Protein AF-0000000069395184 (afdb_homodimer)

Sequence (674 aa):
MLPTFKQNSESAQNRFAAPLMRVRARNEGGSPPVGLIGLTLACCVLLAFQLWYSSTGSQQDSGYAAGSGSSSQRRALAVTRRGGAGFRAGRNFPAPQLKNLVLVACHSVYTGLGLQERAAEEKSSWFLLDYQKEVEGQTHSFVQHIQLGVREAAADPDALLLFSGGKTRKDAGPRAEGEGYWLVAEAAKWYGAEGVRERAFTEDRARDSFENLLFGLCRFYELSGRYPDFITVVGYDFKQRRFSNLHRAALRLPEEGFRYEGTPALNAAAVEGEEATAAAFEADPYGCGPALSAKREARDPYAEGGYTGDRCPAMAEILQHCGPELFDGPLPWDGTVMLPTFKQNSESAQNRFAAPLMRVRARNEGGSPPVGLIGLTLACCVLLAFQLWYSSTGSQQDSGYAAGSGSSSQRRALAVTRRGGAGFRAGRNFPAPQLKNLVLVACHSVYTGLGLQERAAEEKSSWFLLDYQKEVEGQTHSFVQHIQLGVREAAADPDALLLFSGGKTRKDAGPRAEGEGYWLVAEAAKWYGAEGVRERAFTEDRARDSFENLLFGLCRFYELSGRYPDFITVVGYDFKQRRFSNLHRAALRLPEEGFRYEGTPALNAAAVEGEEATAAAFEADPYGCGPALSAKREARDPYAEGGYTGDRCPAMAEILQHCGPELFDGPLPWDGTV

Secondary structure (DSSP, 8-state):
------------------------------------------------------------------------------------TTS-S----S-TT--EEEEEE--S-B--SB-STTGGGSGGGB---HHHHTSTTHHHHHHHHHHHHHHHHHH-TTEEEEEE-----GGG-S--HHHHHHHHHHHTGGGG-GGGGGGEEEE----SHHHHHHHHHHHHHHHHSS--SEEEEEEEGGGHHIIIIIIHHHTT--GGGEEEEEE--S-HHHHHHHHHHHHHHHH-TTS-SHHHHHHHHHT-TT------STTSGGGHHHHT--SSSPP-S--TTTT--/------------------------------------------------------------------------------------TT--S----S-TT--EEEEEE--S-B--SB-STTGGGSGGGB---HHHHTSTTHHHHHHHHHHHHHHHHHH-TTEEEEEE-----GGG-S--HHHHHHHHHHHTGGGG-GGGGGGEEEE----SHHHHHHHHHHHHHHHHSS--SEEEEEEEGGGHHIIIIIIHHHTT--GGGEEEEEEPPS-HHHHHHHHHHHHHHHH-TT--SHHHHHHHHHT-TT------STTSGGGHHHHH--SSSPP-S--TTTT--

InterPro domains:
  IPR055323 Uncharacterized protein C57A10.07/YOR238W [PTHR28110] (90-334)

Nearest PDB structures (foldseek):
  4c0h-assembly1_B  TM=3.176E-01  e=4.964E-01  Saccharomyces cerevisiae
  4tl9-assembly1_E  TM=4.371E-01  e=3.358E+00  Synechococcus elongatus PCC 7942 = FACHB-805
  4tld-assembly1_D  TM=4.622E-01  e=1.188E+00  Synechococcus elongatus PCC 7942 = FACHB-805
  4c0h-assembly1_B  TM=3.177E-01  e=5.019E-01  Saccharomyces cerevisiae
  4c0h-assembly2_A  TM=3.262E-01  e=6.420E-01  Saccharomyces cerevisiae

pLDDT: mean 73.84, std 33.5, range [14.88, 98.94]

Foldseek 3Di:
DDDDPPDDDDPVDDDDDDDDDDDDDDDDDDYDDDDDDDYDDDDDDDDDDDDDDDDDDDDDDDPDDDDDPDPPDPPPPPPPPPPPCPVPDDQDALAQQAAEEEFEEFDWFFQAPDLAPCSQQDPVRTDDDPVLVPFPCSSVQRLVLLLVLLVVCLVPVRYAREYEFAQQDDVSPRTFRRVRSLSNCVSCCVVPSVVNNSRYYYHHQDLDDLQSVVVSQLVVCSNRVAGHQAYEYEEAPLCQCLVQPQSCVLQPPDNVRYYYDHDYDRDPVVNVVNVVVSVCCLQWVPQQDDVSVVSSVSRCPPVPDGDQCPSPVQCNVVSVDGDRDRDDDDDRRVPRD/DDDPCPDDDDDDDDDPDDDDDDPDDDDDDDDDDDDDDDDDDDDDDDDDDDDDDDDDDDDDDDDDDDDDDPPPDPPPPPPPPPVPCPVPDDQDALAQQAAEEEFEEFDWFFQAPDLAPCSQQDPVRTDDDPVLVPFPCSSVQRLVLLLVLLVVCLVPVRYAREYEFAQQDDVSPRTFRRVRSLSNCVSCCVVPSVVNNSRYYYHHQDLDDLQSVVVSQLVVCSNRVAGHQAYEYEEAPLCQCLVQPQSCVLQPPDNVRYYYDHDYDRDPVVNVVNVVVSVCCLQWVPQQDDVSVVSSVSRCPPVPDGDQCPSPVQCNVVSVDGDRDRDDDDDRRVPRD

Radius of gyration: 37.91 Å; Cα contacts (8 Å, |Δi|>4): 1005; chains: 2; bounding box: 130×118×113 Å

Structure (mmCIF, N/CA/C/O backbone):
data_AF-0000000069395184-model_v1
#
loop_
_entity.id
_entity.type
_entity.pdbx_description
1 polymer 'DUF218 domain-containing protein'
#
loop_
_atom_site.group_PDB
_atom_site.id
_atom_site.type_symbol
_atom_site.label_atom_id
_atom_site.label_alt_id
_atom_site.label_comp_id
_atom_site.label_asym_id
_atom_site.label_entity_id
_atom_site.label_seq_id
_atom_site.pdbx_PDB_ins_code
_atom_site.Cartn_x
_atom_site.Cartn_y
_atom_site.Cartn_z
_atom_site.occupancy
_atom_site.B_iso_or_equiv
_atom_site.auth_seq_id
_atom_site.auth_comp_id
_atom_site.auth_asym_id
_atom_site.auth_atom_id
_atom_site.pdbx_PDB_model_num
ATOM 1 N N . MET A 1 1 ? 56.75 8.922 -68.938 1 18.81 1 MET A N 1
ATOM 2 C CA . MET A 1 1 ? 57.875 8.875 -67.938 1 18.81 1 MET A CA 1
ATOM 3 C C . MET A 1 1 ? 57.406 8.219 -66.625 1 18.81 1 MET A C 1
ATOM 5 O O . MET A 1 1 ? 56.219 8.141 -66.375 1 18.81 1 MET A O 1
ATOM 9 N N . LEU A 1 2 ? 58.312 8.156 -65.562 1 18.69 2 LEU A N 1
ATOM 10 C CA . LEU A 1 2 ? 58.938 7.078 -64.812 1 18.69 2 LEU A CA 1
ATOM 11 C C . LEU A 1 2 ? 58.25 6.867 -63.469 1 18.69 2 LEU A C 1
ATOM 13 O O . LEU A 1 2 ? 58.281 5.762 -62.938 1 18.69 2 LEU A O 1
ATOM 17 N N . PRO A 1 3 ? 57.438 7.859 -62.812 1 19.75 3 PRO A N 1
ATOM 18 C CA . PRO A 1 3 ? 58.094 8.117 -61.531 1 19.75 3 PRO A CA 1
ATOM 19 C C . PRO A 1 3 ? 57.719 7.078 -60.469 1 19.75 3 PRO A C 1
ATOM 21 O O . PRO A 1 3 ? 56.781 6.312 -60.625 1 19.75 3 PRO A O 1
ATOM 24 N N . THR A 1 4 ? 57.938 7.453 -59.188 1 19.98 4 THR A N 1
ATOM 25 C CA . THR A 1 4 ? 58.625 7.02 -57.969 1 19.98 4 THR A CA 1
ATOM 26 C C . THR A 1 4 ? 57.625 6.387 -57 1 19.98 4 THR A C 1
ATOM 28 O O . THR A 1 4 ? 56.688 7.035 -56.594 1 19.98 4 THR A O 1
ATOM 31 N N . PHE A 1 5 ? 57.344 5.078 -57.094 1 18.53 5 PHE A N 1
ATOM 32 C CA . PHE A 1 5 ? 56.5 4.047 -56.469 1 18.53 5 PHE A CA 1
ATOM 33 C C . PHE A 1 5 ? 56.75 4.023 -54.938 1 18.53 5 PHE A C 1
ATOM 35 O O . PHE A 1 5 ? 57.875 3.877 -54.5 1 18.53 5 PHE A O 1
ATOM 42 N N . LYS A 1 6 ? 55.875 5.055 -54.375 1 19.92 6 LYS A N 1
ATOM 43 C CA . LYS A 1 6 ? 55.812 5.344 -52.938 1 19.92 6 LYS A CA 1
ATOM 44 C C . LYS A 1 6 ? 55.906 4.059 -52.125 1 19.92 6 LYS A C 1
ATOM 46 O O . LYS A 1 6 ? 55.062 3.168 -52.281 1 19.92 6 LYS A O 1
ATOM 51 N N . GLN A 1 7 ? 56.938 3.701 -51.5 1 16.05 7 GLN A N 1
ATOM 52 C CA . GLN A 1 7 ? 57.812 2.645 -50.969 1 16.05 7 GLN A CA 1
ATOM 53 C C . GLN A 1 7 ? 57.188 1.994 -49.75 1 16.05 7 GLN A C 1
ATOM 55 O O . GLN A 1 7 ? 57.312 0.787 -49.531 1 16.05 7 GLN A O 1
ATOM 60 N N . ASN A 1 8 ? 56.438 2.889 -48.812 1 17.66 8 ASN A N 1
ATOM 61 C CA . ASN A 1 8 ? 57.125 2.588 -47.562 1 17.66 8 ASN A CA 1
ATOM 62 C C . ASN A 1 8 ? 56.875 1.15 -47.125 1 17.66 8 ASN A C 1
ATOM 64 O O . ASN A 1 8 ? 55.906 0.519 -47.562 1 17.66 8 ASN A O 1
ATOM 68 N N . SER A 1 9 ? 57.406 0.741 -45.906 1 17.7 9 SER A N 1
ATOM 69 C CA . SER A 1 9 ? 58.188 -0.181 -45.094 1 17.7 9 SER A CA 1
ATOM 70 C C . SER A 1 9 ? 57.281 -1.169 -44.344 1 17.7 9 SER A C 1
ATOM 72 O O . SER A 1 9 ? 56.281 -0.781 -43.75 1 17.7 9 SER A O 1
ATOM 74 N N . GLU A 1 10 ? 57.375 -2.613 -44.438 1 18.02 10 GLU A N 1
ATOM 75 C CA . GLU A 1 10 ? 57.031 -4.031 -44.375 1 18.02 10 GLU A CA 1
ATOM 76 C C . GLU A 1 10 ? 57.094 -4.574 -42.969 1 18.02 10 GLU A C 1
ATOM 78 O O . GLU A 1 10 ? 58.156 -5.066 -42.531 1 18.02 10 GLU A O 1
ATOM 83 N N . SER A 1 11 ? 56.656 -3.799 -41.906 1 16.98 11 SER A N 1
ATOM 84 C CA . SER A 1 11 ? 57.094 -4.25 -40.562 1 16.98 11 SER A CA 1
ATOM 85 C C . SER A 1 11 ? 56.594 -5.656 -40.281 1 16.98 11 SER A C 1
ATOM 87 O O . SER A 1 11 ? 55.438 -5.84 -39.938 1 16.98 11 SER A O 1
ATOM 89 N N . ALA A 1 12 ? 56.844 -6.77 -40.906 1 16.58 12 ALA A N 1
ATOM 90 C CA . ALA A 1 12 ? 56.438 -8.18 -40.844 1 16.58 12 ALA A CA 1
ATOM 91 C C . ALA A 1 12 ? 57 -8.844 -39.562 1 16.58 12 ALA A C 1
ATOM 93 O O . ALA A 1 12 ? 56.906 -10.062 -39.406 1 16.58 12 ALA A O 1
ATOM 94 N N . GLN A 1 13 ? 57.531 -8.008 -38.656 1 15.32 13 GLN A N 1
ATOM 95 C CA . GLN A 1 13 ? 58.594 -8.805 -38 1 15.32 13 GLN A CA 1
ATOM 96 C C . GLN A 1 13 ? 58.062 -10.195 -37.656 1 15.32 13 GLN A C 1
ATOM 98 O O . GLN A 1 13 ? 56.875 -10.43 -37.625 1 15.32 13 GLN A O 1
ATOM 103 N N . ASN A 1 14 ? 58.781 -10.891 -36.562 1 15.64 14 ASN A N 1
ATOM 104 C CA . ASN A 1 14 ? 59.656 -12.039 -36.281 1 15.64 14 ASN A CA 1
ATOM 105 C C . ASN A 1 14 ? 58.844 -13.227 -35.781 1 15.64 14 ASN A C 1
ATOM 107 O O . ASN A 1 14 ? 57.812 -13.055 -35.094 1 15.64 14 ASN A O 1
ATOM 111 N N . ARG A 1 15 ? 59.094 -14.547 -36.094 1 15.58 15 ARG A N 1
ATOM 112 C CA . ARG A 1 15 ? 59 -16 -36.188 1 15.58 15 ARG A CA 1
ATOM 113 C C . ARG A 1 15 ? 59.281 -16.672 -34.844 1 15.58 15 ARG A C 1
ATOM 115 O O . ARG A 1 15 ? 59.406 -17.891 -34.781 1 15.58 15 ARG A O 1
ATOM 122 N N . PHE A 1 16 ? 59.438 -15.914 -33.688 1 16.16 16 PHE A N 1
ATOM 123 C CA . PHE A 1 16 ? 60.344 -16.672 -32.844 1 16.16 16 PHE A CA 1
ATOM 124 C C . PHE A 1 16 ? 59.906 -18.141 -32.75 1 16.16 16 PHE A C 1
ATOM 126 O O . PHE A 1 16 ? 58.719 -18.422 -32.625 1 16.16 16 PHE A O 1
ATOM 133 N N . ALA A 1 17 ? 60.781 -19.25 -32.812 1 15.23 17 ALA A N 1
ATOM 134 C CA . ALA A 1 17 ? 61.344 -20.578 -33.031 1 15.23 17 ALA A CA 1
ATOM 135 C C . ALA A 1 17 ? 60.875 -21.547 -31.938 1 15.23 17 ALA A C 1
ATOM 137 O O . ALA A 1 17 ? 60.406 -21.109 -30.875 1 15.23 17 ALA A O 1
ATOM 138 N N . ALA A 1 18 ? 61.562 -22.812 -31.703 1 16.02 18 ALA A N 1
ATOM 139 C CA . ALA A 1 18 ? 61.688 -24.266 -31.812 1 16.02 18 ALA A CA 1
ATOM 140 C C . ALA A 1 18 ? 61.688 -24.906 -30.422 1 16.02 18 ALA A C 1
ATOM 142 O O . ALA A 1 18 ? 60.969 -25.891 -30.203 1 16.02 18 ALA A O 1
ATOM 143 N N . PRO A 1 19 ? 62.656 -24.797 -29.359 1 16.42 19 PRO A N 1
ATOM 144 C CA . PRO A 1 19 ? 63.5 -25.969 -29.109 1 16.42 19 PRO A CA 1
ATOM 145 C C . PRO A 1 19 ? 62.844 -27 -28.219 1 16.42 19 PRO A C 1
ATOM 147 O O . PRO A 1 19 ? 61.875 -26.688 -27.516 1 16.42 19 PRO A O 1
ATOM 150 N N . LEU A 1 20 ? 63.625 -28.297 -27.719 1 16.52 20 LEU A N 1
ATOM 151 C CA . LEU A 1 20 ? 63.969 -29.703 -27.516 1 16.52 20 LEU A CA 1
ATOM 152 C C . LEU A 1 20 ? 63.75 -30.094 -26.062 1 16.52 20 LEU A C 1
ATOM 154 O O . LEU A 1 20 ? 63.219 -31.188 -25.766 1 16.52 20 LEU A O 1
ATOM 158 N N . MET A 1 21 ? 64.375 -29.641 -24.906 1 15.95 21 MET A N 1
ATOM 159 C CA . MET A 1 21 ? 65.25 -30.578 -24.188 1 15.95 21 MET A CA 1
ATOM 160 C C . MET A 1 21 ? 64.438 -31.5 -23.297 1 15.95 21 MET A C 1
ATOM 162 O O . MET A 1 21 ? 63.344 -31.141 -22.875 1 15.95 21 MET A O 1
ATOM 166 N N . ARG A 1 22 ? 65.062 -32.719 -22.422 1 16.27 22 ARG A N 1
ATOM 167 C CA . ARG A 1 22 ? 65.375 -34.062 -21.984 1 16.27 22 ARG A CA 1
ATOM 168 C C . ARG A 1 22 ? 64.812 -34.344 -20.594 1 16.27 22 ARG A C 1
ATOM 170 O O . ARG A 1 22 ? 64.188 -35.375 -20.344 1 16.27 22 ARG A O 1
ATOM 177 N N . VAL A 1 23 ? 65.375 -33.844 -19.344 1 16.08 23 VAL A N 1
ATOM 178 C CA . VAL A 1 23 ? 66 -34.781 -18.406 1 16.08 23 VAL A CA 1
ATOM 179 C C . VAL A 1 23 ? 64.938 -35.469 -17.578 1 16.08 23 VAL A C 1
ATOM 181 O O . VAL A 1 23 ? 63.844 -34.906 -17.344 1 16.08 23 VAL A O 1
ATOM 184 N N . ARG A 1 24 ? 65.25 -36.75 -16.641 1 15.16 24 ARG A N 1
ATOM 185 C CA . ARG A 1 24 ? 65.188 -38.094 -16.062 1 15.16 24 ARG A CA 1
ATOM 186 C C . ARG A 1 24 ? 64.625 -38.062 -14.641 1 15.16 24 ARG A C 1
ATOM 188 O O . ARG A 1 24 ? 64.5 -39.094 -13.992 1 15.16 24 ARG A O 1
ATOM 195 N N . ALA A 1 25 ? 64.375 -37.062 -13.812 1 16.3 25 ALA A N 1
ATOM 196 C CA . ALA A 1 25 ? 64.812 -37.469 -12.469 1 16.3 25 ALA A CA 1
ATOM 197 C C . ALA A 1 25 ? 63.938 -38.562 -11.906 1 16.3 25 ALA A C 1
ATOM 199 O O . ALA A 1 25 ? 62.719 -38.469 -11.945 1 16.3 25 ALA A O 1
ATOM 200 N N . ARG A 1 26 ? 64.312 -39.781 -11.188 1 15.59 26 ARG A N 1
ATOM 201 C CA . ARG A 1 26 ? 64.312 -41.156 -10.703 1 15.59 26 ARG A CA 1
ATOM 202 C C . ARG A 1 26 ? 63.375 -41.312 -9.523 1 15.59 26 ARG A C 1
ATOM 204 O O . ARG A 1 26 ? 62.594 -42.281 -9.453 1 15.59 26 ARG A O 1
ATOM 211 N N . ASN A 1 27 ? 63.688 -40.906 -8.211 1 15.94 27 ASN A N 1
ATOM 212 C CA . ASN A 1 27 ? 63.906 -41.969 -7.234 1 15.94 27 ASN A CA 1
ATOM 213 C C . ASN A 1 27 ? 62.594 -42.625 -6.797 1 15.94 27 ASN A C 1
ATOM 215 O O . ASN A 1 27 ? 61.531 -42.031 -6.957 1 15.94 27 ASN A O 1
ATOM 219 N N . GLU A 1 28 ? 62.625 -43.5 -5.543 1 16.8 28 GLU A N 1
ATOM 220 C CA . GLU A 1 28 ? 62.531 -44.812 -4.934 1 16.8 28 GLU A CA 1
ATOM 221 C C . GLU A 1 28 ? 61.219 -44.969 -4.141 1 16.8 28 GLU A C 1
ATOM 223 O O . GLU A 1 28 ? 60.531 -43.969 -3.895 1 16.8 28 GLU A O 1
ATOM 228 N N . GLY A 1 29 ? 61.219 -45.688 -2.76 1 16.44 29 GLY A N 1
ATOM 229 C CA . GLY A 1 29 ? 60.781 -46.969 -2.203 1 16.44 29 GLY A CA 1
ATOM 230 C C . GLY A 1 29 ? 59.5 -46.875 -1.405 1 16.44 29 GLY A C 1
ATOM 231 O O . GLY A 1 29 ? 58.562 -47.625 -1.632 1 16.44 29 GLY A O 1
ATOM 232 N N . GLY A 1 30 ? 59.438 -46.438 0.063 1 17.09 30 GLY A N 1
ATOM 233 C CA . GLY A 1 30 ? 59.188 -47.438 1.11 1 17.09 30 GLY A CA 1
ATOM 234 C C . GLY A 1 30 ? 57.719 -47.625 1.433 1 17.09 30 GLY A C 1
ATOM 235 O O . GLY A 1 30 ? 56.875 -46.812 1.034 1 17.09 30 GLY A O 1
ATOM 236 N N . SER A 1 31 ? 57.281 -48.312 2.715 1 16.95 31 SER A N 1
ATOM 237 C CA . SER A 1 31 ? 56.594 -49.469 3.236 1 16.95 31 SER A CA 1
ATOM 238 C C . SER A 1 31 ? 55.156 -49.125 3.611 1 16.95 31 SER A C 1
ATOM 240 O O . SER A 1 31 ? 54.781 -47.938 3.625 1 16.95 31 SER A O 1
ATOM 242 N N . PRO A 1 32 ? 54.625 -49.562 5.027 1 18.22 32 PRO A N 1
ATOM 243 C CA . PRO A 1 32 ? 53.844 -50.75 5.43 1 18.22 32 PRO A CA 1
ATOM 244 C C . PRO A 1 32 ? 52.406 -50.406 5.789 1 18.22 32 PRO A C 1
ATOM 246 O O . PRO A 1 32 ? 51.5 -51.031 5.258 1 18.22 32 PRO A O 1
ATOM 249 N N . PRO A 1 33 ? 52.031 -50.188 7.309 1 17.64 33 PRO A N 1
ATOM 250 C CA . PRO A 1 33 ? 51.312 -51.094 8.219 1 17.64 33 PRO A CA 1
ATOM 251 C C . PRO A 1 33 ? 49.844 -50.719 8.375 1 17.64 33 PRO A C 1
ATOM 253 O O . PRO A 1 33 ? 49.438 -49.594 8.023 1 17.64 33 PRO A O 1
ATOM 256 N N . VAL A 1 34 ? 48.906 -51.5 9.375 1 17.69 34 VAL A N 1
ATOM 257 C CA . VAL A 1 34 ? 47.781 -52.312 9.805 1 17.69 34 VAL A CA 1
ATOM 258 C C . VAL A 1 34 ? 46.781 -51.469 10.602 1 17.69 34 VAL A C 1
ATOM 260 O O . VAL A 1 34 ? 45.562 -51.75 10.586 1 17.69 34 VAL A O 1
ATOM 263 N N . GLY A 1 35 ? 47.094 -50.469 11.617 1 15.8 35 GLY A N 1
ATOM 264 C CA . GLY A 1 35 ? 46.656 -50.781 12.969 1 15.8 35 GLY A CA 1
ATOM 265 C C . GLY A 1 35 ? 45.156 -50.625 13.148 1 15.8 35 GLY A C 1
ATOM 266 O O . GLY A 1 35 ? 44.5 -49.938 12.352 1 15.8 35 GLY A O 1
ATOM 267 N N . LEU A 1 36 ? 44.562 -50.75 14.555 1 15.5 36 LEU A N 1
ATOM 268 C CA . LEU A 1 36 ? 43.812 -51.375 15.633 1 15.5 36 LEU A CA 1
ATOM 269 C C . LEU A 1 36 ? 42.531 -50.625 15.93 1 15.5 36 LEU A C 1
ATOM 271 O O . LEU A 1 36 ? 41.469 -51.219 16.078 1 15.5 36 LEU A O 1
ATOM 275 N N . ILE A 1 37 ? 42.406 -49.438 16.734 1 16.52 37 ILE A N 1
ATOM 276 C CA . ILE A 1 37 ? 41.969 -49.594 18.109 1 16.52 37 ILE A CA 1
ATOM 277 C C . ILE A 1 37 ? 40.438 -49.594 18.141 1 16.52 37 ILE A C 1
ATOM 279 O O . ILE A 1 37 ? 39.781 -49 17.266 1 16.52 37 ILE A O 1
ATOM 283 N N . GLY A 1 38 ? 39.75 -49.594 19.469 1 15.59 38 GLY A N 1
ATOM 284 C CA . GLY A 1 38 ? 39.062 -50.156 20.609 1 15.59 38 GLY A CA 1
ATOM 285 C C . GLY A 1 38 ? 37.625 -49.719 20.75 1 15.59 38 GLY A C 1
ATOM 286 O O . GLY A 1 38 ? 36.719 -50.531 20.828 1 15.59 38 GLY A O 1
ATOM 287 N N . LEU A 1 39 ? 37.281 -48.969 21.891 1 15.47 39 LEU A N 1
ATOM 288 C CA . LEU A 1 39 ? 36.656 -49.406 23.125 1 15.47 39 LEU A CA 1
ATOM 289 C C . LEU A 1 39 ? 35.156 -49.094 23.078 1 15.47 39 LEU A C 1
ATOM 291 O O . LEU A 1 39 ? 34.656 -48.531 22.109 1 15.47 39 LEU A O 1
ATOM 295 N N . THR A 1 40 ? 34.562 -48.281 24.078 1 15.34 40 THR A N 1
ATOM 296 C CA . THR A 1 40 ? 33.906 -48.656 25.328 1 15.34 40 THR A CA 1
ATOM 297 C C . THR A 1 40 ? 32.406 -48.625 25.203 1 15.34 40 THR A C 1
ATOM 299 O O . THR A 1 40 ? 31.875 -48.031 24.25 1 15.34 40 THR A O 1
ATOM 302 N N . LEU A 1 41 ? 31.641 -47.844 26.188 1 15.97 41 LEU A N 1
ATOM 303 C CA . LEU A 1 41 ? 30.969 -48.188 27.438 1 15.97 41 LEU A CA 1
ATOM 304 C C . LEU A 1 41 ? 29.469 -48.281 27.219 1 15.97 41 LEU A C 1
ATOM 306 O O . LEU A 1 41 ? 28.922 -47.719 26.266 1 15.97 41 LEU A O 1
ATOM 310 N N . ALA A 1 42 ? 28.547 -48.219 28.406 1 15.36 42 ALA A N 1
ATOM 311 C CA . ALA A 1 42 ? 27.797 -48.938 29.438 1 15.36 42 ALA A CA 1
ATOM 312 C C . ALA A 1 42 ? 26.312 -48.625 29.375 1 15.36 42 ALA A C 1
ATOM 314 O O . ALA A 1 42 ? 25.484 -49.531 29.438 1 15.36 42 ALA A O 1
ATOM 315 N N . CYS A 1 43 ? 25.719 -47.438 29.969 1 15.79 43 CYS A N 1
ATOM 316 C CA . CYS A 1 43 ? 24.984 -47.5 31.219 1 15.79 43 CYS A CA 1
ATOM 317 C C . CYS A 1 43 ? 23.531 -47.906 30.969 1 15.79 43 CYS A C 1
ATOM 319 O O . CYS A 1 43 ? 22.969 -47.594 29.922 1 15.79 43 CYS A O 1
ATOM 321 N N . CYS A 1 44 ? 22.688 -48.281 32.094 1 15.52 44 CYS A N 1
ATOM 322 C CA . CYS A 1 44 ? 21.906 -49.188 32.906 1 15.52 44 CYS A CA 1
ATOM 323 C C . CYS A 1 44 ? 20.406 -48.969 32.719 1 15.52 44 CYS A C 1
ATOM 325 O O . CYS A 1 44 ? 19.672 -49.906 32.406 1 15.52 44 CYS A O 1
ATOM 327 N N . VAL A 1 45 ? 19.641 -48.312 33.875 1 16.14 45 VAL A N 1
ATOM 328 C CA . VAL A 1 45 ? 18.891 -48.969 34.938 1 16.14 45 VAL A CA 1
ATOM 329 C C . VAL A 1 45 ? 17.422 -49.062 34.562 1 16.14 45 VAL A C 1
ATOM 331 O O . VAL A 1 45 ? 16.953 -48.344 33.656 1 16.14 45 VAL A O 1
ATOM 334 N N . LEU A 1 46 ? 16.312 -48.781 35.688 1 15.02 46 LEU A N 1
ATOM 335 C CA . LEU A 1 46 ? 15.484 -49.5 36.625 1 15.02 46 LEU A CA 1
ATOM 336 C C . LEU A 1 46 ? 14.008 -49.344 36.312 1 15.02 46 LEU A C 1
ATOM 338 O O . LEU A 1 46 ? 13.25 -50.312 36.375 1 15.02 46 LEU A O 1
ATOM 342 N N . LEU A 1 47 ? 13.266 -48.094 36.531 1 16.31 47 LEU A N 1
ATOM 343 C CA . LEU A 1 47 ? 12.227 -48.031 37.531 1 16.31 47 LEU A CA 1
ATOM 344 C C . LEU A 1 47 ? 10.945 -48.688 37.062 1 16.31 47 LEU A C 1
ATOM 346 O O . LEU A 1 47 ? 10.414 -48.344 36 1 16.31 47 LEU A O 1
ATOM 350 N N . ALA A 1 48 ? 10.375 -49.781 37.625 1 16.8 48 ALA A N 1
ATOM 351 C CA . ALA A 1 48 ? 9.453 -50.906 37.844 1 16.8 48 ALA A CA 1
ATOM 352 C C . ALA A 1 48 ? 8.016 -50.406 37.938 1 16.8 48 ALA A C 1
ATOM 354 O O . ALA A 1 48 ? 7.109 -50.938 37.312 1 16.8 48 ALA A O 1
ATOM 355 N N . PHE A 1 49 ? 7.488 -49.938 39.25 1 16.16 49 PHE A N 1
ATOM 356 C CA . PHE A 1 49 ? 6.664 -50.594 40.25 1 16.16 49 PHE A CA 1
ATOM 357 C C . PHE A 1 49 ? 5.184 -50.469 39.906 1 16.16 49 PHE A C 1
ATOM 359 O O . PHE A 1 49 ? 4.816 -49.75 39 1 16.16 49 PHE A O 1
ATOM 366 N N . GLN A 1 50 ? 4.207 -50.094 41 1 15.16 50 GLN A N 1
ATOM 367 C CA . GLN A 1 50 ? 3.207 -50.719 41.844 1 15.16 50 GLN A CA 1
ATOM 368 C C . GLN A 1 50 ? 1.793 -50.438 41.344 1 15.16 50 GLN A C 1
ATOM 370 O O . GLN A 1 50 ? 0.92 -51.312 41.406 1 15.16 50 GLN A O 1
ATOM 375 N N . LEU A 1 51 ? 1.23 -49.156 41.469 1 16.69 51 LEU A N 1
ATOM 376 C CA . LEU A 1 51 ? 0.104 -48.875 42.375 1 16.69 51 LEU A CA 1
ATOM 377 C C . LEU A 1 51 ? -1.186 -49.469 41.812 1 16.69 51 LEU A C 1
ATOM 379 O O . LEU A 1 51 ? -1.41 -49.438 40.594 1 16.69 51 LEU A O 1
ATOM 383 N N . TRP A 1 52 ? -2.215 -50.094 42.688 1 18.34 52 TRP A N 1
ATOM 384 C CA . TRP A 1 52 ? -3.25 -50.969 43.25 1 18.34 52 TRP A CA 1
ATOM 385 C C . TRP A 1 52 ? -4.637 -50.531 42.781 1 18.34 52 TRP A C 1
ATOM 387 O O . TRP A 1 52 ? -5.352 -51.281 42.156 1 18.34 52 TRP A O 1
ATOM 397 N N . TYR A 1 53 ? -5.77 -50.531 43.781 1 16.72 53 TYR A N 1
ATOM 398 C CA . TYR A 1 53 ? -6.984 -51.156 44.281 1 16.72 53 TYR A CA 1
ATOM 399 C C . TYR A 1 53 ? -8.219 -50.312 43.938 1 16.72 53 TYR A C 1
ATOM 401 O O . TYR A 1 53 ? -9.328 -50.844 43.844 1 16.72 53 TYR A O 1
ATOM 409 N N . SER A 1 54 ? -8.234 -49 44.125 1 15.27 54 SER A N 1
ATOM 410 C CA . SER A 1 54 ? -9.32 -48.562 45 1 15.27 54 SER A CA 1
ATOM 411 C C . SER A 1 54 ? -10.664 -48.656 44.312 1 15.27 54 SER A C 1
ATOM 413 O O . SER A 1 54 ? -10.719 -48.812 43.094 1 15.27 54 SER A O 1
ATOM 415 N N . SER A 1 55 ? -11.5 -47.4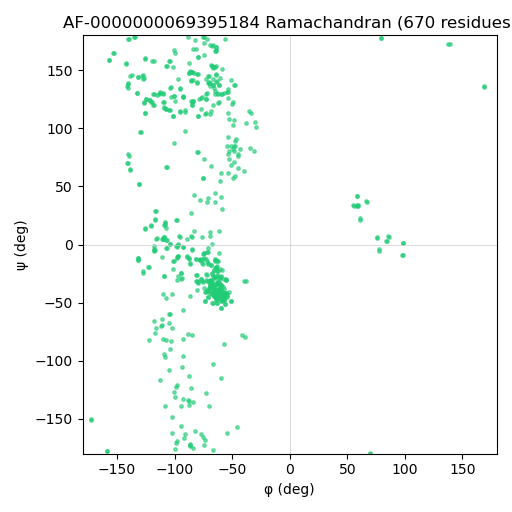69 44.312 1 16.31 55 SER A N 1
ATOM 416 C CA . SER A 1 55 ? -12.703 -47.094 45.062 1 16.31 55 SER A CA 1
ATOM 417 C C . SER A 1 55 ? -13.953 -47.281 44.188 1 16.31 55 SER A C 1
ATOM 419 O O . SER A 1 55 ? -13.875 -47.25 42.969 1 16.31 55 SER A O 1
ATOM 421 N N . THR A 1 56 ? -15.211 -47.562 44.875 1 17.73 56 THR A N 1
ATOM 422 C CA . THR A 1 56 ? -16.562 -48.094 45.031 1 17.73 56 THR A CA 1
ATOM 423 C C . THR A 1 56 ? -17.594 -47.156 44.375 1 17.73 56 THR A C 1
ATOM 425 O O . THR A 1 56 ? -18.672 -47.594 44 1 17.73 56 THR A O 1
ATOM 428 N N . GLY A 1 57 ? -17.516 -45.812 44.438 1 16.39 57 GLY A N 1
ATOM 429 C CA . GLY A 1 57 ? -18.719 -45.188 44.969 1 16.39 57 GLY A CA 1
ATOM 430 C C . GLY A 1 57 ? -19.891 -45.25 44 1 16.39 57 GLY A C 1
ATOM 431 O O . GLY A 1 57 ? -19.703 -45.469 42.812 1 16.39 57 GLY A O 1
ATOM 432 N N . SER A 1 58 ? -21.109 -44.75 44.438 1 17.59 58 SER A N 1
ATOM 433 C CA . SER A 1 58 ? -22.547 -44.938 44.656 1 17.59 58 SER A CA 1
ATOM 434 C C . SER A 1 58 ? -23.328 -44.219 43.562 1 17.59 58 SER A C 1
ATOM 436 O O . SER A 1 58 ? -24.375 -44.719 43.094 1 17.59 58 SER A O 1
ATOM 438 N N . GLN A 1 59 ? -23 -43 43.125 1 16.69 59 GLN A N 1
ATOM 439 C CA . GLN A 1 59 ? -24.141 -42.094 43.25 1 16.69 59 GLN A CA 1
ATOM 440 C C . GLN A 1 59 ? -25.188 -42.375 42.188 1 16.69 59 GLN A C 1
ATOM 442 O O . GLN A 1 59 ? -24.859 -42.875 41.094 1 16.69 59 GLN A O 1
ATOM 447 N N . GLN A 1 60 ? -26.5 -41.844 42.406 1 17.47 60 GLN A N 1
ATOM 448 C CA . GLN A 1 60 ? -27.953 -42 42.406 1 17.47 60 GLN A CA 1
ATOM 449 C C . GLN A 1 60 ? -28.547 -41.438 41.125 1 17.47 60 GLN A C 1
ATOM 451 O O . GLN A 1 60 ? -29.609 -41.875 40.688 1 17.47 60 GLN A O 1
ATOM 456 N N . ASP A 1 61 ? -27.938 -40.406 40.5 1 16.69 61 ASP A N 1
ATOM 457 C CA . ASP A 1 61 ? -28.906 -39.344 40.219 1 16.69 61 ASP A CA 1
ATOM 458 C C . ASP A 1 61 ? -29.922 -39.812 39.156 1 16.69 61 ASP A C 1
ATOM 460 O O . ASP A 1 61 ? -29.594 -40.688 38.312 1 16.69 61 ASP A O 1
ATOM 464 N N . SER A 1 62 ? -31.125 -39.156 39.25 1 18.44 62 SER A N 1
ATOM 465 C CA . SER A 1 62 ? -32.562 -39.125 39.031 1 18.44 62 SER A CA 1
ATOM 466 C C . SER A 1 62 ? -32.906 -38.812 37.562 1 18.44 62 SER A C 1
ATOM 468 O O . SER A 1 62 ? -32.156 -38.062 36.906 1 18.44 62 SER A O 1
ATOM 470 N N . GLY A 1 63 ? -33.688 -39.656 36.906 1 17.84 63 GLY A N 1
ATOM 471 C CA . GLY A 1 63 ? -34.219 -39.938 35.562 1 17.84 63 GLY A CA 1
ATOM 472 C C . GLY A 1 63 ? -35.062 -38.812 35 1 17.84 63 GLY A C 1
ATOM 473 O O . GLY A 1 63 ? -35.75 -39.031 34 1 17.84 63 GLY A O 1
ATOM 474 N N . TYR A 1 64 ? -35 -37.562 35.719 1 17.47 64 TYR A N 1
ATOM 475 C CA . TYR A 1 64 ? -36.25 -36.844 35.375 1 17.47 64 TYR A CA 1
ATOM 476 C C . TYR A 1 64 ? -36.438 -36.719 33.875 1 17.47 64 TYR A C 1
ATOM 478 O O . TYR A 1 64 ? -35.438 -36.562 33.156 1 17.47 64 TYR A O 1
ATOM 486 N N . ALA A 1 65 ? -37.656 -37.031 33.531 1 18.09 65 ALA A N 1
ATOM 487 C CA . ALA A 1 65 ? -38.469 -37.281 32.375 1 18.09 65 ALA A CA 1
ATOM 488 C C . ALA A 1 65 ? -38.438 -36.094 31.406 1 18.09 65 ALA A C 1
ATOM 490 O O . ALA A 1 65 ? -38.062 -35 31.781 1 18.09 65 ALA A O 1
ATOM 491 N N . ALA A 1 66 ? -39.094 -36.281 30.312 1 20.16 66 ALA A N 1
ATOM 492 C CA . ALA A 1 66 ? -39.281 -36.062 28.891 1 20.16 66 ALA A CA 1
ATOM 493 C C . ALA A 1 66 ? -40 -34.75 28.625 1 20.16 66 ALA A C 1
ATOM 495 O O . ALA A 1 66 ? -41.219 -34.656 28.781 1 20.16 66 ALA A O 1
ATOM 496 N N . GLY A 1 67 ? -39.531 -33.594 29.469 1 17.27 67 GLY A N 1
ATOM 497 C CA . GLY A 1 67 ? -40.406 -32.438 29.328 1 17.27 67 GLY A CA 1
ATOM 498 C C . GLY A 1 67 ? -40.656 -32.062 27.875 1 17.27 67 GLY A C 1
ATOM 499 O O . GLY A 1 67 ? -39.906 -32.438 26.984 1 17.27 67 GLY A O 1
ATOM 500 N N . SER A 1 68 ? -41.938 -31.641 27.594 1 21.09 68 SER A N 1
ATOM 501 C CA . SER A 1 68 ? -42.906 -31.156 26.641 1 21.09 68 SER A CA 1
ATOM 502 C C . SER A 1 68 ? -42.406 -29.922 25.906 1 21.09 68 SER A C 1
ATOM 504 O O . SER A 1 68 ? -42.094 -28.906 26.531 1 21.09 68 SER A O 1
ATOM 506 N N . GLY A 1 69 ? -41.5 -30.109 24.891 1 19.47 69 GLY A N 1
ATOM 507 C CA . GLY A 1 69 ? -40.844 -29.078 24.094 1 19.47 69 GLY A CA 1
ATOM 508 C C . GLY A 1 69 ? -41.812 -28.094 23.469 1 19.47 69 GLY A C 1
ATOM 509 O O . GLY A 1 69 ? -42.688 -28.469 22.688 1 19.47 69 GLY A O 1
ATOM 510 N N . SER A 1 70 ? -42.219 -27.109 24.391 1 19.39 70 SER A N 1
ATOM 511 C CA . SER A 1 70 ? -43.094 -26.016 23.984 1 19.39 70 SER A CA 1
ATOM 512 C C . SER A 1 70 ? -42.594 -25.375 22.672 1 19.39 70 SER A C 1
ATOM 514 O O . SER A 1 70 ? -41.406 -25.406 22.375 1 19.39 70 SER A O 1
ATOM 516 N N . SER A 1 71 ? -43.594 -25.078 21.75 1 22.36 71 SER A N 1
ATOM 517 C CA . SER A 1 71 ? -43.844 -24.578 20.406 1 22.36 71 SER A CA 1
ATOM 518 C C . SER A 1 71 ? -43.281 -23.172 20.234 1 22.36 71 SER A C 1
ATOM 520 O O . SER A 1 71 ? -43.812 -22.391 19.422 1 22.36 71 SER A O 1
ATOM 522 N N . SER A 1 72 ? -42.125 -22.797 20.969 1 20.83 72 SER A N 1
ATOM 523 C CA . SER A 1 72 ? -41.875 -21.359 20.875 1 20.83 72 SER A CA 1
ATOM 524 C C . SER A 1 72 ? -41.812 -20.891 19.422 1 20.83 72 SER A C 1
ATOM 526 O O . SER A 1 72 ? -41.344 -21.625 18.547 1 20.83 72 SER A O 1
ATOM 528 N N . GLN A 1 73 ? -42.656 -19.859 19.109 1 21.05 73 GLN A N 1
ATOM 529 C CA . GLN A 1 73 ? -42.969 -18.953 18 1 21.05 73 GLN A CA 1
ATOM 530 C C . GLN A 1 73 ? -41.719 -18.344 17.406 1 21.05 73 GLN A C 1
ATOM 532 O O . GLN A 1 73 ? -40.969 -17.641 18.109 1 21.05 73 GLN A O 1
ATOM 537 N N . ARG A 1 74 ? -41.125 -18.984 16.438 1 20.92 74 ARG A N 1
ATOM 538 C CA . ARG A 1 74 ? -40 -18.547 15.578 1 20.92 74 ARG A CA 1
ATOM 539 C C . ARG A 1 74 ? -40.281 -17.156 15.016 1 20.92 74 ARG A C 1
ATOM 541 O O . ARG A 1 74 ? -41.062 -16.984 14.094 1 20.92 74 ARG A O 1
ATOM 548 N N . ARG A 1 75 ? -40.531 -16.094 15.891 1 20.97 75 ARG A N 1
ATOM 549 C CA . ARG A 1 75 ? -40.594 -14.773 15.281 1 20.97 75 ARG A CA 1
ATOM 550 C C . ARG A 1 75 ? -39.406 -14.523 14.367 1 20.97 75 ARG A C 1
ATOM 552 O O . ARG A 1 75 ? -38.25 -14.688 14.789 1 20.97 75 ARG A O 1
ATOM 559 N N . ALA A 1 76 ? -39.594 -14.617 13.031 1 21.48 76 ALA A N 1
ATOM 560 C CA . ALA A 1 76 ? -38.781 -14.266 11.859 1 21.48 76 ALA A CA 1
ATOM 561 C C . ALA A 1 76 ? -38.156 -12.883 12.016 1 21.48 76 ALA A C 1
ATOM 563 O O . ALA A 1 76 ? -38.875 -11.875 12.055 1 21.48 76 ALA A O 1
ATOM 564 N N . LEU A 1 77 ? -37.219 -12.742 13.023 1 21.03 77 LEU A N 1
ATOM 565 C CA . LEU A 1 77 ? -36.531 -11.461 12.953 1 21.03 77 LEU A CA 1
ATOM 566 C C . LEU A 1 77 ? -36.062 -11.18 11.539 1 21.03 77 LEU A C 1
ATOM 568 O O . LEU A 1 77 ? -35.219 -11.922 11 1 21.03 77 LEU A O 1
ATOM 572 N N . ALA A 1 78 ? -36.906 -10.633 10.703 1 21.22 78 ALA A N 1
ATOM 573 C CA . ALA A 1 78 ? -36.562 -10.023 9.414 1 21.22 78 ALA A CA 1
ATOM 574 C C . ALA A 1 78 ? -35.406 -9.055 9.547 1 21.22 78 ALA A C 1
ATOM 576 O O . ALA A 1 78 ? -35.5 -8.016 10.195 1 21.22 78 ALA A O 1
ATOM 577 N N . VAL A 1 79 ? -34.25 -9.586 9.773 1 23.58 79 VAL A N 1
ATOM 578 C CA . VAL A 1 79 ? -33.094 -8.719 9.648 1 23.58 79 VAL A CA 1
ATOM 579 C C . VAL A 1 79 ? -33.188 -7.859 8.391 1 23.58 79 VAL A C 1
ATOM 581 O O . VAL A 1 79 ? -33.188 -8.383 7.273 1 23.58 79 VAL A O 1
ATOM 584 N N . THR A 1 80 ? -34 -6.84 8.43 1 24.66 80 THR A N 1
ATOM 585 C CA . THR A 1 80 ? -33.875 -5.867 7.348 1 24.66 80 THR A CA 1
ATOM 586 C C . THR A 1 80 ? -32.438 -5.465 7.129 1 24.66 80 THR A C 1
ATOM 588 O O . THR A 1 80 ? -31.797 -4.934 8.031 1 24.66 80 THR A O 1
ATOM 591 N N . ARG A 1 81 ? -31.688 -6.25 6.449 1 27.44 81 ARG A N 1
ATOM 592 C CA . ARG A 1 81 ? -30.438 -5.809 5.84 1 27.44 81 ARG A CA 1
ATOM 593 C C . ARG A 1 81 ? -30.578 -4.41 5.242 1 27.44 81 ARG A C 1
ATOM 595 O O . ARG A 1 81 ? -31.172 -4.242 4.176 1 27.44 81 ARG A O 1
ATOM 602 N N . ARG A 1 82 ? -30.844 -3.385 6.031 1 27.73 82 ARG A N 1
ATOM 603 C CA . ARG A 1 82 ? -30.656 -2.053 5.465 1 27.73 82 ARG A CA 1
ATOM 604 C C . ARG A 1 82 ? -29.312 -1.943 4.77 1 27.73 82 ARG A C 1
ATOM 606 O O . ARG A 1 82 ? -28.266 -2.152 5.391 1 27.73 82 ARG A O 1
ATOM 613 N N . GLY A 1 83 ? -29.219 -2.346 3.545 1 29.03 83 GLY A N 1
ATOM 614 C CA . GLY A 1 83 ? -28.141 -1.987 2.643 1 29.03 83 GLY A CA 1
ATOM 615 C C . GLY A 1 83 ? -27.562 -0.609 2.914 1 29.03 83 GLY A C 1
ATOM 616 O O . GLY A 1 83 ? -28.312 0.37 3.006 1 29.03 83 GLY A O 1
ATOM 617 N N . GLY A 1 84 ? -26.703 -0.496 3.869 1 29.36 84 GLY A N 1
ATOM 618 C CA . GLY A 1 84 ? -26.016 0.766 4.074 1 29.36 84 GLY A CA 1
ATOM 619 C C . GLY A 1 84 ? -25.828 1.557 2.795 1 29.36 84 GLY A C 1
ATOM 620 O O . GLY A 1 84 ? -25.453 0.995 1.763 1 29.36 84 GLY A O 1
ATOM 621 N N . ALA A 1 85 ? -26.578 2.619 2.557 1 30.64 85 ALA A N 1
ATOM 622 C CA . ALA A 1 85 ? -26.562 3.664 1.535 1 30.64 85 ALA A CA 1
ATOM 623 C C . ALA A 1 85 ? -25.141 4.09 1.211 1 30.64 85 ALA A C 1
ATOM 625 O O . ALA A 1 85 ? -24.922 4.965 0.369 1 30.64 85 ALA A O 1
ATOM 626 N N . GLY A 1 86 ? -24.234 4.051 2.145 1 33.25 86 GLY A N 1
ATOM 627 C CA . GLY A 1 86 ? -23.141 4.961 1.878 1 33.25 86 GLY A CA 1
ATOM 628 C C . GLY A 1 86 ? -22.453 4.699 0.548 1 33.25 86 GLY A C 1
ATOM 629 O O . GLY A 1 86 ? -21.562 5.449 0.141 1 33.25 86 GLY A O 1
ATOM 630 N N . PHE A 1 87 ? -22.203 3.441 0.236 1 39.91 87 PHE A N 1
ATOM 631 C CA . PHE A 1 87 ? -21.297 3.344 -0.893 1 39.91 87 PHE A CA 1
ATOM 632 C C . PHE A 1 87 ? -21.984 3.762 -2.188 1 39.91 87 PHE A C 1
ATOM 634 O O . PHE A 1 87 ? -22.516 2.922 -2.91 1 39.91 87 PHE A O 1
ATOM 641 N N . ARG A 1 88 ? -22.859 4.855 -2.213 1 38.69 88 ARG A N 1
ATOM 642 C CA . ARG A 1 88 ? -23.625 5.227 -3.395 1 38.69 88 ARG A CA 1
ATOM 643 C C . ARG A 1 88 ? -22.797 5.059 -4.664 1 38.69 88 ARG A C 1
ATOM 645 O O . ARG A 1 88 ? -23.297 4.539 -5.668 1 38.69 88 ARG A O 1
ATOM 652 N N . ALA A 1 89 ? -21.828 6.105 -5.004 1 46.72 89 ALA A N 1
ATOM 653 C CA . ALA A 1 89 ? -21.344 6.395 -6.348 1 46.72 89 ALA A CA 1
ATOM 654 C C . ALA A 1 89 ? -20.594 5.199 -6.93 1 46.72 89 ALA A C 1
ATOM 656 O O . ALA A 1 89 ? -19.969 4.434 -6.191 1 46.72 89 ALA A O 1
ATOM 657 N N . GLY A 1 90 ? -21.078 4.688 -8.102 1 60.75 90 GLY A N 1
ATOM 658 C CA . GLY A 1 90 ? -20.594 3.539 -8.852 1 60.75 90 GLY A CA 1
ATOM 659 C C . GLY A 1 90 ? -19.078 3.371 -8.758 1 60.75 90 GLY A C 1
ATOM 660 O O . GLY A 1 90 ? -18.328 4.332 -8.938 1 60.75 90 GLY A O 1
ATOM 661 N N . ARG A 1 91 ? -18.641 2.305 -8.125 1 81.38 91 ARG A N 1
ATOM 662 C CA . ARG A 1 91 ? -17.234 1.941 -8.039 1 81.38 91 ARG A CA 1
ATOM 663 C C . ARG A 1 91 ? -16.578 1.969 -9.414 1 81.38 91 ARG A C 1
ATOM 665 O O . ARG A 1 91 ? -17.172 1.533 -10.398 1 81.38 91 ARG A O 1
ATOM 672 N N . ASN A 1 92 ? -15.547 2.793 -9.445 1 87.88 92 ASN A N 1
ATOM 673 C CA . ASN A 1 92 ? -14.742 2.826 -10.664 1 87.88 92 ASN A CA 1
ATOM 674 C C . ASN A 1 92 ? -13.805 1.622 -10.75 1 87.88 92 ASN A C 1
ATOM 676 O O . ASN A 1 92 ? -13.148 1.271 -9.766 1 87.88 92 ASN A O 1
ATOM 680 N N . PHE A 1 93 ? -13.898 0.911 -11.883 1 95.94 93 PHE A N 1
ATOM 681 C CA . PHE A 1 93 ? -12.984 -0.184 -12.172 1 95.94 93 PHE A CA 1
ATOM 682 C C . PHE A 1 93 ? -11.938 0.24 -13.203 1 95.94 93 PHE A C 1
ATOM 684 O O . PHE A 1 93 ? -12.266 0.424 -14.383 1 95.94 93 PHE A O 1
ATOM 691 N N . PRO A 1 94 ? -10.68 0.267 -12.82 1 96.56 94 PRO A N 1
ATOM 692 C CA . PRO A 1 94 ? -9.609 0.78 -13.688 1 96.56 94 PRO A CA 1
ATOM 693 C C . PRO A 1 94 ? -9.406 -0.071 -14.938 1 96.56 94 PRO A C 1
ATOM 695 O O . PRO A 1 94 ? -8.93 0.433 -15.961 1 96.56 94 PRO A O 1
ATOM 698 N N . ALA A 1 95 ? -9.703 -1.36 -14.867 1 97.62 95 ALA A N 1
ATOM 699 C CA . ALA A 1 95 ? -9.438 -2.273 -15.977 1 97.62 95 ALA A CA 1
ATOM 700 C C . ALA A 1 95 ? -10.602 -3.244 -16.172 1 97.62 95 ALA A C 1
ATOM 702 O O . ALA A 1 95 ? -10.414 -4.465 -16.141 1 97.62 95 ALA A O 1
ATOM 703 N N . PRO A 1 96 ? -11.719 -2.689 -16.531 1 97.75 96 PRO A N 1
ATOM 704 C CA . PRO A 1 96 ? -12.914 -3.529 -16.594 1 97.75 96 PRO A CA 1
ATOM 705 C C . PRO A 1 96 ? -12.891 -4.484 -17.797 1 97.75 96 PRO A C 1
ATOM 707 O O . PRO A 1 96 ? -13.672 -5.445 -17.828 1 97.75 96 PRO A O 1
ATOM 710 N N . GLN A 1 97 ? -12.008 -4.289 -18.734 1 97.75 97 GLN A N 1
ATOM 711 C CA . GLN A 1 97 ? -12 -5.078 -19.953 1 97.75 97 GLN A CA 1
ATOM 712 C C . GLN A 1 97 ? -11.195 -6.359 -19.781 1 97.75 97 GLN A C 1
ATOM 714 O O . GLN A 1 97 ? -11.281 -7.273 -20.609 1 97.75 97 GLN A O 1
ATOM 719 N N . LEU A 1 98 ? -10.391 -6.453 -18.781 1 98.69 98 LEU A N 1
ATOM 720 C CA . LEU A 1 98 ? -9.477 -7.578 -18.625 1 98.69 98 LEU A CA 1
ATOM 721 C C . LEU A 1 98 ? -10.203 -8.789 -18.031 1 98.69 98 LEU A C 1
ATOM 723 O O . LEU A 1 98 ? -11.078 -8.633 -17.172 1 98.69 98 LEU A O 1
ATOM 727 N N . LYS A 1 99 ? -9.758 -9.969 -18.469 1 98.69 99 LYS A N 1
ATOM 728 C CA . LYS A 1 99 ? -10.531 -11.164 -18.172 1 98.69 99 LYS A CA 1
ATOM 729 C C . LYS A 1 99 ? -9.656 -12.234 -17.516 1 98.69 99 LYS A C 1
ATOM 731 O O . LYS A 1 99 ? -10.164 -13.172 -16.906 1 98.69 99 LYS A O 1
ATOM 736 N N . ASN A 1 100 ? -8.383 -12.172 -17.719 1 98.88 100 ASN A N 1
ATOM 737 C CA . ASN A 1 100 ? -7.457 -13.188 -17.234 1 98.88 100 ASN A CA 1
ATOM 738 C C . ASN A 1 100 ? -6.426 -12.586 -16.281 1 98.88 100 ASN A C 1
ATOM 740 O O . ASN A 1 100 ? -6.223 -11.375 -16.266 1 98.88 100 ASN A O 1
ATOM 744 N N . LEU A 1 101 ? -5.855 -13.453 -15.461 1 98.94 101 LEU A N 1
ATOM 745 C CA . LEU A 1 101 ? -4.887 -13.008 -14.469 1 98.94 101 LEU A CA 1
ATOM 746 C C . LEU A 1 101 ? -3.539 -13.688 -14.68 1 98.94 101 LEU A C 1
ATOM 748 O O . LEU A 1 101 ? -3.465 -14.914 -14.789 1 98.94 101 LEU A O 1
ATOM 752 N N . VAL A 1 102 ? -2.521 -12.914 -14.859 1 98.94 102 VAL A N 1
ATOM 753 C CA . VAL A 1 102 ? -1.143 -13.359 -14.68 1 98.94 102 VAL A CA 1
ATOM 754 C C . VAL A 1 102 ? -0.608 -12.867 -13.336 1 98.94 102 VAL A C 1
ATOM 756 O O . VAL A 1 102 ? -0.397 -11.664 -13.148 1 98.94 102 VAL A O 1
ATOM 759 N N . LEU A 1 103 ? -0.413 -13.789 -12.438 1 98.94 103 LEU A N 1
ATOM 760 C CA . LEU A 1 103 ? 0.003 -13.477 -11.078 1 98.94 103 LEU A CA 1
ATOM 761 C C . LEU A 1 103 ? 1.46 -13.859 -10.852 1 98.94 103 LEU A C 1
ATOM 763 O O . LEU A 1 103 ? 1.816 -15.039 -10.945 1 98.94 103 LEU A O 1
ATOM 767 N N . VAL A 1 104 ? 2.289 -12.883 -10.586 1 98.94 104 VAL A N 1
ATOM 768 C CA . VAL A 1 104 ? 3.668 -13.148 -10.188 1 98.94 104 VAL A CA 1
ATOM 769 C C . VAL A 1 104 ? 3.777 -13.133 -8.664 1 98.94 104 VAL A C 1
ATOM 771 O O . VAL A 1 104 ? 3.551 -12.102 -8.031 1 98.94 104 VAL A O 1
ATOM 774 N N . ALA A 1 105 ? 4.09 -14.273 -8.094 1 98.75 105 ALA A N 1
ATOM 775 C CA . ALA A 1 105 ? 4.32 -14.359 -6.652 1 98.75 105 ALA A CA 1
ATOM 776 C C . ALA A 1 105 ? 5.719 -13.875 -6.293 1 98.75 105 ALA A C 1
ATOM 778 O O . ALA A 1 105 ? 6.711 -14.57 -6.543 1 98.75 105 ALA A O 1
ATOM 779 N N . CYS A 1 106 ? 5.781 -12.758 -5.645 1 97.75 106 CYS A N 1
ATOM 780 C CA . CYS A 1 106 ? 7.062 -12.109 -5.398 1 97.75 106 CYS A CA 1
ATOM 781 C C . CYS A 1 106 ? 7.789 -12.758 -4.227 1 97.75 106 CYS A C 1
ATOM 783 O O . CYS A 1 106 ? 7.168 -13.422 -3.393 1 97.75 106 CYS A O 1
ATOM 785 N N . HIS A 1 107 ? 9.125 -12.516 -4.152 1 93.88 107 HIS A N 1
ATOM 786 C CA . HIS A 1 107 ? 9.938 -13.242 -3.184 1 93.88 107 HIS A CA 1
ATOM 787 C C . HIS A 1 107 ? 10.836 -12.297 -2.393 1 93.88 107 HIS A C 1
ATOM 789 O O . HIS A 1 107 ? 11.477 -12.711 -1.427 1 93.88 107 HIS A O 1
ATOM 795 N N . SER A 1 108 ? 10.93 -11.086 -2.822 1 93.56 108 SER A N 1
ATOM 796 C CA . SER A 1 108 ? 11.828 -10.164 -2.141 1 93.56 108 SER A CA 1
ATOM 797 C C . SER A 1 108 ? 11.414 -8.711 -2.383 1 93.56 108 SER A C 1
ATOM 799 O O . SER A 1 108 ? 10.703 -8.422 -3.346 1 93.56 108 SER A O 1
ATOM 801 N N . VAL A 1 109 ? 11.891 -7.898 -1.477 1 94.44 109 VAL A N 1
ATOM 802 C CA . VAL A 1 109 ? 11.625 -6.465 -1.572 1 94.44 109 VAL A CA 1
ATOM 803 C C . VAL A 1 109 ? 12.766 -5.781 -2.324 1 94.44 109 VAL A C 1
ATOM 805 O O . VAL A 1 109 ? 13.938 -5.992 -2.012 1 94.44 109 VAL A O 1
ATOM 808 N N . TYR A 1 110 ? 12.43 -5.047 -3.336 1 92.81 110 TYR A N 1
ATOM 809 C CA . TYR A 1 110 ? 13.438 -4.227 -4.012 1 92.81 110 TYR A CA 1
ATOM 810 C C . TYR A 1 110 ? 13.836 -3.033 -3.154 1 92.81 110 TYR A C 1
ATOM 812 O O . TYR A 1 110 ? 12.977 -2.244 -2.744 1 92.81 110 TYR A O 1
ATOM 820 N N . THR A 1 111 ? 15.102 -2.859 -2.881 1 87.5 111 THR A N 1
ATOM 821 C CA . THR A 1 111 ? 15.586 -1.796 -2.008 1 87.5 111 THR A CA 1
ATOM 822 C C . THR A 1 111 ? 16.656 -0.96 -2.713 1 87.5 111 THR A C 1
ATOM 824 O O . THR A 1 111 ? 17.375 -0.196 -2.072 1 87.5 111 THR A O 1
ATOM 827 N N . GLY A 1 112 ? 16.766 -1.1 -3.936 1 79.75 112 GLY A N 1
ATOM 828 C CA . GLY A 1 112 ? 17.797 -0.392 -4.672 1 79.75 112 GLY A CA 1
ATOM 829 C C . GLY A 1 112 ? 17.625 1.115 -4.645 1 79.75 112 GLY A C 1
ATOM 830 O O . GLY A 1 112 ? 16.5 1.616 -4.641 1 79.75 112 GLY A O 1
ATOM 831 N N . LEU A 1 113 ? 18.766 1.779 -4.641 1 70.88 113 LEU A N 1
ATOM 832 C CA . LEU A 1 113 ? 18.781 3.238 -4.652 1 70.88 113 LEU A CA 1
ATOM 833 C C . LEU A 1 113 ? 18.578 3.771 -6.066 1 70.88 113 LEU A C 1
ATOM 835 O O . LEU A 1 113 ? 18.328 4.965 -6.254 1 70.88 113 LEU A O 1
ATOM 839 N N . GLY A 1 114 ? 18.688 2.922 -6.941 1 75.88 114 GLY A N 1
ATOM 840 C CA . GLY A 1 114 ? 18.547 3.311 -8.336 1 75.88 114 GLY A CA 1
ATOM 841 C C . GLY A 1 114 ? 17.812 2.27 -9.172 1 75.88 114 GLY A C 1
ATOM 842 O O . GLY A 1 114 ? 17.719 1.104 -8.773 1 75.88 114 GLY A O 1
ATOM 843 N N . LEU A 1 115 ? 17.234 2.82 -10.258 1 73.69 115 LEU A N 1
ATOM 844 C CA . LEU A 1 115 ? 16.547 1.956 -11.203 1 73.69 115 LEU A CA 1
ATOM 845 C C . LEU A 1 115 ? 17.219 1.989 -12.57 1 73.69 115 LEU A C 1
ATOM 847 O O . LEU A 1 115 ? 16.594 1.667 -13.586 1 73.69 115 LEU A O 1
ATOM 851 N N . GLN A 1 116 ? 18.469 2.379 -12.492 1 70.62 116 GLN A N 1
ATOM 852 C CA . GLN A 1 116 ? 19.219 2.406 -13.742 1 70.62 116 GLN A CA 1
ATOM 853 C C . GLN A 1 116 ? 19.469 0.995 -14.266 1 70.62 116 GLN A C 1
ATOM 855 O O . GLN A 1 116 ? 19.25 0.014 -13.555 1 70.62 116 GLN A O 1
ATOM 860 N N . GLU A 1 117 ? 19.984 0.962 -15.453 1 64.69 117 GLU A N 1
ATOM 861 C CA . GLU A 1 117 ? 20.188 -0.301 -16.156 1 64.69 117 GLU A CA 1
ATOM 862 C C . GLU A 1 117 ? 21.016 -1.271 -15.305 1 64.69 117 GLU A C 1
ATOM 864 O O . GLU A 1 117 ? 22 -0.875 -14.68 1 64.69 117 GLU A O 1
ATOM 869 N N . ARG A 1 118 ? 20.703 -2.457 -15.094 1 72.06 118 ARG A N 1
ATOM 870 C CA . ARG A 1 118 ? 21.344 -3.609 -14.477 1 72.06 118 ARG A CA 1
ATOM 871 C C . ARG A 1 118 ? 21.297 -3.512 -12.953 1 72.06 118 ARG A C 1
ATOM 873 O O . ARG A 1 118 ? 21.75 -4.418 -12.25 1 72.06 118 ARG A O 1
ATOM 880 N N . ALA A 1 119 ? 20.781 -2.404 -12.469 1 79.12 119 ALA A N 1
ATOM 881 C CA . ALA A 1 119 ? 20.719 -2.258 -11.016 1 79.12 119 ALA A CA 1
ATOM 882 C C . ALA A 1 119 ? 19.938 -3.41 -10.391 1 79.12 119 ALA A C 1
ATOM 884 O O . ALA A 1 119 ? 20.297 -3.898 -9.32 1 79.12 119 ALA A O 1
ATOM 885 N N . ALA A 1 120 ? 19.047 -3.898 -11.109 1 81.75 120 ALA A N 1
ATOM 886 C CA . ALA A 1 120 ? 18.156 -4.918 -10.57 1 81.75 120 ALA A CA 1
ATOM 887 C C . ALA A 1 120 ? 18.859 -6.266 -10.461 1 81.75 120 ALA A C 1
ATOM 889 O O . ALA A 1 120 ? 18.391 -7.164 -9.758 1 81.75 120 ALA A O 1
ATOM 890 N N . GLU A 1 121 ? 19.906 -6.41 -11.094 1 83.56 121 GLU A N 1
ATOM 891 C CA . GLU A 1 121 ? 20.625 -7.68 -11.047 1 83.56 121 GLU A CA 1
ATOM 892 C C . GLU A 1 121 ? 21.594 -7.711 -9.875 1 83.56 121 GLU A C 1
ATOM 894 O O . GLU A 1 121 ? 22.125 -8.773 -9.531 1 83.56 121 GLU A O 1
ATOM 899 N N . GLU A 1 122 ? 21.766 -6.562 -9.312 1 81.38 122 GLU A N 1
ATOM 900 C CA . GLU A 1 122 ? 22.703 -6.477 -8.203 1 81.38 122 GLU A CA 1
ATOM 901 C C . GLU A 1 122 ? 22.078 -6.953 -6.898 1 81.38 122 GLU A C 1
ATOM 903 O O . GLU A 1 122 ? 20.938 -6.594 -6.586 1 81.38 122 GLU A O 1
ATOM 908 N N . LYS A 1 123 ? 22.859 -7.688 -6.102 1 81 123 LYS A N 1
ATOM 909 C CA . LYS A 1 123 ? 22.375 -8.203 -4.82 1 81 123 LYS A CA 1
ATOM 910 C C . LYS A 1 123 ? 22.031 -7.07 -3.863 1 81 123 LYS A C 1
ATOM 912 O O . LYS A 1 123 ? 21.094 -7.18 -3.074 1 81 123 LYS A O 1
ATOM 917 N N . SER A 1 124 ? 22.75 -6.016 -3.99 1 79.25 124 SER A N 1
ATOM 918 C CA . SER A 1 124 ? 22.547 -4.891 -3.082 1 79.25 124 SER A CA 1
ATOM 919 C C . SER A 1 124 ? 21.234 -4.172 -3.377 1 79.25 124 SER A C 1
ATOM 921 O O . SER A 1 124 ? 20.766 -3.361 -2.57 1 79.25 124 SER A O 1
ATOM 923 N N . SER A 1 125 ? 20.578 -4.547 -4.426 1 83.06 125 SER A N 1
ATOM 924 C CA . SER A 1 125 ? 19.359 -3.857 -4.828 1 83.06 125 SER A CA 1
ATOM 925 C C . SER A 1 125 ? 18.125 -4.531 -4.242 1 83.06 125 SER A C 1
ATOM 927 O O . SER A 1 125 ? 17 -4.055 -4.43 1 83.06 125 SER A O 1
ATOM 929 N N . TRP A 1 126 ? 18.391 -5.582 -3.562 1 85.25 126 TRP A N 1
ATOM 930 C CA . TRP A 1 126 ? 17.281 -6.359 -3.02 1 85.25 126 TRP A CA 1
ATOM 931 C C . TRP A 1 126 ? 17.516 -6.688 -1.549 1 85.25 126 TRP A C 1
ATOM 933 O O . TRP A 1 126 ? 18.656 -6.852 -1.117 1 85.25 126 TRP A O 1
ATOM 943 N N . PHE A 1 127 ? 16.422 -6.684 -0.779 1 83.81 127 PHE A N 1
ATOM 944 C CA . PHE A 1 127 ? 16.516 -7.234 0.568 1 83.81 127 PHE A CA 1
ATOM 945 C C . PHE A 1 127 ? 16.625 -8.758 0.524 1 83.81 127 PHE A C 1
ATOM 947 O O . PHE A 1 127 ? 15.68 -9.438 0.113 1 83.81 127 PHE A O 1
ATOM 954 N N . LEU A 1 128 ? 17.766 -9.25 0.929 1 80.12 128 LEU A N 1
ATOM 955 C CA . LEU A 1 128 ? 18 -10.688 0.891 1 80.12 128 LEU A CA 1
ATOM 956 C C . LEU A 1 128 ? 18.172 -11.25 2.299 1 80.12 128 LEU A C 1
ATOM 958 O O . LEU A 1 128 ? 18.891 -10.68 3.121 1 80.12 128 LEU A O 1
ATOM 962 N N . LEU A 1 129 ? 17.422 -12.258 2.559 1 78.62 129 LEU A N 1
ATOM 963 C CA . LEU A 1 129 ? 17.688 -13.016 3.781 1 78.62 129 LEU A CA 1
ATOM 964 C C . LEU A 1 129 ? 19.062 -13.68 3.725 1 78.62 129 LEU A C 1
ATOM 966 O O . LEU A 1 129 ? 19.641 -13.812 2.648 1 78.62 129 LEU A O 1
ATOM 970 N N . ASP A 1 130 ? 19.484 -14.148 4.867 1 75.94 130 ASP A N 1
ATOM 971 C CA . ASP A 1 130 ? 20.828 -14.711 4.961 1 75.94 130 ASP A CA 1
ATOM 972 C C . ASP A 1 130 ? 21 -15.898 4.008 1 75.94 130 ASP A C 1
ATOM 974 O O . ASP A 1 130 ? 21.984 -15.977 3.281 1 75.94 130 ASP A O 1
ATOM 978 N N . TYR A 1 131 ? 20.016 -16.719 3.92 1 76.69 131 TYR A N 1
ATOM 979 C CA . TYR A 1 131 ? 20.141 -17.906 3.061 1 76.69 131 TYR A CA 1
ATOM 980 C C . TYR A 1 131 ? 20.078 -17.5 1.59 1 76.69 131 TYR A C 1
ATOM 982 O O . TYR A 1 131 ? 20.656 -18.188 0.737 1 76.69 131 TYR A O 1
ATOM 990 N N . GLN A 1 132 ? 19.453 -16.406 1.267 1 79.69 132 GLN A N 1
ATOM 991 C CA . GLN A 1 132 ? 19.344 -15.945 -0.115 1 79.69 132 GLN A CA 1
ATOM 992 C C . GLN A 1 132 ? 20.656 -15.344 -0.597 1 79.69 132 GLN A C 1
ATOM 994 O O . GLN A 1 132 ? 21 -15.438 -1.779 1 79.69 132 GLN A O 1
ATOM 999 N N . LYS A 1 133 ? 21.344 -14.75 0.34 1 78.25 133 LYS A N 1
ATOM 1000 C CA . LYS A 1 133 ? 22.609 -14.102 -0.005 1 78.25 133 LYS A CA 1
ATOM 1001 C C . LYS A 1 133 ? 23.609 -15.117 -0.523 1 78.25 133 LYS A C 1
ATOM 1003 O O . LYS A 1 133 ? 24.453 -14.789 -1.367 1 78.25 133 LYS A O 1
ATOM 1008 N N . GLU A 1 134 ? 23.438 -16.312 -0.082 1 77.19 134 GLU A N 1
ATOM 1009 C CA . GLU A 1 134 ? 24.406 -17.344 -0.383 1 77.19 134 GLU A CA 1
ATOM 1010 C C . GLU A 1 134 ? 24.078 -18.062 -1.692 1 77.19 134 GLU A C 1
ATOM 1012 O O . GLU A 1 134 ? 24.891 -18.812 -2.227 1 77.19 134 GLU A O 1
ATOM 1017 N N . VAL A 1 135 ? 22.922 -17.766 -2.16 1 82.56 135 VAL A N 1
ATOM 1018 C CA . VAL A 1 135 ? 22.469 -18.469 -3.355 1 82.56 135 VAL A CA 1
ATOM 1019 C C . VAL A 1 135 ? 22.891 -17.688 -4.602 1 82.56 135 VAL A C 1
ATOM 1021 O O . VAL A 1 135 ? 22.422 -16.578 -4.828 1 82.56 135 VAL A O 1
ATOM 1024 N N . GLU A 1 136 ? 23.719 -18.328 -5.312 1 81.75 136 GLU A N 1
ATOM 1025 C CA . GLU A 1 136 ? 24.156 -17.703 -6.566 1 81.75 136 GLU A CA 1
ATOM 1026 C C . GLU A 1 136 ? 22.984 -17.562 -7.535 1 81.75 136 GLU A C 1
ATOM 1028 O O . GLU A 1 136 ? 22.188 -18.484 -7.703 1 81.75 136 GLU A O 1
ATOM 1033 N N . GLY A 1 137 ? 22.844 -16.375 -8.047 1 86.12 137 GLY A N 1
ATOM 1034 C CA . GLY A 1 137 ? 21.812 -16.141 -9.039 1 86.12 137 GLY A CA 1
ATOM 1035 C C . GLY A 1 137 ? 20.469 -15.797 -8.438 1 86.12 137 GLY A C 1
ATOM 1036 O O . GLY A 1 13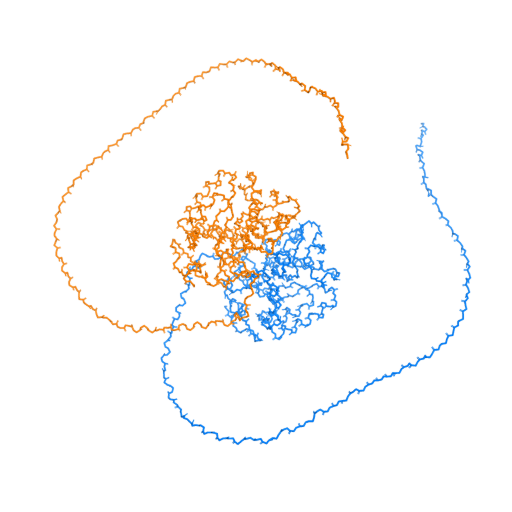7 ? 19.469 -15.703 -9.148 1 86.12 137 GLY A O 1
ATOM 1037 N N . GLN A 1 138 ? 20.422 -15.625 -7.203 1 85.88 138 GLN A N 1
ATOM 1038 C CA . GLN A 1 138 ? 19.156 -15.359 -6.516 1 85.88 138 GLN A CA 1
ATOM 1039 C C . GLN A 1 138 ? 18.453 -14.141 -7.102 1 85.88 138 GLN A C 1
ATOM 1041 O O . GLN A 1 138 ? 17.281 -14.211 -7.477 1 85.88 138 GLN A O 1
ATOM 1046 N N . THR A 1 139 ? 19.141 -13.023 -7.234 1 88.56 139 THR A N 1
ATOM 1047 C CA . THR A 1 139 ? 18.547 -11.789 -7.727 1 88.56 139 THR A CA 1
ATOM 1048 C C . THR A 1 139 ? 18.172 -11.922 -9.195 1 88.56 139 THR A C 1
ATOM 1050 O O . THR A 1 139 ? 17.141 -11.391 -9.633 1 88.56 139 THR A O 1
ATOM 1053 N N . HIS A 1 140 ? 19 -12.695 -9.875 1 89.81 140 HIS A N 1
ATOM 1054 C CA . HIS A 1 140 ? 18.672 -12.969 -11.273 1 89.81 140 HIS A CA 1
ATOM 1055 C C . HIS A 1 140 ? 17.344 -13.695 -11.398 1 89.81 140 HIS A C 1
ATOM 1057 O O . HIS A 1 140 ? 16.562 -13.43 -12.32 1 89.81 140 HIS A O 1
ATOM 1063 N N . SER A 1 141 ? 17.094 -14.539 -10.555 1 92.5 141 SER A N 1
ATOM 1064 C CA . SER A 1 141 ? 15.844 -15.297 -10.602 1 92.5 141 SER A CA 1
ATOM 1065 C C . SER A 1 141 ? 14.641 -14.391 -10.359 1 92.5 141 SER A C 1
ATOM 1067 O O . SER A 1 141 ? 13.57 -14.609 -10.938 1 92.5 141 SER A O 1
ATOM 1069 N N . PHE A 1 142 ? 14.797 -13.344 -9.492 1 94.19 142 PHE A N 1
ATOM 1070 C CA . PHE A 1 142 ? 13.719 -12.383 -9.297 1 94.19 142 PHE A CA 1
ATOM 1071 C C . PHE A 1 142 ? 13.383 -11.672 -10.609 1 94.19 142 PHE A C 1
ATOM 1073 O O . PHE A 1 142 ? 12.211 -11.555 -10.977 1 94.19 142 PHE A O 1
ATOM 1080 N N . VAL A 1 143 ? 14.438 -11.305 -11.258 1 94.75 143 VAL A N 1
ATOM 1081 C CA . VAL A 1 143 ? 14.266 -10.602 -12.523 1 94.75 143 VAL A CA 1
ATOM 1082 C C . VAL A 1 143 ? 13.648 -11.539 -13.555 1 94.75 143 VAL A C 1
ATOM 1084 O O . VAL A 1 143 ? 12.781 -11.133 -14.336 1 94.75 143 VAL A O 1
ATOM 1087 N N . GLN A 1 144 ? 13.992 -12.805 -13.516 1 96.19 144 GLN A N 1
ATOM 1088 C CA . GLN A 1 144 ? 13.414 -13.781 -14.438 1 96.19 144 GLN A CA 1
ATOM 1089 C C . GLN A 1 144 ? 11.914 -13.945 -14.188 1 96.19 144 GLN A C 1
ATOM 1091 O O . GLN A 1 144 ? 11.148 -14.141 -15.133 1 96.19 144 GLN A O 1
ATOM 1096 N N . HIS A 1 145 ? 11.539 -13.906 -12.992 1 97.94 145 HIS A N 1
ATOM 1097 C CA . HIS A 1 145 ? 10.117 -13.977 -12.688 1 97.94 145 HIS A CA 1
ATOM 1098 C C . HIS A 1 145 ? 9.375 -12.781 -13.266 1 97.94 145 HIS A C 1
ATOM 1100 O O . HIS A 1 145 ? 8.273 -12.93 -13.812 1 97.94 145 HIS A O 1
ATOM 1106 N N . ILE A 1 146 ? 9.969 -11.594 -13.07 1 98.12 146 ILE A N 1
ATOM 1107 C CA . ILE A 1 146 ? 9.383 -10.383 -13.633 1 98.12 146 ILE A CA 1
ATOM 1108 C C . ILE A 1 146 ? 9.25 -10.531 -15.148 1 98.12 146 ILE A C 1
ATOM 1110 O O . ILE A 1 146 ? 8.172 -10.312 -15.703 1 98.12 146 ILE A O 1
ATOM 1114 N N . GLN A 1 147 ? 10.305 -10.984 -15.781 1 98 147 GLN A N 1
ATOM 1115 C CA . GLN A 1 147 ? 10.328 -11.156 -17.234 1 98 147 GLN A CA 1
ATOM 1116 C C . GLN A 1 147 ? 9.289 -12.164 -17.688 1 98 147 GLN A C 1
ATOM 1118 O O . GLN A 1 147 ? 8.578 -11.938 -18.672 1 98 147 GLN A O 1
ATOM 1123 N N . LEU A 1 148 ? 9.266 -13.227 -16.984 1 98.56 148 LEU A N 1
ATOM 1124 C CA . LEU A 1 148 ? 8.312 -14.273 -17.344 1 98.56 148 LEU A CA 1
ATOM 1125 C C . LEU A 1 148 ? 6.879 -13.773 -17.188 1 98.56 148 LEU A C 1
ATOM 1127 O O . LEU A 1 148 ? 6.031 -14.039 -18.047 1 98.56 148 LEU A O 1
ATOM 1131 N N . GLY A 1 149 ? 6.574 -13.008 -16.109 1 98.81 149 GLY A N 1
ATOM 1132 C CA . GLY A 1 149 ? 5.266 -12.398 -15.961 1 98.81 149 GLY A CA 1
ATOM 1133 C C . GLY A 1 149 ? 4.91 -11.461 -17.109 1 98.81 149 GLY A C 1
ATOM 1134 O O . GLY A 1 149 ? 3.801 -11.516 -17.641 1 98.81 149 GLY A O 1
ATOM 1135 N N . VAL A 1 150 ? 5.848 -10.648 -17.453 1 98.75 150 VAL A N 1
ATOM 1136 C CA . VAL A 1 150 ? 5.641 -9.695 -18.531 1 98.75 150 VAL A CA 1
ATOM 1137 C C . VAL A 1 150 ? 5.398 -10.445 -19.844 1 98.75 150 VAL A C 1
ATOM 1139 O O . VAL A 1 150 ? 4.5 -10.086 -20.609 1 98.75 150 VAL A O 1
ATOM 1142 N N . ARG A 1 151 ? 6.152 -11.508 -20.078 1 98.69 151 ARG A N 1
ATOM 1143 C CA . ARG A 1 151 ? 6.004 -12.305 -21.297 1 98.69 151 ARG A CA 1
ATOM 1144 C C . ARG A 1 151 ? 4.633 -12.961 -21.344 1 98.69 151 ARG A C 1
ATOM 1146 O O . ARG A 1 151 ? 3.971 -12.945 -22.391 1 98.69 151 ARG A O 1
ATOM 1153 N N . GLU A 1 152 ? 4.211 -13.578 -20.281 1 98.75 152 GLU A N 1
ATOM 1154 C CA . GLU A 1 152 ? 2.904 -14.227 -20.219 1 98.75 152 GLU A CA 1
ATOM 1155 C C . GLU A 1 152 ? 1.783 -13.219 -20.469 1 98.75 152 GLU A C 1
ATOM 1157 O O . GLU A 1 152 ? 0.815 -13.516 -21.172 1 98.75 152 GLU A O 1
ATOM 1162 N N . ALA A 1 153 ? 1.885 -12.047 -19.891 1 98.81 153 ALA A N 1
ATOM 1163 C CA . ALA A 1 153 ? 0.881 -11.008 -20.094 1 98.81 153 ALA A CA 1
ATOM 1164 C C . ALA A 1 153 ? 0.891 -10.508 -21.531 1 98.81 153 ALA A C 1
ATOM 1166 O O . ALA A 1 153 ? -0.165 -10.242 -22.109 1 98.81 153 ALA A O 1
ATOM 1167 N N . ALA A 1 154 ? 2.078 -10.359 -22.047 1 98.69 154 ALA A N 1
ATOM 1168 C CA . ALA A 1 154 ? 2.201 -9.898 -23.438 1 98.69 154 ALA A CA 1
ATOM 1169 C C . ALA A 1 154 ? 1.537 -10.875 -24.406 1 98.69 154 ALA A C 1
ATOM 1171 O O . ALA A 1 154 ? 0.98 -10.469 -25.422 1 98.69 154 ALA A O 1
ATOM 1172 N N . ALA A 1 155 ? 1.567 -12.148 -24.125 1 98.44 155 ALA A N 1
ATOM 1173 C CA . ALA A 1 155 ? 1.015 -13.195 -24.984 1 98.44 155 ALA A CA 1
ATOM 1174 C C . ALA A 1 155 ? -0.505 -13.258 -24.859 1 98.44 155 ALA A C 1
ATOM 1176 O O . ALA A 1 155 ? -1.177 -13.875 -25.688 1 98.44 155 ALA A O 1
ATOM 1177 N N . ASP A 1 156 ? -1.093 -12.617 -23.859 1 98.38 156 ASP A N 1
ATOM 1178 C CA . ASP A 1 156 ? -2.531 -12.602 -23.609 1 98.38 156 ASP A CA 1
ATOM 1179 C C . ASP A 1 156 ? -3.043 -11.18 -23.422 1 98.38 156 ASP A C 1
ATOM 1181 O O . ASP A 1 156 ? -3.066 -10.664 -22.297 1 98.38 156 ASP A O 1
ATOM 1185 N N . PRO A 1 157 ? -3.57 -10.547 -24.422 1 97.56 157 PRO A N 1
ATOM 1186 C CA . PRO A 1 157 ? -3.979 -9.141 -24.344 1 97.56 157 PRO A CA 1
ATOM 1187 C C . PRO A 1 157 ? -5.125 -8.914 -23.359 1 97.56 157 PRO A C 1
ATOM 1189 O O . PRO A 1 157 ? -5.391 -7.773 -22.969 1 97.56 157 PRO A O 1
ATOM 1192 N N . ASP A 1 158 ? -5.766 -9.953 -22.938 1 98.44 158 ASP A N 1
ATOM 1193 C CA . ASP A 1 158 ? -6.867 -9.836 -21.984 1 98.44 158 ASP A CA 1
ATOM 1194 C C . ASP A 1 158 ? -6.387 -10.055 -20.547 1 98.44 158 ASP A C 1
ATOM 1196 O O . ASP A 1 158 ? -7.191 -10.062 -19.625 1 98.44 158 ASP A O 1
ATOM 1200 N N . ALA A 1 159 ? -5.113 -10.164 -20.391 1 98.75 159 ALA A N 1
ATOM 1201 C CA . ALA A 1 159 ? -4.594 -10.516 -19.062 1 98.75 159 ALA A CA 1
ATOM 1202 C C . ALA A 1 159 ? -4.191 -9.266 -18.281 1 98.75 159 ALA A C 1
ATOM 1204 O O . ALA A 1 159 ? -3.609 -8.336 -18.844 1 98.75 159 ALA A O 1
ATOM 1205 N N . LEU A 1 160 ? -4.609 -9.281 -17.047 1 98.88 160 LEU A N 1
ATOM 1206 C CA . LEU A 1 160 ? -4.07 -8.375 -16.031 1 98.88 160 LEU A CA 1
ATOM 1207 C C . LEU A 1 160 ? -2.805 -8.953 -15.414 1 98.88 160 LEU A C 1
ATOM 1209 O O . LEU A 1 160 ? -2.805 -10.094 -14.938 1 98.88 160 LEU A O 1
ATOM 1213 N N . LEU A 1 161 ? -1.687 -8.211 -15.547 1 98.94 161 LEU A N 1
ATOM 1214 C CA . LEU A 1 161 ? -0.466 -8.602 -14.859 1 98.94 161 LEU A CA 1
ATOM 1215 C C . LEU A 1 161 ? -0.45 -8.062 -13.43 1 98.94 161 LEU A C 1
ATOM 1217 O O . LEU A 1 161 ? -0.568 -6.852 -13.219 1 98.94 161 LEU A O 1
ATOM 1221 N N . LEU A 1 162 ? -0.316 -8.945 -12.477 1 98.94 162 LEU A N 1
ATOM 1222 C CA . LEU A 1 162 ? -0.345 -8.57 -11.062 1 98.94 162 LEU A CA 1
ATOM 1223 C C . LEU A 1 162 ? 0.902 -9.07 -10.344 1 98.94 162 LEU A C 1
ATOM 1225 O O . LEU A 1 162 ? 1.12 -10.281 -10.234 1 98.94 162 LEU A O 1
ATOM 1229 N N . PHE A 1 163 ? 1.768 -8.141 -9.898 1 98.94 163 PHE A N 1
ATOM 1230 C CA . PHE A 1 163 ? 2.844 -8.484 -8.977 1 98.94 163 PHE A CA 1
ATOM 1231 C C . PHE A 1 163 ? 2.342 -8.492 -7.539 1 98.94 163 PHE A C 1
ATOM 1233 O O . PHE A 1 163 ? 1.84 -7.48 -7.047 1 98.94 163 PHE A O 1
ATOM 1240 N N . SER A 1 164 ? 2.531 -9.648 -6.867 1 98.94 164 SER A N 1
ATOM 1241 C CA . SER A 1 164 ? 1.875 -9.82 -5.574 1 98.94 164 SER A CA 1
ATOM 1242 C C . SER A 1 164 ? 2.891 -10.102 -4.473 1 98.94 164 SER A C 1
ATOM 1244 O O . SER A 1 164 ? 3.674 -11.047 -4.57 1 98.94 164 SER A O 1
ATOM 1246 N N . GLY A 1 165 ? 2.895 -9.289 -3.402 1 98.75 165 GLY A N 1
ATOM 1247 C CA . GLY A 1 165 ? 3.723 -9.406 -2.215 1 98.75 165 GLY A CA 1
ATOM 1248 C C . GLY A 1 165 ? 3.676 -8.18 -1.325 1 98.75 165 GLY A C 1
ATOM 1249 O O . GLY A 1 165 ? 3.74 -7.051 -1.813 1 98.75 165 GLY A O 1
ATOM 1250 N N . GLY A 1 166 ? 3.57 -8.391 -0.11 1 98.38 166 GLY A N 1
ATOM 1251 C CA . GLY A 1 166 ? 3.363 -7.312 0.842 1 98.38 166 GLY A CA 1
ATOM 1252 C C . GLY A 1 166 ? 4.656 -6.684 1.32 1 98.38 166 GLY A C 1
ATOM 1253 O O . GLY A 1 166 ? 5.695 -6.812 0.668 1 98.38 166 GLY A O 1
ATOM 1254 N N . LYS A 1 167 ? 4.457 -5.789 2.34 1 97.62 167 LYS A N 1
ATOM 1255 C CA . LYS A 1 167 ? 5.582 -5.176 3.035 1 97.62 167 LYS A CA 1
ATOM 1256 C C . LYS A 1 167 ? 6.168 -6.121 4.078 1 97.62 167 LYS A C 1
ATOM 1258 O O . LYS A 1 167 ? 5.984 -5.922 5.281 1 97.62 167 LYS A O 1
ATOM 1263 N N . THR A 1 168 ? 6.969 -7.059 3.67 1 97.12 168 THR A N 1
ATOM 1264 C CA . THR A 1 168 ? 7.207 -8.273 4.441 1 97.12 168 THR A CA 1
ATOM 1265 C C . THR A 1 168 ? 8.484 -8.148 5.27 1 97.12 168 THR A C 1
ATOM 1267 O O . THR A 1 168 ? 8.758 -8.992 6.125 1 97.12 168 THR A O 1
ATOM 1270 N N . ARG A 1 169 ? 9.234 -7.102 5.008 1 95.31 169 ARG A N 1
ATOM 1271 C CA . ARG A 1 169 ? 10.539 -7 5.664 1 95.31 169 ARG A CA 1
ATOM 1272 C C . ARG A 1 169 ? 10.688 -5.664 6.387 1 95.31 169 ARG A C 1
ATOM 1274 O O . ARG A 1 169 ? 10.688 -4.605 5.758 1 95.31 169 ARG A O 1
ATOM 1281 N N . LYS A 1 170 ? 10.93 -5.777 7.656 1 93.38 170 LYS A N 1
ATOM 1282 C CA . LYS A 1 170 ? 11.016 -4.578 8.484 1 93.38 170 LYS A CA 1
ATOM 1283 C C . LYS A 1 170 ? 12.172 -3.686 8.047 1 93.38 170 LYS A C 1
ATOM 1285 O O . LYS A 1 170 ? 12 -2.48 7.863 1 93.38 170 LYS A O 1
ATOM 1290 N N . ASP A 1 171 ? 13.312 -4.293 7.82 1 91.69 171 ASP A N 1
ATOM 1291 C CA . ASP A 1 171 ? 14.531 -3.533 7.582 1 91.69 171 ASP A CA 1
ATOM 1292 C C . ASP A 1 171 ? 14.539 -2.924 6.184 1 91.69 171 ASP A C 1
ATOM 1294 O O . ASP A 1 171 ? 15.336 -2.031 5.891 1 91.69 171 ASP A O 1
ATOM 1298 N N . ALA A 1 172 ? 13.625 -3.338 5.336 1 92.38 172 ALA A N 1
ATOM 1299 C CA . ALA A 1 172 ? 13.555 -2.828 3.967 1 92.38 172 ALA A CA 1
ATOM 1300 C C . ALA A 1 172 ? 12.766 -1.527 3.904 1 92.38 172 ALA A C 1
ATOM 1302 O O . ALA A 1 172 ? 12.734 -0.858 2.869 1 92.38 172 ALA A O 1
ATOM 1303 N N . GLY A 1 173 ? 12.18 -1.09 5.035 1 93.5 173 GLY A N 1
ATOM 1304 C CA . GLY A 1 173 ? 11.242 0.02 4.98 1 93.5 173 GLY A CA 1
ATOM 1305 C C . GLY A 1 173 ? 9.859 -0.389 4.508 1 93.5 173 GLY A C 1
ATOM 1306 O O . GLY A 1 173 ? 9.617 -1.565 4.23 1 93.5 173 GLY A O 1
ATOM 1307 N N . PRO A 1 174 ? 8.977 0.583 4.488 1 96.06 174 PRO A N 1
ATOM 1308 C CA . PRO A 1 174 ? 7.598 0.28 4.105 1 96.06 174 PRO A CA 1
ATOM 1309 C C . PRO A 1 174 ? 7.434 0.066 2.604 1 96.06 174 PRO A C 1
ATOM 1311 O O . PRO A 1 174 ? 6.555 0.671 1.981 1 96.06 174 PRO A O 1
ATOM 1314 N N . ARG A 1 175 ? 8.188 -0.877 2.104 1 95.44 175 ARG A N 1
ATOM 1315 C CA . ARG A 1 175 ? 8.195 -1.24 0.69 1 95.44 175 ARG A CA 1
ATOM 1316 C C . ARG A 1 175 ? 7.566 -2.615 0.476 1 95.44 175 ARG A C 1
ATOM 1318 O O . ARG A 1 175 ? 7.941 -3.584 1.139 1 95.44 175 ARG A O 1
ATOM 1325 N N . ALA A 1 176 ? 6.668 -2.625 -0.438 1 97.75 176 ALA A N 1
ATOM 1326 C CA . ALA A 1 176 ? 6.062 -3.91 -0.767 1 97.75 176 ALA A CA 1
ATOM 1327 C C . ALA A 1 176 ? 6.875 -4.648 -1.827 1 97.75 176 ALA A C 1
ATOM 1329 O O . ALA A 1 176 ? 7.48 -4.02 -2.699 1 97.75 176 ALA A O 1
ATOM 1330 N N . GLU A 1 177 ? 6.863 -5.977 -1.738 1 97.56 177 GLU A N 1
ATOM 1331 C CA . GLU A 1 177 ? 7.504 -6.793 -2.764 1 97.56 177 GLU A CA 1
ATOM 1332 C C . GLU A 1 177 ? 6.895 -6.535 -4.137 1 97.56 177 GLU A C 1
ATOM 1334 O O . GLU A 1 177 ? 7.617 -6.328 -5.113 1 97.56 177 GLU A O 1
ATOM 1339 N N . GLY A 1 178 ? 5.598 -6.516 -4.23 1 98.38 178 GLY A N 1
ATOM 1340 C CA . GLY A 1 178 ? 4.914 -6.309 -5.496 1 98.38 178 GLY A CA 1
ATOM 1341 C C . GLY A 1 178 ? 5.301 -5.008 -6.18 1 98.38 178 GLY A C 1
ATOM 1342 O O . GLY A 1 178 ? 5.559 -4.988 -7.387 1 98.38 178 GLY A O 1
ATOM 1343 N N . GLU A 1 179 ? 5.293 -3.961 -5.441 1 96.81 179 GLU A N 1
ATOM 1344 C CA . GLU A 1 179 ? 5.656 -2.66 -5.992 1 96.81 179 GLU A CA 1
ATOM 1345 C C . GLU A 1 179 ? 7.086 -2.67 -6.527 1 96.81 179 GLU A C 1
ATOM 1347 O O . GLU A 1 179 ? 7.359 -2.107 -7.59 1 96.81 179 GLU A O 1
ATOM 1352 N N . GLY A 1 180 ? 7.973 -3.293 -5.797 1 95.31 180 GLY A N 1
ATOM 1353 C CA . GLY A 1 180 ? 9.352 -3.4 -6.262 1 95.31 180 GLY A CA 1
ATOM 1354 C C . GLY A 1 180 ? 9.469 -4.094 -7.605 1 95.31 180 GLY A C 1
ATOM 1355 O O . GLY A 1 180 ? 10.211 -3.639 -8.477 1 95.31 180 GLY A O 1
ATOM 1356 N N . TYR A 1 181 ? 8.781 -5.188 -7.754 1 97.19 181 TYR A N 1
ATOM 1357 C CA . TYR A 1 181 ? 8.805 -5.914 -9.016 1 97.19 181 TYR A CA 1
ATOM 1358 C C . TYR A 1 181 ? 8.281 -5.047 -10.156 1 97.19 181 TYR A C 1
ATOM 1360 O O . TYR A 1 181 ? 8.844 -5.039 -11.25 1 97.19 181 TYR A O 1
ATOM 1368 N N . TRP A 1 182 ? 7.195 -4.328 -9.953 1 97.25 182 TRP A N 1
ATOM 1369 C CA . TRP A 1 182 ? 6.645 -3.41 -10.938 1 97.25 182 TRP A CA 1
ATOM 1370 C C . TRP A 1 182 ? 7.676 -2.365 -11.352 1 97.25 182 TRP A C 1
ATOM 1372 O O . TRP A 1 182 ? 7.859 -2.096 -12.539 1 97.25 182 TRP A O 1
ATOM 1382 N N . LEU A 1 183 ? 8.367 -1.812 -10.375 1 94.38 183 LEU A N 1
ATOM 1383 C CA . LEU A 1 183 ? 9.344 -0.757 -10.633 1 94.38 183 LEU A CA 1
ATOM 1384 C C . LEU A 1 183 ? 10.508 -1.279 -11.469 1 94.38 183 LEU A C 1
ATOM 1386 O O . LEU A 1 183 ? 11.016 -0.572 -12.344 1 94.38 183 LEU A O 1
ATOM 1390 N N . VAL A 1 184 ? 10.945 -2.461 -11.164 1 94.31 184 VAL A N 1
ATOM 1391 C CA . VAL A 1 184 ? 12.031 -3.059 -11.938 1 94.31 184 VAL A CA 1
ATOM 1392 C C . VAL A 1 184 ? 11.586 -3.246 -13.383 1 94.31 184 VAL A C 1
ATOM 1394 O O . VAL A 1 184 ? 12.336 -2.932 -14.312 1 94.31 184 VAL A O 1
ATOM 1397 N N . ALA A 1 185 ? 10.383 -3.742 -13.586 1 96.19 185 ALA A N 1
ATOM 1398 C CA . ALA A 1 185 ? 9.852 -3.9 -14.938 1 96.19 185 ALA A CA 1
ATOM 1399 C C . ALA A 1 185 ? 9.773 -2.557 -15.664 1 96.19 185 ALA A C 1
ATOM 1401 O O . ALA A 1 185 ? 10.141 -2.451 -16.828 1 96.19 185 ALA A O 1
ATOM 1402 N N . GLU A 1 186 ? 9.289 -1.554 -14.961 1 93.44 186 GLU A N 1
ATOM 1403 C CA . GLU A 1 186 ? 9.18 -0.211 -15.523 1 93.44 186 GLU A CA 1
ATOM 1404 C C . GLU A 1 186 ? 10.539 0.314 -15.961 1 93.44 186 GLU A C 1
ATOM 1406 O O . GLU A 1 186 ? 10.68 0.865 -17.062 1 93.44 186 GLU A O 1
ATOM 1411 N N . ALA A 1 187 ? 11.5 0.153 -15.117 1 90.19 187 ALA A N 1
ATOM 1412 C CA . ALA A 1 187 ? 12.852 0.622 -15.414 1 90.19 187 ALA A CA 1
ATOM 1413 C C . ALA A 1 187 ? 13.43 -0.108 -16.625 1 90.19 187 ALA A C 1
ATOM 1415 O O . ALA A 1 187 ? 14.227 0.461 -17.375 1 90.19 187 ALA A O 1
ATOM 1416 N N . ALA A 1 188 ? 13.086 -1.335 -16.781 1 92.69 188 ALA A N 1
ATOM 1417 C CA . ALA A 1 188 ? 13.578 -2.158 -17.875 1 92.69 188 ALA A CA 1
ATOM 1418 C C . ALA A 1 188 ? 12.719 -1.963 -19.125 1 92.69 188 ALA A C 1
ATOM 1420 O O . ALA A 1 188 ? 12.836 -2.723 -20.094 1 92.69 188 ALA A O 1
ATOM 1421 N N . LYS A 1 189 ? 11.828 -1.024 -19.062 1 93.88 189 LYS A N 1
ATOM 1422 C CA . LYS A 1 189 ? 10.945 -0.703 -20.188 1 93.88 189 LYS A CA 1
ATOM 1423 C C . LYS A 1 189 ? 10.125 -1.919 -20.609 1 93.88 189 LYS A C 1
ATOM 1425 O O . LYS A 1 189 ? 9.984 -2.195 -21.797 1 93.88 189 LYS A O 1
ATOM 1430 N N . TRP A 1 190 ? 9.812 -2.699 -19.594 1 96.88 190 TRP A N 1
ATOM 1431 C CA . TRP A 1 190 ? 8.914 -3.836 -19.734 1 96.88 190 TRP A CA 1
ATOM 1432 C C . TRP A 1 190 ? 9.461 -4.852 -20.719 1 96.88 190 TRP A C 1
ATOM 1434 O O . TRP A 1 190 ? 8.695 -5.512 -21.438 1 96.88 190 TRP A O 1
ATOM 1444 N N . TYR A 1 191 ? 10.766 -4.77 -20.906 1 95.88 191 TYR A N 1
ATOM 1445 C CA . TYR A 1 191 ? 11.5 -5.773 -21.672 1 95.88 191 TYR A CA 1
ATOM 1446 C C . TYR A 1 191 ? 10.969 -5.879 -23.094 1 95.88 191 TYR A C 1
ATOM 1448 O O . TYR A 1 191 ? 10.812 -6.98 -23.625 1 95.88 191 TYR A O 1
ATOM 1456 N N . GLY A 1 192 ? 10.555 -4.777 -23.578 1 96.19 192 GLY A N 1
ATOM 1457 C CA . GLY A 1 192 ? 10.133 -4.695 -24.969 1 96.19 192 GLY A CA 1
ATOM 1458 C C . GLY A 1 192 ? 8.633 -4.809 -25.141 1 96.19 192 GLY A C 1
ATOM 1459 O O . GLY A 1 192 ? 8.117 -4.633 -26.25 1 96.19 192 GLY A O 1
ATOM 1460 N N . ALA A 1 193 ? 7.879 -5.133 -24.141 1 97.81 193 ALA A N 1
ATOM 1461 C CA . ALA A 1 193 ? 6.422 -5.238 -24.188 1 97.81 193 ALA A CA 1
ATOM 1462 C C . ALA A 1 193 ? 5.766 -4.062 -23.469 1 97.81 193 ALA A C 1
ATOM 1464 O O . ALA A 1 193 ? 5.004 -4.254 -22.516 1 97.81 193 ALA A O 1
ATOM 1465 N N . GLU A 1 194 ? 5.887 -2.875 -23.953 1 95.81 194 GLU A N 1
ATOM 1466 C CA . GLU A 1 194 ? 5.492 -1.64 -23.281 1 95.81 194 GLU A CA 1
ATOM 1467 C C . GLU A 1 194 ? 3.979 -1.571 -23.094 1 95.81 194 GLU A C 1
ATOM 1469 O O . GLU A 1 194 ? 3.492 -0.947 -22.156 1 95.81 194 GLU A O 1
ATOM 1474 N N . GLY A 1 195 ? 3.271 -2.211 -23.953 1 96.19 195 GLY A N 1
ATOM 1475 C CA . GLY A 1 195 ? 1.821 -2.23 -23.844 1 96.19 195 GLY A CA 1
ATOM 1476 C C . GLY A 1 195 ? 1.334 -2.893 -22.562 1 96.19 195 GLY A C 1
ATOM 1477 O O . GLY A 1 195 ? 0.205 -2.656 -22.125 1 96.19 195 GLY A O 1
ATOM 1478 N N . VAL A 1 196 ? 2.133 -3.752 -21.938 1 98.38 196 VAL A N 1
ATOM 1479 C CA . VAL A 1 196 ? 1.775 -4.469 -20.719 1 98.38 196 VAL A CA 1
ATOM 1480 C C . VAL A 1 196 ? 1.664 -3.482 -19.562 1 98.38 196 VAL A C 1
ATOM 1482 O O . VAL A 1 196 ? 0.905 -3.711 -18.609 1 98.38 196 VAL A O 1
ATOM 1485 N N . ARG A 1 197 ? 2.311 -2.373 -19.609 1 97.56 197 ARG A N 1
ATOM 1486 C CA . ARG A 1 197 ? 2.381 -1.401 -18.516 1 97.56 197 ARG A CA 1
ATOM 1487 C C . ARG A 1 197 ? 0.986 -0.964 -18.078 1 97.56 197 ARG A C 1
ATOM 1489 O O . ARG A 1 197 ? 0.699 -0.89 -16.891 1 97.56 197 ARG A O 1
ATOM 1496 N N . GLU A 1 198 ? 0.102 -0.727 -19 1 96.56 198 GLU A N 1
ATOM 1497 C CA . GLU A 1 198 ? -1.214 -0.156 -18.734 1 96.56 198 GLU A CA 1
ATOM 1498 C C . GLU A 1 198 ? -2.115 -1.161 -18.016 1 96.56 198 GLU A C 1
ATOM 1500 O O . GLU A 1 198 ? -3.154 -0.79 -17.469 1 96.56 198 GLU A O 1
ATOM 1505 N N . ARG A 1 199 ? -1.723 -2.377 -18.062 1 98.12 199 ARG A N 1
ATOM 1506 C CA . ARG A 1 199 ? -2.531 -3.414 -17.422 1 98.12 199 ARG A CA 1
ATOM 1507 C C . ARG A 1 199 ? -1.739 -4.145 -16.344 1 98.12 199 ARG A C 1
ATOM 1509 O O . ARG A 1 199 ? -2.045 -5.289 -16.016 1 98.12 199 ARG A O 1
ATOM 1516 N N . ALA A 1 200 ? -0.646 -3.551 -15.93 1 98.75 200 ALA A N 1
ATOM 1517 C CA . ALA A 1 200 ? 0.175 -4.102 -14.852 1 98.75 200 ALA A CA 1
ATOM 1518 C C . ALA A 1 200 ? -0.107 -3.387 -13.531 1 98.75 200 ALA A C 1
ATOM 1520 O O . ALA A 1 200 ? -0.098 -2.156 -13.469 1 98.75 200 ALA A O 1
ATOM 1521 N N . PHE A 1 201 ? -0.398 -4.188 -12.523 1 98.81 201 PHE A N 1
ATOM 1522 C CA . PHE A 1 201 ? -0.768 -3.68 -11.203 1 98.81 201 PHE A CA 1
ATOM 1523 C C . PHE A 1 201 ? -0.034 -4.441 -10.109 1 98.81 201 PHE A C 1
ATOM 1525 O O . PHE A 1 201 ? 0.789 -5.312 -10.391 1 98.81 201 PHE A O 1
ATOM 1532 N N . THR A 1 202 ? -0.31 -3.998 -8.828 1 98.75 202 THR A N 1
ATOM 1533 C CA . THR A 1 202 ? 0.328 -4.656 -7.691 1 98.75 202 THR A CA 1
ATOM 1534 C C . THR A 1 202 ? -0.711 -5.078 -6.656 1 98.75 202 THR A C 1
ATOM 1536 O O . THR A 1 202 ? -1.811 -4.523 -6.609 1 98.75 202 THR A O 1
ATOM 1539 N N . GLU A 1 203 ? -0.528 -6.117 -6.027 1 98.69 203 GLU A N 1
ATOM 1540 C CA . GLU A 1 203 ? -1.107 -6.512 -4.746 1 98.69 203 GLU A CA 1
ATOM 1541 C C . GLU A 1 203 ? -0.059 -6.496 -3.639 1 98.69 203 GLU A C 1
ATOM 1543 O O . GLU A 1 203 ? 0.915 -7.25 -3.688 1 98.69 203 GLU A O 1
ATOM 1548 N N . ASP A 1 204 ? -0.249 -5.652 -2.611 1 97.94 204 ASP A N 1
ATOM 1549 C CA . ASP A 1 204 ? 0.863 -5.273 -1.745 1 97.94 204 ASP A CA 1
ATOM 1550 C C . ASP A 1 204 ? 0.628 -5.746 -0.312 1 97.94 204 ASP A C 1
ATOM 1552 O O . ASP A 1 204 ? 1.147 -5.156 0.636 1 97.94 204 ASP A O 1
ATOM 1556 N N . ARG A 1 205 ? -0.103 -6.836 -0.104 1 97.5 205 ARG A N 1
ATOM 1557 C CA . ARG A 1 205 ? -0.434 -7.195 1.271 1 97.5 205 ARG A CA 1
ATOM 1558 C C . ARG A 1 205 ? -0.151 -8.672 1.535 1 97.5 205 ARG A C 1
ATOM 1560 O O . ARG A 1 205 ? -0.124 -9.102 2.688 1 97.5 205 ARG A O 1
ATOM 1567 N N . ALA A 1 206 ? 0.07 -9.477 0.528 1 98.62 206 ALA A N 1
ATOM 1568 C CA . ALA A 1 206 ? 0.241 -10.914 0.692 1 98.62 206 ALA A CA 1
ATOM 1569 C C . ALA A 1 206 ? 1.458 -11.227 1.559 1 98.62 206 ALA A C 1
ATOM 1571 O O . ALA A 1 206 ? 2.521 -10.633 1.385 1 98.62 206 ALA A O 1
ATOM 1572 N N . ARG A 1 207 ? 1.269 -12.188 2.457 1 97.94 207 ARG A N 1
ATOM 1573 C CA . ARG A 1 207 ? 2.314 -12.516 3.418 1 97.94 207 ARG A CA 1
ATOM 1574 C C . ARG A 1 207 ? 2.789 -13.961 3.238 1 97.94 207 ARG A C 1
ATOM 1576 O O . ARG A 1 207 ? 3.703 -14.406 3.932 1 97.94 207 ARG A O 1
ATOM 1583 N N . ASP A 1 208 ? 2.182 -14.672 2.369 1 97.62 208 ASP A N 1
ATOM 1584 C CA . ASP A 1 208 ? 2.602 -16 1.955 1 97.62 208 ASP A CA 1
ATOM 1585 C C . ASP A 1 208 ? 2.016 -16.359 0.592 1 97.62 208 ASP A C 1
ATOM 1587 O O . ASP A 1 208 ? 1.332 -15.555 -0.031 1 97.62 208 ASP A O 1
ATOM 1591 N N . SER A 1 209 ? 2.35 -17.656 0.189 1 98.06 209 SER A N 1
ATOM 1592 C CA . SER A 1 209 ? 1.973 -18.094 -1.151 1 98.06 209 SER A CA 1
ATOM 1593 C C . SER A 1 209 ? 0.461 -18.25 -1.277 1 98.06 209 SER A C 1
ATOM 1595 O O . SER A 1 209 ? -0.111 -17.969 -2.334 1 98.06 209 SER A O 1
ATOM 1597 N N . PHE A 1 210 ? -0.197 -18.688 -0.304 1 98.62 210 PHE A N 1
ATOM 1598 C CA . PHE A 1 210 ? -1.647 -18.812 -0.37 1 98.62 210 PHE A CA 1
ATOM 1599 C C . PHE A 1 210 ? -2.305 -17.453 -0.516 1 98.62 210 PHE A C 1
ATOM 1601 O O . PHE A 1 210 ? -3.197 -17.266 -1.347 1 98.62 210 PHE A O 1
ATOM 1608 N N . GLU A 1 211 ? -1.823 -16.469 0.251 1 98.44 211 GLU A N 1
ATOM 1609 C CA . GLU A 1 211 ? -2.371 -15.117 0.201 1 98.44 211 GLU A CA 1
ATOM 1610 C C . GLU A 1 211 ? -2.061 -14.445 -1.134 1 98.44 211 GLU A C 1
ATOM 1612 O O . GLU A 1 211 ? -2.838 -13.617 -1.613 1 98.44 211 GLU A O 1
ATOM 1617 N N . ASN A 1 212 ? -0.916 -14.781 -1.75 1 98.81 212 ASN A N 1
ATOM 1618 C CA . ASN A 1 212 ? -0.7 -14.273 -3.1 1 98.81 212 ASN A CA 1
ATOM 1619 C C . ASN A 1 212 ? -1.896 -14.555 -4.004 1 98.81 212 ASN A C 1
ATOM 1621 O O . ASN A 1 212 ? -2.381 -13.656 -4.695 1 98.81 212 ASN A O 1
ATOM 1625 N N . LEU A 1 213 ? -2.318 -15.789 -3.947 1 98.88 213 LEU A N 1
ATOM 1626 C CA . LEU A 1 213 ? -3.418 -16.203 -4.816 1 98.88 213 LEU A CA 1
ATOM 1627 C C . LEU A 1 213 ? -4.742 -15.633 -4.316 1 98.88 213 LEU A C 1
ATOM 1629 O O . LEU A 1 213 ? -5.492 -15.023 -5.082 1 98.88 213 LEU A O 1
ATOM 1633 N N . LEU A 1 214 ? -5.027 -15.766 -3.059 1 98.62 214 LEU A N 1
ATOM 1634 C CA . LEU A 1 214 ? -6.273 -15.32 -2.447 1 98.62 214 LEU A CA 1
ATOM 1635 C C . LEU A 1 214 ? -6.457 -13.812 -2.631 1 98.62 214 LEU A C 1
ATOM 1637 O O . LEU A 1 214 ? -7.496 -13.367 -3.129 1 98.62 214 LEU A O 1
ATOM 1641 N N . PHE A 1 215 ? -5.469 -13.023 -2.221 1 98.62 215 PHE A N 1
ATOM 1642 C CA . PHE A 1 215 ? -5.547 -11.57 -2.336 1 98.62 215 PHE A CA 1
ATOM 1643 C C . PHE A 1 215 ? -5.488 -11.141 -3.797 1 98.62 215 PHE A C 1
ATOM 1645 O O . PHE A 1 215 ? -6.09 -10.133 -4.176 1 98.62 215 PHE A O 1
ATOM 1652 N N . GLY A 1 216 ? -4.781 -11.938 -4.605 1 98.81 216 GLY A N 1
ATOM 1653 C CA . GLY A 1 216 ? -4.758 -11.664 -6.035 1 98.81 216 GLY A CA 1
ATOM 1654 C C . GLY A 1 216 ? -6.137 -11.695 -6.668 1 98.81 216 GLY A C 1
ATOM 1655 O O . GLY A 1 216 ? -6.453 -10.852 -7.516 1 98.81 216 GLY A O 1
ATOM 1656 N N . LEU A 1 217 ? -6.949 -12.633 -6.246 1 98.75 217 LEU A N 1
ATOM 1657 C CA . LEU A 1 217 ? -8.312 -12.727 -6.758 1 98.75 217 LEU A CA 1
ATOM 1658 C C . LEU A 1 217 ? -9.141 -11.523 -6.32 1 98.75 217 LEU A C 1
ATOM 1660 O O . LEU A 1 217 ? -9.891 -10.961 -7.121 1 98.75 217 LEU A O 1
ATOM 1664 N N . CYS A 1 218 ? -8.977 -11.172 -5.109 1 98.19 218 CYS A N 1
ATOM 1665 C CA . CYS A 1 218 ? -9.68 -10 -4.613 1 98.19 218 CYS A CA 1
ATOM 1666 C C . CYS A 1 218 ? -9.227 -8.742 -5.344 1 98.19 218 CYS A C 1
ATOM 1668 O O . CYS A 1 218 ? -10.047 -7.93 -5.766 1 98.19 218 CYS A O 1
ATOM 1670 N N . ARG A 1 219 ? -7.922 -8.609 -5.504 1 98.44 219 ARG A N 1
ATOM 1671 C CA . ARG A 1 219 ? -7.352 -7.449 -6.184 1 98.44 219 ARG A CA 1
ATOM 1672 C C . ARG A 1 219 ? -7.812 -7.391 -7.637 1 98.44 219 ARG A C 1
ATOM 1674 O O . ARG A 1 219 ? -8.086 -6.309 -8.164 1 98.44 219 ARG A O 1
ATOM 1681 N N . PHE A 1 220 ? -7.906 -8.555 -8.312 1 98.81 220 PHE A N 1
ATOM 1682 C CA . PHE A 1 220 ? -8.422 -8.609 -9.672 1 98.81 220 PHE A CA 1
ATOM 1683 C C . PHE A 1 220 ? -9.828 -8.023 -9.742 1 98.81 220 PHE A C 1
ATOM 1685 O O . PHE A 1 220 ? -10.133 -7.238 -10.641 1 98.81 220 PHE A O 1
ATOM 1692 N N . TYR A 1 221 ? -10.641 -8.359 -8.82 1 98.38 221 TYR A N 1
ATOM 1693 C CA . TYR A 1 221 ? -12 -7.836 -8.773 1 98.38 221 TYR A CA 1
ATOM 1694 C C . TYR A 1 221 ? -11.992 -6.328 -8.555 1 98.38 221 TYR A C 1
ATOM 1696 O O . TYR A 1 221 ? -12.75 -5.594 -9.195 1 98.38 221 TYR A O 1
ATOM 1704 N N . GLU A 1 222 ? -11.203 -5.863 -7.648 1 97.38 222 GLU A N 1
ATOM 1705 C CA . GLU A 1 222 ? -11.117 -4.43 -7.375 1 97.38 222 GLU A CA 1
ATOM 1706 C C . GLU A 1 222 ? -10.781 -3.646 -8.641 1 97.38 222 GLU A C 1
ATOM 1708 O O . GLU A 1 222 ? -11.203 -2.496 -8.797 1 97.38 222 GLU A O 1
ATOM 1713 N N . LEU A 1 223 ? -10.055 -4.289 -9.523 1 98.38 223 LEU A N 1
ATOM 1714 C CA . LEU A 1 223 ? -9.523 -3.598 -10.695 1 98.38 223 LEU A CA 1
ATOM 1715 C C . LEU A 1 223 ? -10.453 -3.775 -11.891 1 98.38 223 LEU A C 1
ATOM 1717 O O . LEU A 1 223 ? -10.547 -2.887 -12.742 1 98.38 223 LEU A O 1
ATOM 1721 N N . SER A 1 224 ? -11.18 -4.902 -11.953 1 98.19 224 SER A N 1
ATOM 1722 C CA . SER A 1 224 ? -11.883 -5.207 -13.195 1 98.19 224 SER A CA 1
ATOM 1723 C C . SER A 1 224 ? -13.383 -5.367 -12.961 1 98.19 224 SER A C 1
ATOM 1725 O O . SER A 1 224 ? -14.164 -5.359 -13.914 1 98.19 224 SER A O 1
ATOM 1727 N N . GLY A 1 225 ? -13.797 -5.602 -11.711 1 97.25 225 GLY A N 1
ATOM 1728 C CA . GLY A 1 225 ? -15.203 -5.797 -11.398 1 97.25 225 GLY A CA 1
ATOM 1729 C C . GLY A 1 225 ? -15.672 -7.223 -11.617 1 97.25 225 GLY A C 1
ATOM 1730 O O . GLY A 1 225 ? -16.844 -7.535 -11.414 1 97.25 225 GLY A O 1
ATOM 1731 N N . ARG A 1 226 ? -14.766 -8.023 -11.969 1 96.94 226 ARG A N 1
ATOM 1732 C CA . ARG A 1 226 ? -15.078 -9.438 -12.172 1 96.94 226 ARG A CA 1
ATOM 1733 C C . ARG A 1 226 ? -13.953 -10.32 -11.633 1 96.94 226 ARG A C 1
ATOM 1735 O O . ARG A 1 226 ? -12.953 -9.82 -11.117 1 96.94 226 ARG A O 1
ATOM 1742 N N . TYR A 1 227 ? -14.133 -11.617 -11.703 1 98.06 227 TYR A N 1
ATOM 1743 C CA . TYR A 1 227 ? -13.086 -12.562 -11.344 1 98.06 227 TYR A CA 1
ATOM 1744 C C . TYR A 1 227 ? -12.508 -13.227 -12.594 1 98.06 227 TYR A C 1
ATOM 1746 O O . TYR A 1 227 ? -13.164 -13.297 -13.633 1 98.06 227 TYR A O 1
ATOM 1754 N N . PRO A 1 228 ? -11.281 -13.672 -12.555 1 98.5 228 PRO A N 1
ATOM 1755 C CA . PRO A 1 228 ? -10.602 -14.109 -13.781 1 98.5 228 PRO A CA 1
ATOM 1756 C C . PRO A 1 228 ? -11.164 -15.422 -14.328 1 98.5 228 PRO A C 1
ATOM 1758 O O . PRO A 1 228 ? -11.523 -16.312 -13.555 1 98.5 228 PRO A O 1
ATOM 1761 N N . ASP A 1 229 ? -11.156 -15.477 -15.656 1 97.88 229 ASP A N 1
ATOM 1762 C CA . ASP A 1 229 ? -11.523 -16.703 -16.359 1 97.88 229 ASP A CA 1
ATOM 1763 C C . ASP A 1 229 ? -10.367 -17.703 -16.375 1 97.88 229 ASP A C 1
ATOM 1765 O O . ASP A 1 229 ? -10.586 -18.906 -16.406 1 97.88 229 ASP A O 1
ATOM 1769 N N . PHE A 1 230 ? -9.227 -17.172 -16.422 1 98.69 230 PHE A N 1
ATOM 1770 C CA . PHE A 1 230 ? -7.996 -17.969 -16.5 1 98.69 230 PHE A CA 1
ATOM 1771 C C . PHE A 1 230 ? -6.906 -17.344 -15.633 1 98.69 230 PHE A C 1
ATOM 1773 O O . PHE A 1 230 ? -6.75 -16.109 -15.609 1 98.69 230 PHE A O 1
ATOM 1780 N N . ILE A 1 231 ? -6.16 -18.203 -14.914 1 98.88 231 ILE A N 1
ATOM 1781 C CA . ILE A 1 231 ? -5.109 -17.734 -14.016 1 98.88 231 ILE A CA 1
ATOM 1782 C C . ILE A 1 231 ? -3.785 -18.406 -14.383 1 98.88 231 ILE A C 1
ATOM 1784 O O . ILE A 1 231 ? -3.713 -19.641 -14.484 1 98.88 231 ILE A O 1
ATOM 1788 N N . THR A 1 232 ? -2.814 -17.609 -14.625 1 98.94 232 THR A N 1
ATOM 1789 C CA . THR A 1 232 ? -1.431 -18.062 -14.719 1 98.94 232 THR A CA 1
ATOM 1790 C C . THR A 1 232 ? -0.616 -17.578 -13.531 1 98.94 232 THR A C 1
ATOM 1792 O O . THR A 1 232 ? -0.554 -16.375 -13.266 1 98.94 232 THR A O 1
ATOM 1795 N N . VAL A 1 233 ? -0.03 -18.5 -12.812 1 98.94 233 VAL A N 1
ATOM 1796 C CA . VAL A 1 233 ? 0.841 -18.125 -11.703 1 98.94 233 VAL A CA 1
ATOM 1797 C C . VAL A 1 233 ? 2.303 -18.297 -12.109 1 98.94 233 VAL A C 1
ATOM 1799 O O . VAL A 1 233 ? 2.66 -19.312 -12.719 1 98.94 233 VAL A O 1
ATOM 1802 N N . VAL A 1 234 ? 3.088 -17.312 -11.773 1 98.88 234 VAL A N 1
ATOM 1803 C CA . VAL A 1 234 ? 4.516 -17.328 -12.078 1 98.88 234 VAL A CA 1
ATOM 1804 C C . VAL A 1 234 ? 5.316 -17.422 -10.781 1 98.88 234 VAL A C 1
ATOM 1806 O O . VAL A 1 234 ? 5.074 -16.672 -9.836 1 98.88 234 VAL A O 1
ATOM 1809 N N . GLY A 1 235 ? 6.262 -18.328 -10.695 1 97.81 235 GLY A N 1
ATOM 1810 C CA . GLY A 1 235 ? 7.16 -18.5 -9.57 1 97.81 235 GLY A CA 1
ATOM 1811 C C . GLY A 1 235 ? 8.258 -19.516 -9.836 1 97.81 235 GLY A C 1
ATOM 1812 O O . GLY A 1 235 ? 8.75 -19.609 -10.961 1 97.81 235 GLY A O 1
ATOM 1813 N N . TYR A 1 236 ? 8.703 -20.172 -8.773 1 96.38 236 TYR A N 1
ATOM 1814 C CA . TYR A 1 236 ? 9.703 -21.219 -8.93 1 96.38 236 TYR A CA 1
ATOM 1815 C C . TYR A 1 236 ? 9.031 -22.547 -9.25 1 96.38 236 TYR A C 1
ATOM 1817 O O . TYR A 1 236 ? 7.988 -22.891 -8.688 1 96.38 236 TYR A O 1
ATOM 1825 N N . ASP A 1 237 ? 9.734 -23.359 -10.008 1 95.94 237 ASP A N 1
ATOM 1826 C CA . ASP A 1 237 ? 9.227 -24.656 -10.43 1 95.94 237 ASP A CA 1
ATOM 1827 C C . ASP A 1 237 ? 8.859 -25.516 -9.219 1 95.94 237 ASP A C 1
ATOM 1829 O O . ASP A 1 237 ? 7.84 -26.219 -9.242 1 95.94 237 ASP A O 1
ATOM 1833 N N . PHE A 1 238 ? 9.602 -25.438 -8.242 1 94.94 238 PHE A N 1
ATOM 1834 C CA . PHE A 1 238 ? 9.422 -26.359 -7.133 1 94.94 238 PHE A CA 1
ATOM 1835 C C . PHE A 1 238 ? 8.188 -25.984 -6.316 1 94.94 238 PHE A C 1
ATOM 1837 O O . PHE A 1 238 ? 7.766 -26.75 -5.441 1 94.94 238 PHE A O 1
ATOM 1844 N N . LYS A 1 239 ? 7.578 -24.859 -6.613 1 96.75 239 LYS A N 1
ATOM 1845 C CA . LYS A 1 239 ? 6.363 -24.469 -5.906 1 96.75 239 LYS A CA 1
ATOM 1846 C C . LYS A 1 239 ? 5.117 -24.844 -6.699 1 96.75 239 LYS A C 1
ATOM 1848 O O . LYS A 1 239 ? 3.992 -24.625 -6.246 1 96.75 239 LYS A O 1
ATOM 1853 N N . GLN A 1 240 ? 5.219 -25.438 -7.848 1 97.31 240 GLN A N 1
ATOM 1854 C CA . GLN A 1 240 ? 4.105 -25.719 -8.75 1 97.31 240 GLN A CA 1
ATOM 1855 C C . GLN A 1 240 ? 3.051 -26.594 -8.078 1 97.31 240 GLN A C 1
ATOM 1857 O O . GLN A 1 240 ? 1.857 -26.281 -8.125 1 97.31 240 GLN A O 1
ATOM 1862 N N . ARG A 1 241 ? 3.453 -27.625 -7.488 1 96.44 241 ARG A N 1
ATOM 1863 C CA . ARG A 1 241 ? 2.504 -28.547 -6.859 1 96.44 241 ARG A CA 1
ATOM 1864 C C . ARG A 1 241 ? 1.689 -27.828 -5.785 1 96.44 241 ARG A C 1
ATOM 1866 O O . ARG A 1 241 ? 0.475 -28.016 -5.691 1 96.44 241 ARG A O 1
ATOM 1873 N N . ARG A 1 242 ? 2.35 -27.047 -4.98 1 97.88 242 ARG A N 1
ATOM 1874 C CA . ARG A 1 242 ? 1.679 -26.344 -3.893 1 97.88 242 ARG A CA 1
ATOM 1875 C C . ARG A 1 242 ? 0.631 -25.375 -4.43 1 97.88 242 ARG A C 1
ATOM 1877 O O . ARG A 1 242 ? -0.503 -25.344 -3.949 1 97.88 242 ARG A O 1
ATOM 1884 N N . PHE A 1 243 ? 0.945 -24.625 -5.473 1 98.62 243 PHE A N 1
ATOM 1885 C CA . PHE A 1 243 ? 0.006 -23.688 -6.059 1 98.62 243 PHE A CA 1
ATOM 1886 C C . PHE A 1 243 ? -1.117 -24.406 -6.789 1 98.62 243 PHE A C 1
ATOM 1888 O O . PHE A 1 243 ? -2.295 -24.109 -6.586 1 98.62 243 PHE A O 1
ATOM 1895 N N . SER A 1 244 ? -0.816 -25.438 -7.602 1 98.25 244 SER A N 1
ATOM 1896 C CA . SER A 1 244 ? -1.771 -26.078 -8.508 1 98.25 244 SER A CA 1
ATOM 1897 C C . SER A 1 244 ? -2.648 -27.078 -7.77 1 98.25 244 SER A C 1
ATOM 1899 O O . SER A 1 244 ? -3.822 -27.25 -8.109 1 98.25 244 SER A O 1
ATOM 1901 N N . ASN A 1 245 ? -2.078 -27.703 -6.723 1 97.62 245 ASN A N 1
ATOM 1902 C CA . ASN A 1 245 ? -2.816 -28.797 -6.113 1 97.62 245 ASN A CA 1
ATOM 1903 C C . ASN A 1 245 ? -3.34 -28.422 -4.73 1 97.62 245 ASN A C 1
ATOM 1905 O O . ASN A 1 245 ? -4.32 -29 -4.254 1 97.62 245 ASN A O 1
ATOM 1909 N N . LEU A 1 246 ? -2.67 -27.5 -4.059 1 98.12 246 LEU A N 1
ATOM 1910 C CA . LEU A 1 246 ? -3.098 -27.172 -2.703 1 98.12 246 LEU A CA 1
ATOM 1911 C C . LEU A 1 246 ? -3.826 -25.828 -2.67 1 98.12 246 LEU A C 1
ATOM 1913 O O . LEU A 1 246 ? -5.012 -25.781 -2.336 1 98.12 246 LEU A O 1
ATOM 1917 N N . HIS A 1 247 ? -3.189 -24.719 -3.068 1 98.69 247 HIS A N 1
ATOM 1918 C CA . HIS A 1 247 ? -3.803 -23.406 -3.014 1 98.69 247 HIS A CA 1
ATOM 1919 C C . HIS A 1 247 ? -5.016 -23.328 -3.934 1 98.69 247 HIS A C 1
ATOM 1921 O O . HIS A 1 247 ? -6.082 -22.859 -3.521 1 98.69 247 HIS A O 1
ATOM 1927 N N . ARG A 1 248 ? -4.82 -23.75 -5.219 1 98.56 248 ARG A N 1
ATOM 1928 C CA . ARG A 1 248 ? -5.93 -23.75 -6.164 1 98.56 248 ARG A CA 1
ATOM 1929 C C . ARG A 1 248 ? -7.113 -24.547 -5.613 1 98.56 248 ARG A C 1
ATOM 1931 O O . ARG A 1 248 ? -8.258 -24.078 -5.672 1 98.56 248 ARG A O 1
ATOM 1938 N N . ALA A 1 249 ? -6.836 -25.688 -5.062 1 97.25 249 ALA A N 1
ATOM 1939 C CA . ALA A 1 249 ? -7.887 -26.562 -4.539 1 97.25 249 ALA A CA 1
ATOM 1940 C C . ALA A 1 249 ? -8.57 -25.922 -3.332 1 97.25 249 ALA A C 1
ATOM 1942 O O . ALA A 1 249 ? -9.797 -26 -3.188 1 97.25 249 ALA A O 1
ATOM 1943 N N . ALA A 1 250 ? -7.797 -25.328 -2.457 1 97.94 250 ALA A N 1
ATOM 1944 C CA . ALA A 1 250 ? -8.344 -24.672 -1.272 1 97.94 250 ALA A CA 1
ATOM 1945 C C . ALA A 1 250 ? -9.32 -23.562 -1.661 1 97.94 250 ALA A C 1
ATOM 1947 O O . ALA A 1 250 ? -10.266 -23.266 -0.925 1 97.94 250 ALA A O 1
ATOM 1948 N N . LEU A 1 251 ? -9.102 -23.016 -2.824 1 98.12 251 LEU A N 1
ATOM 1949 C CA . LEU A 1 251 ? -9.969 -21.938 -3.312 1 98.12 251 LEU A CA 1
ATOM 1950 C C . LEU A 1 251 ? -11.016 -22.484 -4.273 1 98.12 251 LEU A C 1
ATOM 1952 O O . LEU A 1 251 ? -11.82 -21.719 -4.816 1 98.12 251 LEU A O 1
ATOM 1956 N N . ARG A 1 252 ? -10.977 -23.734 -4.535 1 97.56 252 ARG A N 1
ATOM 1957 C CA . ARG A 1 252 ? -11.883 -24.453 -5.426 1 97.56 252 ARG A CA 1
ATOM 1958 C C . ARG A 1 252 ? -11.898 -23.812 -6.812 1 97.56 252 ARG A C 1
ATOM 1960 O O . ARG A 1 252 ? -12.953 -23.734 -7.453 1 97.56 252 ARG A O 1
ATOM 1967 N N . LEU A 1 253 ? -10.703 -23.281 -7.215 1 97.94 253 LEU A N 1
ATOM 1968 C CA . LEU A 1 253 ? -10.547 -22.781 -8.578 1 97.94 253 LEU A CA 1
ATOM 1969 C C . LEU A 1 253 ? -10.531 -23.922 -9.578 1 97.94 253 LEU A C 1
ATOM 1971 O O . LEU A 1 253 ? -9.922 -24.969 -9.328 1 97.94 253 LEU A O 1
ATOM 1975 N N . PRO A 1 254 ? -11.172 -23.781 -10.711 1 96.25 254 PRO A N 1
ATOM 1976 C CA . PRO A 1 254 ? -11.18 -24.859 -11.703 1 96.25 254 PRO A CA 1
ATOM 1977 C C . PRO A 1 254 ? -9.781 -25.172 -12.242 1 96.25 254 PRO A C 1
ATOM 1979 O O . PRO A 1 254 ? -8.992 -24.25 -12.492 1 96.25 254 PRO A O 1
ATOM 1982 N N . GLU A 1 255 ? -9.523 -26.422 -12.438 1 96.38 255 GLU A N 1
ATOM 1983 C CA . GLU A 1 255 ? -8.219 -26.859 -12.922 1 96.38 255 GLU A CA 1
ATOM 1984 C C . GLU A 1 255 ? -7.988 -26.406 -14.359 1 96.38 255 GLU A C 1
ATOM 1986 O O . GLU A 1 255 ? -6.871 -26.047 -14.734 1 96.38 255 GLU A O 1
ATOM 1991 N N . GLU A 1 256 ? -9.023 -26.422 -15.18 1 95.75 256 GLU A N 1
ATOM 1992 C CA . GLU A 1 256 ? -8.922 -26.094 -16.594 1 95.75 256 GLU A CA 1
ATOM 1993 C C . GLU A 1 256 ? -8.602 -24.625 -16.797 1 95.75 256 GLU A C 1
ATOM 1995 O O . GLU A 1 256 ? -8.156 -24.219 -17.875 1 95.75 256 GLU A O 1
ATOM 2000 N N . GLY A 1 257 ? -8.789 -23.812 -15.859 1 97.12 257 GLY A N 1
ATOM 2001 C CA . GLY A 1 257 ? -8.531 -22.375 -15.961 1 97.12 257 GLY A CA 1
ATOM 2002 C C . GLY A 1 257 ? -7.312 -21.938 -15.18 1 97.12 257 GLY A C 1
ATOM 2003 O O . GLY A 1 257 ? -7.184 -20.75 -14.836 1 97.12 257 GLY A O 1
ATOM 2004 N N . PHE A 1 258 ? -6.426 -22.938 -14.852 1 98.44 258 PHE A N 1
ATOM 2005 C CA . PHE A 1 258 ? -5.293 -22.641 -13.977 1 98.44 258 PHE A CA 1
ATOM 2006 C C . PHE A 1 258 ? -4 -23.203 -14.562 1 98.44 258 PHE A C 1
ATOM 2008 O O . PHE A 1 258 ? -3.951 -24.359 -14.969 1 98.44 258 PHE A O 1
ATOM 2015 N N . ARG A 1 259 ? -3.018 -22.359 -14.602 1 98.56 259 ARG A N 1
ATOM 2016 C CA . ARG A 1 259 ? -1.71 -22.766 -15.109 1 98.56 259 ARG A CA 1
ATOM 2017 C C . ARG A 1 259 ? -0.588 -22.188 -14.25 1 98.56 259 ARG A C 1
ATOM 2019 O O . ARG A 1 259 ? -0.718 -21.094 -13.703 1 98.56 259 ARG A O 1
ATOM 2026 N N . TYR A 1 260 ? 0.472 -22.969 -14.117 1 98.69 260 TYR A N 1
ATOM 2027 C CA . TYR A 1 260 ? 1.667 -22.516 -13.406 1 98.69 260 TYR A CA 1
ATOM 2028 C C . TYR A 1 260 ? 2.873 -22.484 -14.344 1 98.69 260 TYR A C 1
ATOM 2030 O O . TYR A 1 260 ? 3.084 -23.422 -15.125 1 98.69 260 TYR A O 1
ATOM 2038 N N . GLU A 1 261 ? 3.553 -21.375 -14.352 1 98.31 261 GLU A N 1
ATOM 2039 C CA . GLU A 1 261 ? 4.801 -21.203 -15.086 1 98.31 261 GLU A CA 1
ATOM 2040 C C . GLU A 1 261 ? 5.961 -20.891 -14.148 1 98.31 261 GLU A C 1
ATOM 2042 O O . GLU A 1 261 ? 5.93 -19.906 -13.422 1 98.31 261 GLU A O 1
ATOM 2047 N N . GLY A 1 262 ? 6.938 -21.719 -14.156 1 96.44 262 GLY A N 1
ATOM 2048 C CA . GLY A 1 262 ? 7.996 -21.562 -13.172 1 96.44 262 GLY A CA 1
ATOM 2049 C C . GLY A 1 262 ? 9.375 -21.469 -13.789 1 96.44 262 GLY A C 1
ATOM 2050 O O . GLY A 1 262 ? 9.555 -21.766 -14.977 1 96.44 262 GLY A O 1
ATOM 2051 N N . THR A 1 263 ? 10.312 -20.938 -13.023 1 95.19 263 THR A N 1
ATOM 2052 C CA . THR A 1 263 ? 11.742 -20.984 -13.305 1 95.19 263 THR A CA 1
ATOM 2053 C C . THR A 1 263 ? 12.438 -22 -12.414 1 95.19 263 THR A C 1
ATOM 2055 O O . THR A 1 263 ? 11.93 -22.344 -11.344 1 95.19 263 THR A O 1
ATOM 2058 N N . PRO A 1 264 ? 13.555 -22.453 -12.828 1 91.94 264 PRO A N 1
ATOM 2059 C CA . PRO A 1 264 ? 14.211 -23.5 -12.062 1 91.94 264 PRO A CA 1
ATOM 2060 C C . PRO A 1 264 ? 14.695 -23.031 -10.695 1 91.94 264 PRO A C 1
ATOM 2062 O O . PRO A 1 264 ? 14.984 -21.844 -10.516 1 91.94 264 PRO A O 1
ATOM 2065 N N . ALA A 1 265 ? 14.742 -24.094 -9.875 1 83.81 265 ALA A N 1
ATOM 2066 C CA . ALA A 1 265 ? 15.336 -23.828 -8.57 1 83.81 265 ALA A CA 1
ATOM 2067 C C . ALA A 1 265 ? 16.812 -23.484 -8.703 1 83.81 265 ALA A C 1
ATOM 2069 O O . ALA A 1 265 ? 17.5 -23.984 -9.602 1 83.81 265 ALA A O 1
ATOM 2070 N N . LEU A 1 266 ? 17.25 -22.734 -7.754 1 83.06 266 LEU A N 1
ATOM 2071 C CA . LEU A 1 266 ? 18.656 -22.344 -7.809 1 83.06 266 LEU A CA 1
ATOM 2072 C C . LEU A 1 266 ? 19.531 -23.281 -6.996 1 83.06 266 LEU A C 1
ATOM 2074 O O . LEU A 1 266 ? 20.734 -23.375 -7.223 1 83.06 266 LEU A O 1
ATOM 2078 N N . ASN A 1 267 ? 18.891 -23.953 -5.977 1 82.38 267 ASN A N 1
ATOM 2079 C CA . ASN A 1 267 ? 19.641 -24.891 -5.16 1 82.38 267 ASN A CA 1
ATOM 2080 C C . ASN A 1 267 ? 18.734 -25.969 -4.578 1 82.38 267 ASN A C 1
ATOM 2082 O O . ASN A 1 267 ? 17.516 -25.844 -4.574 1 82.38 267 ASN A O 1
ATOM 2086 N N . ALA A 1 268 ? 19.375 -26.953 -4.125 1 83.62 268 ALA A N 1
ATOM 2087 C CA . ALA A 1 268 ? 18.672 -28.125 -3.609 1 83.62 268 ALA A CA 1
ATOM 2088 C C . ALA A 1 268 ? 17.969 -27.812 -2.295 1 83.62 268 ALA A C 1
ATOM 2090 O O . ALA A 1 268 ? 16.891 -28.344 -2.012 1 83.62 268 ALA A O 1
ATOM 2091 N N . ALA A 1 269 ? 18.531 -26.953 -1.578 1 82.56 269 ALA A N 1
ATOM 2092 C CA . ALA A 1 269 ? 17.969 -26.594 -0.279 1 82.56 269 ALA A CA 1
ATOM 2093 C C . ALA A 1 269 ? 16.578 -25.984 -0.433 1 82.56 269 ALA A C 1
ATOM 2095 O O . ALA A 1 269 ? 15.703 -26.203 0.407 1 82.56 269 ALA A O 1
ATOM 2096 N N . ALA A 1 270 ? 16.406 -25.297 -1.476 1 85.94 270 ALA A N 1
ATOM 2097 C CA . ALA A 1 270 ? 15.102 -24.688 -1.742 1 85.94 270 ALA A CA 1
ATOM 2098 C C . ALA A 1 270 ? 14.039 -25.75 -1.993 1 85.94 270 ALA A C 1
ATOM 2100 O O . ALA A 1 270 ? 12.898 -25.609 -1.536 1 85.94 270 ALA A O 1
ATOM 2101 N N . VAL A 1 271 ? 14.391 -26.797 -2.602 1 87.94 271 VAL A N 1
ATOM 2102 C CA . VAL A 1 271 ? 13.469 -27.891 -2.91 1 87.94 271 VAL A CA 1
ATOM 2103 C C . VAL A 1 271 ? 13.094 -28.625 -1.63 1 87.94 271 VAL A C 1
ATOM 2105 O O . VAL A 1 271 ? 11.93 -28.969 -1.42 1 87.94 271 VAL A O 1
ATOM 2108 N N . GLU A 1 272 ? 14.07 -28.797 -0.81 1 87.62 272 GLU A N 1
ATOM 2109 C CA . GLU A 1 272 ? 13.812 -29.453 0.47 1 87.62 272 GLU A CA 1
ATOM 2110 C C . GLU A 1 272 ? 12.898 -28.594 1.35 1 87.62 272 GLU A C 1
ATOM 2112 O O . GLU A 1 272 ? 11.992 -29.125 1.998 1 87.62 272 GLU A O 1
ATOM 2117 N N . GLY A 1 273 ? 13.18 -27.359 1.389 1 89.44 273 GLY A N 1
ATOM 2118 C CA . GLY A 1 273 ? 12.336 -26.438 2.15 1 89.44 273 GLY A CA 1
ATOM 2119 C C . GLY A 1 273 ? 10.906 -26.406 1.654 1 89.44 273 GLY A C 1
ATOM 2120 O O . GLY A 1 273 ? 9.969 -26.266 2.449 1 89.44 273 GLY A O 1
ATOM 2121 N N . GLU A 1 274 ? 10.766 -26.641 0.422 1 93.31 274 GLU A N 1
ATOM 2122 C CA . GLU A 1 274 ? 9.445 -26.641 -0.187 1 93.31 274 GLU A CA 1
ATOM 2123 C C . GLU A 1 274 ? 8.602 -27.812 0.311 1 93.31 274 GLU A C 1
ATOM 2125 O O . GLU A 1 274 ? 7.395 -27.656 0.542 1 93.31 274 GLU A O 1
ATOM 2130 N N . GLU A 1 275 ? 9.141 -28.953 0.422 1 92.94 275 GLU A N 1
ATOM 2131 C CA . GLU A 1 275 ? 8.398 -30.109 0.88 1 92.94 275 GLU A CA 1
ATOM 2132 C C . GLU A 1 275 ? 7.777 -29.875 2.256 1 92.94 275 GLU A C 1
ATOM 2134 O O . GLU A 1 275 ? 6.621 -30.219 2.492 1 92.94 275 GLU A O 1
ATOM 2139 N N . ALA A 1 276 ? 8.539 -29.266 3.105 1 93 276 ALA A N 1
ATOM 2140 C CA . ALA A 1 276 ? 8.039 -28.953 4.441 1 93 276 ALA A CA 1
ATOM 2141 C C . ALA A 1 276 ? 6.902 -27.938 4.379 1 93 276 ALA A C 1
ATOM 2143 O O . ALA A 1 276 ? 5.895 -28.078 5.074 1 93 276 ALA A O 1
ATOM 2144 N N . THR A 1 277 ? 7.074 -26.953 3.576 1 94.81 277 THR A N 1
ATOM 2145 C CA . THR A 1 277 ? 6.059 -25.922 3.424 1 94.81 277 THR A CA 1
ATOM 2146 C C . THR A 1 277 ? 4.789 -26.484 2.811 1 94.81 277 THR A C 1
ATOM 2148 O O . THR A 1 277 ? 3.682 -26.203 3.273 1 94.81 277 THR A O 1
ATOM 2151 N N . ALA A 1 278 ? 4.957 -27.344 1.833 1 96.38 278 ALA A N 1
ATOM 2152 C CA . ALA A 1 278 ? 3.811 -27.984 1.19 1 96.38 278 ALA A CA 1
ATOM 2153 C C . ALA A 1 278 ? 3.045 -28.859 2.18 1 96.38 278 ALA A C 1
ATOM 2155 O O . ALA A 1 278 ? 1.812 -28.844 2.209 1 96.38 278 ALA A O 1
ATOM 2156 N N . ALA A 1 279 ? 3.752 -29.562 2.965 1 95.94 279 ALA A N 1
ATOM 2157 C CA . ALA A 1 279 ? 3.121 -30.422 3.969 1 95.94 279 ALA A CA 1
ATOM 2158 C C . ALA A 1 279 ? 2.334 -29.594 4.977 1 95.94 279 ALA A C 1
ATOM 2160 O O . ALA A 1 279 ? 1.244 -29.984 5.398 1 95.94 279 ALA A O 1
ATOM 2161 N N . ALA A 1 280 ? 2.889 -28.5 5.359 1 96 280 ALA A N 1
ATOM 2162 C CA . ALA A 1 280 ? 2.211 -27.609 6.305 1 96 280 ALA A CA 1
ATOM 2163 C C . ALA A 1 280 ? 0.892 -27.109 5.73 1 96 280 ALA A C 1
ATOM 2165 O O . ALA A 1 280 ? -0.13 -27.094 6.422 1 96 280 ALA A O 1
ATOM 2166 N N . PHE A 1 281 ? 0.869 -26.766 4.449 1 97.25 281 PHE A N 1
ATOM 2167 C CA . PHE A 1 281 ? -0.342 -26.25 3.82 1 97.25 281 PHE A CA 1
ATOM 2168 C C . PHE A 1 281 ? -1.318 -27.375 3.518 1 97.25 281 PHE A C 1
ATOM 2170 O O . PHE A 1 281 ? -2.527 -27.156 3.434 1 97.25 281 PHE A O 1
ATOM 2177 N N . GLU A 1 282 ? -0.806 -28.547 3.275 1 96.5 282 GLU A N 1
ATOM 2178 C CA . GLU A 1 282 ? -1.698 -29.688 3.111 1 96.5 282 GLU A CA 1
ATOM 2179 C C . GLU A 1 282 ? -2.518 -29.938 4.375 1 96.5 282 GLU A C 1
ATOM 2181 O O . GLU A 1 282 ? -3.713 -30.219 4.301 1 96.5 282 GLU A O 1
ATOM 2186 N N . ALA A 1 283 ? -1.888 -29.75 5.539 1 95.69 283 ALA A N 1
ATOM 2187 C CA . ALA A 1 283 ? -2.541 -29.953 6.828 1 95.69 283 ALA A CA 1
ATOM 2188 C C . ALA A 1 283 ? -3.383 -28.75 7.215 1 95.69 283 ALA A C 1
ATOM 2190 O O . ALA A 1 283 ? -4.355 -28.875 7.965 1 95.69 283 ALA A O 1
ATOM 2191 N N . ASP A 1 284 ? -3.047 -27.609 6.727 1 96.56 284 ASP A N 1
ATOM 2192 C CA . ASP A 1 284 ? -3.666 -26.328 7.059 1 96.56 284 ASP A CA 1
ATOM 2193 C C . ASP A 1 284 ? -3.814 -25.453 5.816 1 96.56 284 ASP A C 1
ATOM 2195 O O . ASP A 1 284 ? -3.102 -24.453 5.664 1 96.56 284 ASP A O 1
ATOM 2199 N N . PRO A 1 285 ? -4.832 -25.797 5.027 1 97.69 285 PRO A N 1
ATOM 2200 C CA . PRO A 1 285 ? -4.922 -25.203 3.695 1 97.69 285 PRO A CA 1
ATOM 2201 C C . PRO A 1 285 ? -5.039 -23.688 3.738 1 97.69 285 PRO A C 1
ATOM 2203 O O . PRO A 1 285 ? -4.68 -23 2.771 1 97.69 285 PRO A O 1
ATOM 2206 N N . TYR A 1 286 ? -5.453 -23.172 4.801 1 98.06 286 TYR A N 1
ATOM 2207 C CA . TYR A 1 286 ? -5.695 -21.734 4.859 1 98.06 286 TYR A CA 1
ATOM 2208 C C . TYR A 1 286 ? -4.664 -21.047 5.742 1 98.06 286 TYR A C 1
ATOM 2210 O O . TYR A 1 286 ? -4.773 -19.844 6.012 1 98.06 286 TYR A O 1
ATOM 2218 N N . GLY A 1 287 ? -3.662 -21.781 6.23 1 95.88 287 GLY A N 1
ATOM 2219 C CA . GLY A 1 287 ? -2.518 -21.234 6.941 1 95.88 287 GLY A CA 1
ATOM 2220 C C . GLY A 1 287 ? -2.885 -20.609 8.273 1 95.88 287 GLY A C 1
ATOM 2221 O O . GLY A 1 287 ? -2.291 -19.625 8.688 1 95.88 287 GLY A O 1
ATOM 2222 N N . CYS A 1 288 ? -3.777 -21.172 8.961 1 93.56 288 CYS A N 1
ATOM 2223 C CA . CYS A 1 288 ? -4.309 -20.578 10.188 1 93.56 288 CYS A CA 1
ATOM 2224 C C . CYS A 1 288 ? -3.688 -21.234 11.414 1 93.56 288 CYS A C 1
ATOM 2226 O O . CYS A 1 288 ? -3.826 -20.734 12.531 1 93.56 288 CYS A O 1
ATOM 2228 N N . GLY A 1 289 ? -3.078 -22.297 11.227 1 92.44 289 GLY A N 1
ATOM 2229 C CA . GLY A 1 289 ? -2.402 -22.953 12.336 1 92.44 289 GLY A CA 1
ATOM 2230 C C . GLY A 1 289 ? -1.27 -22.125 12.914 1 92.44 289 GLY A C 1
ATOM 2231 O O . GLY A 1 289 ? -0.856 -21.125 12.32 1 92.44 289 GLY A O 1
ATOM 2232 N N . PRO A 1 290 ? -0.765 -22.547 14.016 1 91.94 290 PRO A N 1
ATOM 2233 C CA . PRO A 1 290 ? 0.192 -21.719 14.75 1 91.94 290 PRO A CA 1
ATOM 2234 C C . PRO A 1 290 ? 1.457 -21.422 13.953 1 91.94 290 PRO A C 1
ATOM 2236 O O . PRO A 1 290 ? 1.913 -20.281 13.914 1 91.94 290 PRO A O 1
ATOM 2239 N N . ALA A 1 291 ? 2.004 -22.453 13.297 1 92.81 291 ALA A N 1
ATOM 2240 C CA . ALA A 1 291 ? 3.27 -22.25 12.594 1 92.81 291 ALA A CA 1
ATOM 2241 C C . ALA A 1 291 ? 3.098 -21.312 11.406 1 92.81 291 ALA A C 1
ATOM 2243 O O . ALA A 1 291 ? 3.855 -20.344 11.258 1 92.81 291 ALA A O 1
ATOM 2244 N N . LEU A 1 292 ? 2.131 -21.578 10.586 1 95.56 292 LEU A N 1
ATOM 2245 C CA . LEU A 1 292 ? 1.923 -20.766 9.383 1 95.56 292 LEU A CA 1
ATOM 2246 C C . LEU A 1 292 ? 1.438 -19.375 9.742 1 95.56 292 LEU A C 1
ATOM 2248 O O . LEU A 1 292 ? 1.837 -18.391 9.109 1 95.56 292 LEU A O 1
ATOM 2252 N N . SER A 1 293 ? 0.641 -19.25 10.773 1 94.38 293 SER A N 1
ATOM 2253 C CA . SER A 1 293 ? 0.158 -17.938 11.195 1 94.38 293 SER A CA 1
ATOM 2254 C C . SER A 1 293 ? 1.285 -17.094 11.781 1 94.38 293 SER A C 1
ATOM 2256 O O . SER A 1 293 ? 1.32 -15.875 11.594 1 94.38 293 SER A O 1
ATOM 2258 N N . ALA A 1 294 ? 2.168 -17.734 12.516 1 94.69 294 ALA A N 1
ATOM 2259 C CA . ALA A 1 294 ? 3.312 -17 13.07 1 94.69 294 ALA A CA 1
ATOM 2260 C C . ALA A 1 294 ? 4.199 -16.453 11.953 1 94.69 294 ALA A C 1
ATOM 2262 O O . ALA A 1 294 ? 4.68 -15.32 12.039 1 94.69 294 ALA A O 1
ATOM 2263 N N . LYS A 1 295 ? 4.395 -17.234 10.953 1 94.25 295 LYS A N 1
ATOM 2264 C CA . LYS A 1 295 ? 5.172 -16.781 9.805 1 94.25 295 LYS A CA 1
ATOM 2265 C C . LYS A 1 295 ? 4.5 -15.609 9.109 1 94.25 295 LYS A C 1
ATOM 2267 O O . LYS A 1 295 ? 5.168 -14.648 8.727 1 94.25 295 LYS A O 1
ATOM 2272 N N . ARG A 1 296 ? 3.242 -15.719 8.992 1 95.38 296 ARG A N 1
ATOM 2273 C CA . ARG A 1 296 ? 2.463 -14.633 8.391 1 95.38 296 ARG A CA 1
ATOM 2274 C C . ARG A 1 296 ? 2.594 -13.352 9.203 1 95.38 296 ARG A C 1
ATOM 2276 O O . ARG A 1 296 ? 2.793 -12.273 8.641 1 95.38 296 ARG A O 1
ATOM 2283 N N . GLU A 1 297 ? 2.525 -13.43 10.438 1 94.88 297 GLU A N 1
ATOM 2284 C CA . GLU A 1 297 ? 2.619 -12.273 11.32 1 94.88 297 GLU A CA 1
ATOM 2285 C C . GLU A 1 297 ? 4 -11.633 11.242 1 94.88 297 GLU A C 1
ATOM 2287 O O . GLU A 1 297 ? 4.121 -10.406 11.242 1 94.88 297 GLU A O 1
ATOM 2292 N N . ALA A 1 298 ? 4.977 -12.461 11.172 1 95.31 298 ALA A N 1
ATOM 2293 C CA . ALA A 1 298 ? 6.348 -11.969 11.094 1 95.31 298 ALA A CA 1
ATOM 2294 C C . ALA A 1 298 ? 6.586 -11.219 9.789 1 95.31 298 ALA A C 1
ATOM 2296 O O . ALA A 1 298 ? 7.492 -10.383 9.695 1 95.31 298 ALA A O 1
ATOM 2297 N N . ARG A 1 299 ? 5.73 -11.531 8.82 1 96.62 299 ARG A N 1
ATOM 2298 C CA . ARG A 1 299 ? 5.871 -10.93 7.504 1 96.62 299 ARG A CA 1
ATOM 2299 C C . ARG A 1 299 ? 4.914 -9.75 7.336 1 96.62 299 ARG A C 1
ATOM 2301 O O . ARG A 1 299 ? 4.602 -9.359 6.211 1 96.62 299 ARG A O 1
ATOM 2308 N N . ASP A 1 300 ? 4.461 -9.195 8.43 1 97 300 ASP A N 1
ATOM 2309 C CA . ASP A 1 300 ? 3.629 -8 8.43 1 97 300 ASP A CA 1
ATOM 2310 C C . ASP A 1 300 ? 4.164 -6.961 9.414 1 97 300 ASP A C 1
ATOM 2312 O O . ASP A 1 300 ? 3.416 -6.453 10.258 1 97 300 ASP A O 1
ATOM 2316 N N . PRO A 1 301 ? 5.434 -6.633 9.297 1 96.5 301 PRO A N 1
ATOM 2317 C CA . PRO A 1 301 ? 6.039 -5.727 10.281 1 96.5 301 PRO A CA 1
ATOM 2318 C C . PRO A 1 301 ? 5.434 -4.328 10.242 1 96.5 301 PRO A C 1
ATOM 2320 O O . PRO A 1 301 ? 5.641 -3.537 11.172 1 96.5 301 PRO A O 1
ATOM 2323 N N . TYR A 1 302 ? 4.688 -3.988 9.266 1 97 302 TYR A N 1
ATOM 2324 C CA . TYR A 1 302 ? 4.117 -2.65 9.156 1 97 302 TYR A CA 1
ATOM 2325 C C . TYR A 1 302 ? 2.611 -2.682 9.391 1 97 302 TYR A C 1
ATOM 2327 O O . TYR A 1 302 ? 1.916 -1.693 9.141 1 97 302 TYR A O 1
ATOM 2335 N N . ALA A 1 303 ? 2.062 -3.799 9.766 1 96.56 303 ALA A N 1
ATOM 2336 C CA . ALA A 1 303 ? 0.662 -3.947 10.156 1 96.56 303 ALA A CA 1
ATOM 2337 C C . ALA A 1 303 ? -0.27 -3.514 9.023 1 96.56 303 ALA A C 1
ATOM 2339 O O . ALA A 1 303 ? -1.225 -2.768 9.258 1 96.56 303 ALA A O 1
ATOM 2340 N N . GLU A 1 304 ? 0.092 -3.9 7.82 1 95.44 304 GLU A N 1
ATOM 2341 C CA . GLU A 1 304 ? -0.809 -3.668 6.695 1 95.44 304 GLU A CA 1
ATOM 2342 C C . GLU A 1 304 ? -2.061 -4.535 6.801 1 95.44 304 GLU A C 1
ATOM 2344 O O . GLU A 1 304 ? -3.137 -4.137 6.352 1 95.44 304 GLU A O 1
ATOM 2349 N N . GLY A 1 305 ? -1.904 -5.715 7.395 1 92.5 305 GLY A N 1
ATOM 2350 C CA . GLY A 1 305 ? -3.008 -6.656 7.508 1 92.5 305 GLY A CA 1
ATOM 2351 C C . GLY A 1 305 ? -3.418 -7.262 6.18 1 92.5 305 GLY A C 1
ATOM 2352 O O . GLY A 1 305 ? -2.785 -7.004 5.152 1 92.5 305 GLY A O 1
ATOM 2353 N N . GLY A 1 306 ? -4.434 -8.133 6.234 1 91.88 306 GLY A N 1
ATOM 2354 C CA . GLY A 1 306 ? -4.965 -8.766 5.039 1 91.88 306 GLY A CA 1
ATOM 2355 C C . GLY A 1 306 ? -6.211 -8.078 4.508 1 91.88 306 GLY A C 1
ATOM 2356 O O . GLY A 1 306 ? -6.496 -6.934 4.859 1 91.88 306 GLY A O 1
ATOM 2357 N N . TYR A 1 307 ? -6.832 -8.758 3.572 1 92.69 307 TYR A N 1
ATOM 2358 C CA . TYR A 1 307 ? -8.086 -8.289 2.994 1 92.69 307 TYR A CA 1
ATOM 2359 C C . TYR A 1 307 ? -9.273 -8.711 3.85 1 92.69 307 TYR A C 1
ATOM 2361 O O . TYR A 1 307 ? -9.242 -9.766 4.484 1 92.69 307 TYR A O 1
ATOM 2369 N N . THR A 1 308 ? -10.359 -7.922 3.91 1 88.31 308 THR A N 1
ATOM 2370 C CA . THR A 1 308 ? -11.547 -8.266 4.68 1 88.31 308 THR A CA 1
ATOM 2371 C C . THR A 1 308 ? -12.758 -8.422 3.764 1 88.31 308 THR A C 1
ATOM 2373 O O . THR A 1 308 ? -13.859 -8.75 4.223 1 88.31 308 THR A O 1
ATOM 2376 N N . GLY A 1 309 ? -12.758 -8.203 2.596 1 90.12 309 GLY A N 1
ATOM 2377 C CA . GLY A 1 309 ? -13.836 -8.422 1.647 1 90.12 309 GLY A CA 1
ATOM 2378 C C . GLY A 1 309 ? -14.641 -7.172 1.35 1 90.12 309 GLY A C 1
ATOM 2379 O O . GLY A 1 309 ? -15.625 -7.219 0.612 1 90.12 309 GLY A O 1
ATOM 2380 N N . ASP A 1 310 ? -14.32 -6.066 1.898 1 87.94 310 ASP A N 1
ATOM 2381 C CA . ASP A 1 310 ? -15.062 -4.824 1.682 1 87.94 310 ASP A CA 1
ATOM 2382 C C . ASP A 1 310 ? -15.086 -4.449 0.202 1 87.94 310 ASP A C 1
ATOM 2384 O O . ASP A 1 310 ? -16.078 -3.926 -0.295 1 87.94 310 ASP A O 1
ATOM 2388 N N . ARG A 1 311 ? -14.016 -4.742 -0.43 1 91.62 311 ARG A N 1
ATOM 2389 C CA . ARG A 1 311 ? -13.93 -4.344 -1.831 1 91.62 311 ARG A CA 1
ATOM 2390 C C . ARG A 1 311 ? -13.977 -5.559 -2.752 1 91.62 311 ARG A C 1
ATOM 2392 O O . ARG A 1 311 ? -13.703 -5.449 -3.947 1 91.62 311 ARG A O 1
ATOM 2399 N N . CYS A 1 312 ? -14.156 -6.676 -2.293 1 96 312 CYS A N 1
ATOM 2400 C CA . CYS A 1 312 ? -14.477 -7.914 -2.994 1 96 312 CYS A CA 1
ATOM 2401 C C . CYS A 1 312 ? -15.484 -8.742 -2.209 1 96 312 CYS A C 1
ATOM 2403 O O . CYS A 1 312 ? -15.172 -9.844 -1.76 1 96 312 CYS A O 1
ATOM 2405 N N . PRO A 1 313 ? -16.688 -8.273 -2.152 1 94.56 313 PRO A N 1
ATOM 2406 C CA . PRO A 1 313 ? -17.656 -8.773 -1.186 1 94.56 313 PRO A CA 1
ATOM 2407 C C . PRO A 1 313 ? -17.984 -10.258 -1.391 1 94.56 313 PRO A C 1
ATOM 2409 O O . PRO A 1 313 ? -18.281 -10.969 -0.425 1 94.56 313 PRO A O 1
ATOM 2412 N N . ALA A 1 314 ? -17.984 -10.742 -2.607 1 96.38 314 ALA A N 1
ATOM 2413 C CA . ALA A 1 314 ? -18.297 -12.148 -2.867 1 96.38 314 ALA A CA 1
ATOM 2414 C C . ALA A 1 314 ? -17.281 -13.07 -2.203 1 96.38 314 ALA A C 1
ATOM 2416 O O . ALA A 1 314 ? -17.516 -14.273 -2.061 1 96.38 314 ALA A O 1
ATOM 2417 N N . MET A 1 315 ? -16.141 -12.492 -1.768 1 97.19 315 MET A N 1
ATOM 2418 C CA . MET A 1 315 ? -15.07 -13.289 -1.164 1 97.19 315 MET A CA 1
ATOM 2419 C C . MET A 1 315 ? -15.008 -13.055 0.342 1 97.19 315 MET A C 1
ATOM 2421 O O . MET A 1 315 ? -14.102 -13.562 1.013 1 97.19 315 MET A O 1
ATOM 2425 N N . ALA A 1 316 ? -15.891 -12.289 0.921 1 95.88 316 ALA A N 1
ATOM 2426 C CA . ALA A 1 316 ? -15.828 -11.891 2.324 1 95.88 316 ALA A CA 1
ATOM 2427 C C . ALA A 1 316 ? -15.734 -13.109 3.24 1 95.88 316 ALA A C 1
ATOM 2429 O O . ALA A 1 316 ? -14.93 -13.133 4.172 1 95.88 316 ALA A O 1
ATOM 2430 N N . GLU A 1 317 ? -16.5 -14.141 2.953 1 96.31 317 GLU A N 1
ATOM 2431 C CA . GLU A 1 317 ? -16.547 -15.297 3.838 1 96.31 317 GLU A CA 1
ATOM 2432 C C . GLU A 1 317 ? -15.273 -16.125 3.742 1 96.31 317 GLU A C 1
ATOM 2434 O O . GLU A 1 317 ? -14.75 -16.594 4.758 1 96.31 317 GLU A O 1
ATOM 2439 N N . ILE A 1 318 ? -14.766 -16.312 2.582 1 97.25 318 ILE A N 1
ATOM 2440 C CA . ILE A 1 318 ? -13.578 -17.141 2.451 1 97.25 318 ILE A CA 1
ATOM 2441 C C . ILE A 1 318 ? -12.359 -16.406 3.004 1 97.25 318 ILE A C 1
ATOM 2443 O O . ILE A 1 318 ? -11.43 -17.031 3.527 1 97.25 318 ILE A O 1
ATOM 2447 N N . LEU A 1 319 ? -12.328 -15.094 2.914 1 96.56 319 LEU A N 1
ATOM 2448 C CA . LEU A 1 319 ? -11.242 -14.289 3.453 1 96.56 319 LEU A CA 1
ATOM 2449 C C . LEU A 1 319 ? -11.156 -14.43 4.969 1 96.56 319 LEU A C 1
ATOM 2451 O O . LEU A 1 319 ? -10.109 -14.172 5.562 1 96.56 319 LEU A O 1
ATOM 2455 N N . GLN A 1 320 ? -12.258 -14.898 5.539 1 93.62 320 GLN A N 1
ATOM 2456 C CA . GLN A 1 320 ? -12.305 -15.055 6.988 1 93.62 320 GLN A CA 1
ATOM 2457 C C . GLN A 1 320 ? -12.242 -16.516 7.387 1 93.62 320 GLN A C 1
ATOM 2459 O O . GLN A 1 320 ? -12.195 -16.844 8.57 1 93.62 320 GLN A O 1
ATOM 2464 N N . HIS A 1 321 ? -12.227 -17.391 6.426 1 95.94 321 HIS A N 1
ATOM 2465 C CA . HIS A 1 321 ? -12.266 -18.828 6.707 1 95.94 321 HIS A CA 1
ATOM 2466 C C . HIS A 1 321 ? -10.938 -19.312 7.281 1 95.94 321 HIS A C 1
ATOM 2468 O O . HIS A 1 321 ? -9.875 -18.953 6.77 1 95.94 321 HIS A O 1
ATOM 2474 N N . CYS A 1 322 ? -11.086 -20.016 8.391 1 92.81 322 CYS A N 1
ATOM 2475 C CA . CYS A 1 322 ? -9.906 -20.578 9.039 1 92.81 322 CYS A CA 1
ATOM 2476 C C . CYS A 1 322 ? -10.188 -21.984 9.578 1 92.81 322 CYS A C 1
ATOM 2478 O O . CYS A 1 322 ? -11.227 -22.203 10.195 1 92.81 322 CYS A O 1
ATOM 2480 N N . GLY A 1 323 ? -9.266 -22.906 9.336 1 88.88 323 GLY A N 1
ATOM 2481 C CA . GLY A 1 323 ? -9.383 -24.281 9.781 1 88.88 323 GLY A CA 1
ATOM 2482 C C . GLY A 1 323 ? -8.914 -25.297 8.742 1 88.88 323 GLY A C 1
ATOM 2483 O O . GLY A 1 323 ? -8.57 -24.906 7.617 1 88.88 323 GLY A O 1
ATOM 2484 N N . PRO A 1 324 ? -8.859 -26.516 9.125 1 91.25 324 PRO A N 1
ATOM 2485 C CA . PRO A 1 324 ? -8.359 -27.547 8.219 1 91.25 324 PRO A CA 1
ATOM 2486 C C . PRO A 1 324 ? -9.398 -27.969 7.18 1 91.25 324 PRO A C 1
ATOM 2488 O O . PRO A 1 324 ? -9.055 -28.625 6.188 1 91.25 324 PRO A O 1
ATOM 2491 N N . GLU A 1 325 ? -10.656 -27.562 7.395 1 94.25 325 GLU A N 1
ATOM 2492 C CA . GLU A 1 325 ? -11.711 -27.938 6.461 1 94.25 325 GLU A CA 1
ATOM 2493 C C . GLU A 1 325 ? -11.789 -26.969 5.289 1 94.25 325 GLU A C 1
ATOM 2495 O O . GLU A 1 325 ? -11.656 -25.75 5.473 1 94.25 325 GLU A O 1
ATOM 2500 N N . LEU A 1 326 ? -12.023 -27.516 4.168 1 96.12 326 LEU A N 1
ATOM 2501 C CA . LEU A 1 326 ? -12.18 -26.688 2.979 1 96.12 326 LEU A CA 1
ATOM 2502 C C . LEU A 1 326 ? -13.438 -25.828 3.072 1 96.12 326 LEU A C 1
ATOM 2504 O O . LEU A 1 326 ? -14.477 -26.297 3.537 1 96.12 326 LEU A O 1
ATOM 2508 N N . PHE A 1 327 ? -13.242 -24.625 2.668 1 97.38 327 PHE A N 1
ATOM 2509 C CA . PHE A 1 327 ? -14.367 -23.688 2.635 1 97.38 327 PHE A CA 1
ATOM 2510 C C . PHE A 1 327 ? -15.477 -24.219 1.729 1 97.38 327 PHE A C 1
ATOM 2512 O O . PHE A 1 327 ? -15.227 -24.562 0.575 1 97.38 327 PHE A O 1
ATOM 2519 N N . ASP A 1 328 ? -16.688 -24.234 2.27 1 95.06 328 ASP A N 1
ATOM 2520 C CA . ASP A 1 328 ? -17.781 -24.797 1.499 1 95.06 328 ASP A CA 1
ATOM 2521 C C . ASP A 1 328 ? -18.828 -23.734 1.155 1 95.06 328 ASP A C 1
ATOM 2523 O O . ASP A 1 328 ? -19.891 -24.062 0.634 1 95.06 328 ASP A O 1
ATOM 2527 N N . GLY A 1 329 ? -18.547 -22.484 1.496 1 95.81 329 GLY A N 1
ATOM 2528 C CA . GLY A 1 329 ? -19.453 -21.406 1.138 1 95.81 329 GLY A CA 1
ATOM 2529 C C . GLY A 1 329 ? -19.375 -21.031 -0.332 1 95.81 329 GLY A C 1
ATOM 2530 O O . GLY A 1 329 ? -18.609 -21.625 -1.094 1 95.81 329 GLY A O 1
ATOM 2531 N N . PRO A 1 330 ? -20.188 -20.094 -0.724 1 95.75 330 PRO A N 1
ATOM 2532 C CA . PRO A 1 330 ? -20.234 -19.703 -2.133 1 95.75 330 PRO A CA 1
ATOM 2533 C C . PRO A 1 330 ? -18.969 -18.969 -2.582 1 95.75 330 PRO A C 1
ATOM 2535 O O . PRO A 1 330 ? -18.406 -18.188 -1.814 1 95.75 330 PRO A O 1
ATOM 2538 N N . LEU A 1 331 ? -18.562 -19.328 -3.771 1 96.75 331 LEU A N 1
ATOM 2539 C CA . LEU A 1 331 ? -17.438 -18.656 -4.418 1 96.75 331 LEU A CA 1
ATOM 2540 C C . LEU A 1 331 ? -17.828 -18.188 -5.82 1 96.75 331 LEU A C 1
ATOM 2542 O O . LEU A 1 331 ? -18.547 -18.891 -6.535 1 96.75 331 LEU A O 1
ATOM 2546 N N . PRO A 1 332 ? -17.344 -17.062 -6.195 1 94.88 332 PRO A N 1
ATOM 2547 C CA . PRO A 1 332 ? -17.781 -16.453 -7.449 1 94.88 332 PRO A CA 1
ATOM 2548 C C . PRO A 1 332 ? -17.406 -17.266 -8.68 1 94.88 332 PRO A C 1
ATOM 2550 O O . PRO A 1 332 ? -18.031 -17.141 -9.734 1 94.88 332 PRO A O 1
ATOM 2553 N N . TRP A 1 333 ? -16.469 -18.156 -8.656 1 94.69 333 TRP A N 1
ATOM 2554 C CA . TRP A 1 333 ? -16 -18.891 -9.828 1 94.69 333 TRP A CA 1
ATOM 2555 C C . TRP A 1 333 ? -16.547 -20.312 -9.828 1 94.69 333 TRP A C 1
ATOM 2557 O O . TRP A 1 333 ? -16.234 -21.109 -10.719 1 94.69 333 TRP A O 1
ATOM 2567 N N . ASP A 1 334 ? -17.281 -20.625 -8.875 1 87.31 334 ASP A N 1
ATOM 2568 C CA . ASP A 1 334 ? -17.781 -22 -8.867 1 87.31 334 ASP A CA 1
ATOM 2569 C C . ASP A 1 334 ? -19.281 -22.031 -9.172 1 87.31 334 ASP A C 1
ATOM 2571 O O . ASP A 1 334 ? -19.938 -23.062 -9.016 1 87.31 334 ASP A O 1
ATOM 2575 N N . GLY A 1 335 ? -19.875 -20.984 -9.711 1 77.38 335 GLY A N 1
ATOM 2576 C CA . GLY A 1 335 ? -21.266 -20.922 -10.148 1 77.38 335 GLY A CA 1
ATOM 2577 C C . GLY A 1 335 ? -22.25 -20.797 -9.008 1 77.38 335 GLY A C 1
ATOM 2578 O O . GLY A 1 335 ? -23.469 -20.844 -9.211 1 77.38 335 GLY A O 1
ATOM 2579 N N . THR A 1 336 ? -21.734 -20.641 -7.879 1 64.75 336 THR A N 1
ATOM 2580 C CA . THR A 1 336 ? -22.625 -20.625 -6.727 1 64.75 336 THR A CA 1
ATOM 2581 C C . THR A 1 336 ? -22.938 -19.188 -6.305 1 64.75 336 THR A C 1
ATOM 2583 O O . THR A 1 336 ? -23.703 -18.969 -5.367 1 64.75 336 THR A O 1
ATOM 2586 N N . VAL A 1 337 ? -22.25 -18.234 -6.828 1 72.5 337 VAL A N 1
ATOM 2587 C CA . VAL A 1 337 ? -22.547 -16.828 -6.562 1 72.5 337 VAL A CA 1
ATOM 2588 C C . VAL A 1 337 ? -23.312 -16.234 -7.746 1 72.5 337 VAL A C 1
ATOM 2590 O O . VAL A 1 337 ? -23.078 -16.609 -8.898 1 72.5 337 VAL A O 1
ATOM 2593 N N . MET B 1 1 ? 56.562 29.266 28.188 1 19.05 1 MET B N 1
ATOM 2594 C CA . MET B 1 1 ? 56.844 30.656 27.828 1 19.05 1 MET B CA 1
ATOM 2595 C C . MET B 1 1 ? 56.344 30.969 26.422 1 19.05 1 MET B C 1
ATOM 2597 O O . MET B 1 1 ? 55.938 30.062 25.688 1 19.05 1 MET B O 1
ATOM 2601 N N . LEU B 1 2 ? 57.25 31.5 25.641 1 21.94 2 LEU B N 1
ATOM 2602 C CA . LEU B 1 2 ? 57.375 32.688 24.797 1 21.94 2 LEU B CA 1
ATOM 2603 C C . LEU B 1 2 ? 56.906 32.375 23.375 1 21.94 2 LEU B C 1
ATOM 2605 O O . LEU B 1 2 ? 57.438 31.5 22.703 1 21.94 2 LEU B O 1
ATOM 2609 N N . PRO B 1 3 ? 55.625 32.75 23.094 1 24.44 3 PRO B N 1
ATOM 2610 C CA . PRO B 1 3 ? 54.562 32.594 22.109 1 24.44 3 PRO B CA 1
ATOM 2611 C C . PRO B 1 3 ? 54.875 33.25 20.781 1 24.44 3 PRO B C 1
ATOM 2613 O O . PRO B 1 3 ? 55.062 34.469 20.719 1 24.44 3 PRO B O 1
ATOM 2616 N N . THR B 1 4 ? 55.844 32.688 20.125 1 20.22 4 THR B N 1
ATOM 2617 C CA . THR B 1 4 ? 56.469 33.312 18.969 1 20.22 4 THR B CA 1
ATOM 2618 C C . THR B 1 4 ? 55.438 33.719 17.922 1 20.22 4 THR B C 1
ATOM 2620 O O . THR B 1 4 ? 54.625 32.875 17.5 1 20.22 4 THR B O 1
ATOM 2623 N N . PHE B 1 5 ? 55.125 35.031 17.703 1 18.61 5 PHE B N 1
ATOM 2624 C CA . PHE B 1 5 ? 54.344 36.094 17.109 1 18.61 5 PHE B CA 1
ATOM 2625 C C . PHE B 1 5 ? 54.5 36.125 15.594 1 18.61 5 PHE B C 1
ATOM 2627 O O . PHE B 1 5 ? 55.469 36.719 15.078 1 18.61 5 PHE B O 1
ATOM 2634 N N . LYS B 1 6 ? 54.438 34.875 14.977 1 20.12 6 LYS B N 1
ATOM 2635 C CA . LYS B 1 6 ? 54.875 34.969 13.586 1 20.12 6 LYS B CA 1
ATOM 2636 C C . LYS B 1 6 ? 54.125 36.031 12.828 1 20.12 6 LYS B C 1
ATOM 2638 O O . LYS B 1 6 ? 52.906 35.969 12.664 1 20.12 6 LYS B O 1
ATOM 2643 N N . GLN B 1 7 ? 54.5 37.375 12.648 1 16.67 7 GLN B N 1
ATOM 2644 C CA . GLN B 1 7 ? 54.125 38.719 12.281 1 16.67 7 GLN B CA 1
ATOM 2645 C C . GLN B 1 7 ? 53.875 38.844 10.781 1 16.67 7 GLN B C 1
ATOM 2647 O O . GLN B 1 7 ? 53.469 39.906 10.297 1 16.67 7 GLN B O 1
ATOM 2652 N N . ASN B 1 8 ? 54.062 37.812 9.93 1 18.3 8 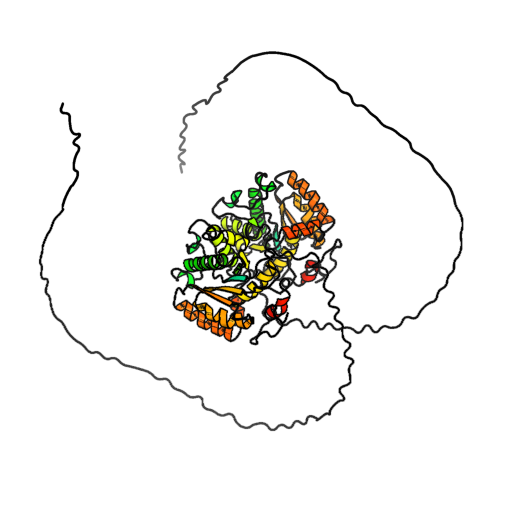ASN B N 1
ATOM 2653 C CA . ASN B 1 8 ? 54.531 38.438 8.703 1 18.3 8 ASN B CA 1
ATOM 2654 C C . ASN B 1 8 ? 53.438 39.312 8.094 1 18.3 8 ASN B C 1
ATOM 2656 O O . ASN B 1 8 ? 52.281 38.938 8.078 1 18.3 8 ASN B O 1
ATOM 2660 N N . SER B 1 9 ? 53.562 40.625 7.566 1 17 9 SER B N 1
ATOM 2661 C CA . SER B 1 9 ? 53.125 41.969 7.191 1 17 9 SER B CA 1
ATOM 2662 C C . SER B 1 9 ? 52.5 42 5.805 1 17 9 SER B C 1
ATOM 2664 O O . SER B 1 9 ? 51.562 42.719 5.559 1 17 9 SER B O 1
ATOM 2666 N N . GLU B 1 10 ? 53.062 41.344 4.75 1 17.17 10 GLU B N 1
ATOM 2667 C CA . GLU B 1 10 ? 53.25 42.312 3.684 1 17.17 10 GLU B CA 1
ATOM 2668 C C . GLU B 1 10 ? 51.906 42.75 3.088 1 17.17 10 GLU B C 1
ATOM 2670 O O . GLU B 1 10 ? 50.875 42.125 3.357 1 17.17 10 GLU B O 1
ATOM 2675 N N . SER B 1 11 ? 51.812 42.906 1.585 1 17.88 11 SER B N 1
ATOM 2676 C CA . SER B 1 11 ? 51.656 43.938 0.584 1 17.88 11 SER B CA 1
ATOM 2677 C C . SER B 1 11 ? 50.219 43.969 0.038 1 17.88 11 SER B C 1
ATOM 2679 O O . SER B 1 11 ? 49.625 42.906 -0.202 1 17.88 11 SER B O 1
ATOM 2681 N N . ALA B 1 12 ? 49.438 45.094 0.006 1 18.16 12 ALA B N 1
ATOM 2682 C CA . ALA B 1 12 ? 48.188 45.844 -0.113 1 18.16 12 ALA B CA 1
ATOM 2683 C C . ALA B 1 12 ? 47.719 45.938 -1.567 1 18.16 12 ALA B C 1
ATOM 2685 O O . ALA B 1 12 ? 46.75 46.625 -1.882 1 18.16 12 ALA B O 1
ATOM 2686 N N . GLN B 1 13 ? 48.375 45.25 -2.516 1 16.06 13 GLN B N 1
ATOM 2687 C CA . GLN B 1 13 ? 48.375 46.031 -3.742 1 16.06 13 GLN B CA 1
ATOM 2688 C C . GLN B 1 13 ? 46.938 46.312 -4.227 1 16.06 13 GLN B C 1
ATOM 2690 O O . GLN B 1 13 ? 46.562 47.469 -4.477 1 16.06 13 GLN B O 1
ATOM 2695 N N . ASN B 1 14 ? 46.594 45.719 -5.445 1 17.27 14 ASN B N 1
ATOM 2696 C CA . ASN B 1 14 ? 46.312 46.312 -6.75 1 17.27 14 ASN B CA 1
ATOM 2697 C C . ASN B 1 14 ? 44.812 46.562 -6.93 1 17.27 14 ASN B C 1
ATOM 2699 O O . ASN B 1 14 ? 44 45.688 -6.625 1 17.27 14 ASN B O 1
ATOM 2703 N N . ARG B 1 15 ? 44.375 47.812 -7.312 1 16.95 15 ARG B N 1
ATOM 2704 C CA . ARG B 1 15 ? 43.312 48.812 -7.473 1 16.95 15 ARG B CA 1
ATOM 2705 C C . ARG B 1 15 ? 42.406 48.469 -8.633 1 16.95 15 ARG B C 1
ATOM 2707 O O . ARG B 1 15 ? 42.844 48.438 -9.789 1 16.95 15 ARG B O 1
ATOM 2714 N N . PHE B 1 16 ? 41.531 47.5 -8.586 1 17.75 16 PHE B N 1
ATOM 2715 C CA . PHE B 1 16 ? 40.625 47.031 -9.633 1 17.75 16 PHE B CA 1
ATOM 2716 C C . PHE B 1 16 ? 39.688 48.188 -10.047 1 17.75 16 PHE B C 1
ATOM 2718 O O . PHE B 1 16 ? 38.656 48.406 -9.398 1 17.75 16 PHE B O 1
ATOM 2725 N N . ALA B 1 17 ? 40.312 49.375 -10.438 1 15.18 17 ALA B N 1
ATOM 2726 C CA . ALA B 1 17 ? 39.531 50.594 -10.664 1 15.18 17 ALA B CA 1
ATOM 2727 C C . ALA B 1 17 ? 38.406 50.312 -11.688 1 15.18 17 ALA B C 1
ATOM 2729 O O . ALA B 1 17 ? 38.438 49.312 -12.398 1 15.18 17 ALA B O 1
ATOM 2730 N N . ALA B 1 18 ? 37.781 51.469 -12.344 1 15.82 18 ALA B N 1
ATOM 2731 C CA . ALA B 1 18 ? 36.594 52.312 -12.484 1 15.82 18 ALA B CA 1
ATOM 2732 C C . ALA B 1 18 ? 36.031 52.25 -13.906 1 15.82 18 ALA B C 1
ATOM 2734 O O . ALA B 1 18 ? 34.844 52.5 -14.141 1 15.82 18 ALA B O 1
ATOM 2735 N N . PRO B 1 19 ? 36.594 51.5 -14.992 1 16.06 19 PRO B N 1
ATOM 2736 C CA . PRO B 1 19 ? 36.469 52.469 -16.078 1 16.06 19 PRO B CA 1
ATOM 2737 C C . PRO B 1 19 ? 35 52.75 -16.453 1 16.06 19 PRO B C 1
ATOM 2739 O O . PRO B 1 19 ? 34.125 51.875 -16.25 1 16.06 19 PRO B O 1
ATOM 2742 N N . LEU B 1 20 ? 34.688 54 -17 1 16.52 20 LEU B N 1
ATOM 2743 C CA . LEU B 1 20 ? 33.688 55.062 -17.25 1 16.52 20 LEU B CA 1
ATOM 2744 C C . LEU B 1 20 ? 32.969 54.812 -18.547 1 16.52 20 LEU B C 1
ATOM 2746 O O . LEU B 1 20 ? 32.031 55.562 -18.906 1 16.52 20 LEU B O 1
ATOM 2750 N N . MET B 1 21 ? 33.156 53.688 -19.312 1 16.05 21 MET B N 1
ATOM 2751 C CA . MET B 1 21 ? 33 54.25 -20.656 1 16.05 21 MET B CA 1
ATOM 2752 C C . MET B 1 21 ? 31.594 54.719 -20.906 1 16.05 21 MET B C 1
ATOM 2754 O O . MET B 1 21 ? 30.625 54.031 -20.547 1 16.05 21 MET B O 1
ATOM 2758 N N . ARG B 1 22 ? 31.484 55.906 -21.672 1 15.95 22 ARG B N 1
ATOM 2759 C CA . ARG B 1 22 ? 30.625 57.031 -22.016 1 15.95 22 ARG B CA 1
ATOM 2760 C C . ARG B 1 22 ? 29.641 56.656 -23.125 1 15.95 22 ARG B C 1
ATOM 2762 O O . ARG B 1 22 ? 28.891 57.5 -23.609 1 15.95 22 ARG B O 1
ATOM 2769 N N . VAL B 1 23 ? 29.484 55.406 -23.484 1 17.2 23 VAL B N 1
ATOM 2770 C CA . VAL B 1 23 ? 29.141 55.656 -24.891 1 17.2 23 VAL B CA 1
ATOM 2771 C C . VAL B 1 23 ? 27.844 56.469 -24.969 1 17.2 23 VAL B C 1
ATOM 2773 O O . VAL B 1 23 ? 26.844 56.094 -24.359 1 17.2 23 VAL B O 1
ATOM 2776 N N . ARG B 1 24 ? 27.984 57.562 -25.781 1 15.3 24 ARG B N 1
ATOM 2777 C CA . ARG B 1 24 ? 27.234 58.781 -26.016 1 15.3 24 ARG B CA 1
ATOM 2778 C C . ARG B 1 24 ? 25.922 58.5 -26.766 1 15.3 24 ARG B C 1
ATOM 2780 O O . ARG B 1 24 ? 24.969 59.25 -26.656 1 15.3 24 ARG B O 1
ATOM 2787 N N . ALA B 1 25 ? 25.922 57.594 -27.75 1 16.34 25 ALA B N 1
ATOM 2788 C CA . ALA B 1 25 ? 25.375 58.344 -28.859 1 16.34 25 ALA B CA 1
ATOM 2789 C C . ALA B 1 25 ? 23.922 58.719 -28.609 1 16.34 25 ALA B C 1
ATOM 2791 O O . ALA B 1 25 ? 23.219 58.031 -27.875 1 16.34 25 ALA B O 1
ATOM 2792 N N . ARG B 1 26 ? 23.484 59.594 -29.594 1 14.88 26 ARG B N 1
ATOM 2793 C CA . ARG B 1 26 ? 22.734 60.844 -29.734 1 14.88 26 ARG B CA 1
ATOM 2794 C C . ARG B 1 26 ? 21.234 60.562 -29.875 1 14.88 26 ARG B C 1
ATOM 2796 O O . ARG B 1 26 ? 20.422 61.219 -29.234 1 14.88 26 ARG B O 1
ATOM 2803 N N . ASN B 1 27 ? 20.859 60.125 -31.125 1 15.69 27 ASN B N 1
ATOM 2804 C CA . ASN B 1 27 ? 20 61.125 -31.75 1 15.69 27 ASN B CA 1
ATOM 2805 C C . ASN B 1 27 ? 18.609 61.125 -31.125 1 15.69 27 ASN B C 1
ATOM 2807 O O . ASN B 1 27 ? 18.188 60.156 -30.516 1 15.69 27 ASN B O 1
ATOM 2811 N N . GLU B 1 28 ? 17.766 61.875 -31.891 1 15.34 28 GLU B N 1
ATOM 2812 C CA . GLU B 1 28 ? 16.891 63.031 -31.688 1 15.34 28 GLU B CA 1
ATOM 2813 C C . GLU B 1 28 ? 15.469 62.562 -31.375 1 15.34 28 GLU B C 1
ATOM 2815 O O . GLU B 1 28 ? 14.938 62.875 -30.297 1 15.34 28 GLU B O 1
ATOM 2820 N N . GLY B 1 29 ? 14.562 62.75 -32.5 1 15.33 29 GLY B N 1
ATOM 2821 C CA . GLY B 1 29 ? 13.547 63.781 -32.406 1 15.33 29 GLY B CA 1
ATOM 2822 C C . GLY B 1 29 ? 12.258 63.312 -31.766 1 15.33 29 GLY B C 1
ATOM 2823 O O . GLY B 1 29 ? 12.289 62.594 -30.766 1 15.33 29 GLY B O 1
ATOM 2824 N N . GLY B 1 30 ? 11.148 63.312 -32.719 1 15.66 30 GLY B N 1
ATOM 2825 C CA . GLY B 1 30 ? 10.062 64.25 -32.562 1 15.66 30 GLY B CA 1
ATOM 2826 C C . GLY B 1 30 ? 8.93 63.781 -31.688 1 15.66 30 GLY B C 1
ATOM 2827 O O . GLY B 1 30 ? 8.898 62.594 -31.328 1 15.66 30 GLY B O 1
ATOM 2828 N N . SER B 1 31 ? 7.609 64.062 -32.344 1 15.41 31 SER B N 1
ATOM 2829 C CA . SER B 1 31 ? 6.602 64.875 -31.688 1 15.41 31 SER B CA 1
ATOM 2830 C C . SER B 1 31 ? 5.695 64.062 -30.781 1 15.41 31 SER B C 1
ATOM 2832 O O . SER B 1 31 ? 5.656 62.844 -30.891 1 15.41 31 SER B O 1
ATOM 2834 N N . PRO B 1 32 ? 4.305 64.5 -31.047 1 16.16 32 PRO B N 1
ATOM 2835 C CA . PRO B 1 32 ? 3.586 65.188 -29.953 1 16.16 32 PRO B CA 1
ATOM 2836 C C . PRO B 1 32 ? 2.762 64.188 -29.109 1 16.16 32 PRO B C 1
ATOM 2838 O O . PRO B 1 32 ? 2.898 64.188 -27.875 1 16.16 32 PRO B O 1
ATOM 2841 N N . PRO B 1 33 ? 1.378 64.125 -29.531 1 15.71 33 PRO B N 1
ATOM 2842 C CA . PRO B 1 33 ? 0.379 64.812 -28.703 1 15.71 33 PRO B CA 1
ATOM 2843 C C . PRO B 1 33 ? -0.261 63.875 -27.688 1 15.71 33 PRO B C 1
ATOM 2845 O O . PRO B 1 33 ? -0.145 62.656 -27.797 1 15.71 33 PRO B O 1
ATOM 2848 N N . VAL B 1 34 ? -1.547 64.375 -27.312 1 15.72 34 VAL B N 1
ATOM 2849 C CA . VAL B 1 34 ? -2.273 64.688 -26.094 1 15.72 34 VAL B CA 1
ATOM 2850 C C . VAL B 1 34 ? -3.105 63.531 -25.625 1 15.72 34 VAL B C 1
ATOM 2852 O O . VAL B 1 34 ? -3.295 62.562 -26.359 1 15.72 34 VAL B O 1
ATOM 2855 N N . GLY B 1 35 ? -4.469 63.844 -25.266 1 14.98 35 GLY B N 1
ATOM 2856 C CA . GLY B 1 35 ? -5.141 64 -23.984 1 14.98 35 GLY B CA 1
ATOM 2857 C C . GLY B 1 35 ? -6.125 62.906 -23.672 1 14.98 35 GLY B C 1
ATOM 2858 O O . GLY B 1 35 ? -6.121 62.375 -22.562 1 14.98 35 GLY B O 1
ATOM 2859 N N . LEU B 1 36 ? -7.359 62.781 -24.406 1 15.3 36 LEU B N 1
ATOM 2860 C CA . LEU B 1 36 ? -8.625 63.156 -23.781 1 15.3 36 LEU B CA 1
ATOM 2861 C C . LEU B 1 36 ? -9.234 62 -23.016 1 15.3 36 LEU B C 1
ATOM 2863 O O . LEU B 1 36 ? -9.148 60.844 -23.453 1 15.3 36 LEU B O 1
ATOM 2867 N N . ILE B 1 37 ? -10.195 62.312 -21.891 1 15.7 37 ILE B N 1
ATOM 2868 C CA . ILE B 1 37 ? -10.695 62.062 -20.547 1 15.7 37 ILE B CA 1
ATOM 2869 C C . ILE B 1 37 ? -11.844 61.062 -20.594 1 15.7 37 ILE B C 1
ATOM 2871 O O . ILE B 1 37 ? -11.852 60.094 -19.828 1 15.7 37 ILE B O 1
ATOM 2875 N N . GLY B 1 38 ? -13.07 61.156 -21.344 1 15.27 38 GLY B N 1
ATOM 2876 C CA . GLY B 1 38 ? -14.32 61.469 -20.672 1 15.27 38 GLY B CA 1
ATOM 2877 C C . GLY B 1 38 ? -15.008 60.25 -20.062 1 15.27 38 GLY B C 1
ATOM 2878 O O . GLY B 1 38 ? -14.945 59.156 -20.625 1 15.27 38 GLY B O 1
ATOM 2879 N N . LEU B 1 39 ? -15.711 60.375 -18.719 1 15.85 39 LEU B N 1
ATOM 2880 C CA . LEU B 1 39 ? -16.344 59.906 -17.5 1 15.85 39 LEU B CA 1
ATOM 2881 C C . LEU B 1 39 ? -17.734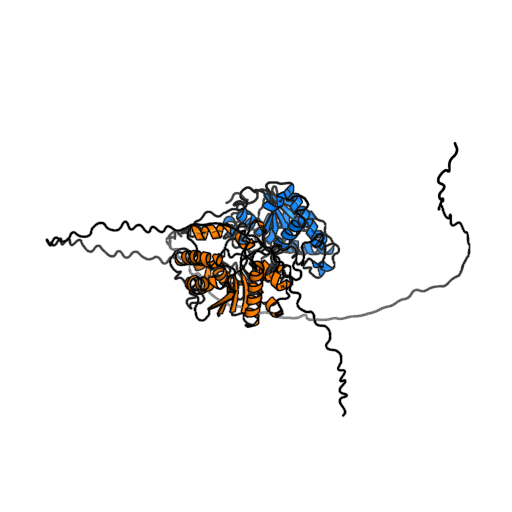 59.375 -17.766 1 15.85 39 LEU B C 1
ATOM 2883 O O . LEU B 1 39 ? -18.359 58.75 -16.891 1 15.85 39 LEU B O 1
ATOM 2887 N N . THR B 1 40 ? -18.453 59.406 -18.844 1 15.2 40 THR B N 1
ATOM 2888 C CA . THR B 1 40 ? -19.844 59.75 -18.578 1 15.2 40 THR B CA 1
ATOM 2889 C C . THR B 1 40 ? -20.516 58.688 -17.719 1 15.2 40 THR B C 1
ATOM 2891 O O . THR B 1 40 ? -20.25 57.5 -17.875 1 15.2 40 THR B O 1
ATOM 2894 N N . LEU B 1 41 ? -21.797 59.094 -16.766 1 15.59 41 LEU B N 1
ATOM 2895 C CA . LEU B 1 41 ? -22.656 59.156 -15.586 1 15.59 41 LEU B CA 1
ATOM 2896 C C . LEU B 1 41 ? -23.781 58.125 -15.68 1 15.59 41 LEU B C 1
ATOM 2898 O O . LEU B 1 41 ? -24.391 57.781 -14.664 1 15.59 41 LEU B O 1
ATOM 2902 N N . ALA B 1 42 ? -24.391 57.562 -16.703 1 16.38 42 ALA B N 1
ATOM 2903 C CA . ALA B 1 42 ? -25.844 57.656 -16.672 1 16.38 42 ALA B CA 1
ATOM 2904 C C . ALA B 1 42 ? -26.422 56.781 -15.547 1 16.38 42 ALA B C 1
ATOM 2906 O O . ALA B 1 42 ? -26.188 55.594 -15.5 1 16.38 42 ALA B O 1
ATOM 2907 N N . CYS B 1 43 ? -27.156 57.375 -14.234 1 15.73 43 CYS B N 1
ATOM 2908 C CA . CYS B 1 43 ? -27.703 57.406 -12.883 1 15.73 43 CYS B CA 1
ATOM 2909 C C . CYS B 1 43 ? -28.906 56.469 -12.742 1 15.73 43 CYS B C 1
ATOM 2911 O O . CYS B 1 43 ? -28.922 55.625 -11.836 1 15.73 43 CYS B O 1
ATOM 2913 N N . CYS B 1 44 ? -30.375 56.906 -12.719 1 15.34 44 CYS B N 1
ATOM 2914 C CA . CYS B 1 44 ? -31.297 57.312 -11.664 1 15.34 44 CYS B CA 1
ATOM 2915 C C . CYS B 1 44 ? -32.281 56.188 -11.367 1 15.34 44 CYS B C 1
ATOM 2917 O O . CYS B 1 44 ? -32.844 56.094 -10.266 1 15.34 44 CYS B O 1
ATOM 2919 N N . VAL B 1 45 ? -33.281 55.688 -12.164 1 16.19 45 VAL B N 1
ATOM 2920 C CA . VAL B 1 45 ? -34.719 55.938 -11.953 1 16.19 45 VAL B CA 1
ATOM 2921 C C . VAL B 1 45 ? -35.219 55.125 -10.766 1 16.19 45 VAL B C 1
ATOM 2923 O O . VAL B 1 45 ? -34.781 54 -10.547 1 16.19 45 VAL B O 1
ATOM 2926 N N . LEU B 1 46 ? -36.75 55.281 -10.156 1 15.79 46 LEU B N 1
ATOM 2927 C CA . LEU B 1 46 ? -37.625 55.75 -9.062 1 15.79 46 LEU B CA 1
ATOM 2928 C C . LEU B 1 46 ? -38 54.562 -8.172 1 15.79 46 LEU B C 1
ATOM 2930 O O . LEU B 1 46 ? -38.031 53.406 -8.617 1 15.79 46 LEU B O 1
ATOM 2934 N N . LEU B 1 47 ? -38.688 54.781 -6.754 1 16.28 47 LEU B N 1
ATOM 2935 C CA . LEU B 1 47 ? -38.844 54.719 -5.305 1 16.28 47 LEU B CA 1
ATOM 2936 C C . LEU B 1 47 ? -39.938 53.719 -4.914 1 16.28 47 LEU B C 1
ATOM 2938 O O . LEU B 1 47 ? -39.719 52.844 -4.078 1 16.28 47 LEU B O 1
ATOM 2942 N N . ALA B 1 48 ? -41.438 54.062 -4.637 1 15.35 48 ALA B N 1
ATOM 2943 C CA . ALA B 1 48 ? -42.219 54.375 -3.455 1 15.35 48 ALA B CA 1
ATOM 2944 C C . ALA B 1 48 ? -43.062 53.156 -3.057 1 15.35 48 ALA B C 1
ATOM 2946 O O . ALA B 1 48 ? -43.156 52.812 -1.875 1 15.35 48 ALA B O 1
ATOM 2947 N N . PHE B 1 49 ? -44.5 52.812 -3.537 1 16.58 49 PHE B N 1
ATOM 2948 C CA . PHE B 1 49 ? -45.812 53.062 -2.973 1 16.58 49 PHE B CA 1
ATOM 2949 C C . PHE B 1 49 ? -46.188 51.938 -1.995 1 16.58 49 PHE B C 1
ATOM 2951 O O . PHE B 1 49 ? -46 50.781 -2.279 1 16.58 49 PHE B O 1
ATOM 2958 N N . GLN B 1 50 ? -47.094 52.125 -0.751 1 15.83 50 GLN B N 1
ATOM 2959 C CA . GLN B 1 50 ? -47.438 52.125 0.669 1 15.83 50 GLN B CA 1
ATOM 2960 C C . GLN B 1 50 ? -48.156 50.844 1.067 1 15.83 50 GLN B C 1
ATOM 2962 O O . GLN B 1 50 ? -47.688 50.125 1.956 1 15.83 50 GLN B O 1
ATOM 2967 N N . LEU B 1 51 ? -49.594 50.875 1.673 1 15.92 51 LEU B N 1
ATOM 2968 C CA . LEU B 1 51 ? -50.281 50.844 2.965 1 15.92 51 LEU B CA 1
ATOM 2969 C C . LEU B 1 51 ? -50.969 49.5 3.199 1 15.92 51 LEU B C 1
ATOM 2971 O O . LEU B 1 51 ? -50.812 48.906 4.273 1 15.92 51 LEU B O 1
ATOM 2975 N N . TRP B 1 52 ? -52.312 49.062 2.688 1 17.67 52 TRP B N 1
ATOM 2976 C CA . TRP B 1 52 ? -53.562 49.062 3.4 1 17.67 52 TRP B CA 1
ATOM 2977 C C . TRP B 1 52 ? -53.75 47.75 4.152 1 17.67 52 TRP B C 1
ATOM 2979 O O . TRP B 1 52 ? -53.312 46.688 3.701 1 17.67 52 TRP B O 1
ATOM 2989 N N . TYR B 1 53 ? -55.094 47.438 5.109 1 16.34 53 TYR B N 1
ATOM 2990 C CA . TYR B 1 53 ? -55.625 47.281 6.453 1 16.34 53 TYR B CA 1
ATOM 2991 C C . TYR B 1 53 ? -55.812 45.812 6.809 1 16.34 53 TYR B C 1
ATOM 2993 O O . TYR B 1 53 ? -55.812 44.938 5.93 1 16.34 53 TYR B O 1
ATOM 3001 N N . SER B 1 54 ? -56.938 45.344 7.762 1 15.91 54 SER B N 1
ATOM 3002 C CA . SER B 1 54 ? -57.25 44.906 9.117 1 15.91 54 SER B CA 1
ATOM 3003 C C . SER B 1 54 ? -57.656 43.438 9.141 1 15.91 54 SER B C 1
ATOM 3005 O O . SER B 1 54 ? -57.188 42.656 9.992 1 15.91 54 SER B O 1
ATOM 3007 N N . SER B 1 55 ? -58.875 42.938 8.609 1 15.98 55 SER B N 1
ATOM 3008 C CA . SER B 1 55 ? -59.969 42.5 9.477 1 15.98 55 SER B CA 1
ATOM 3009 C C . SER B 1 55 ? -59.781 41.031 9.906 1 15.98 55 SER B C 1
ATOM 3011 O O . SER B 1 55 ? -59.469 40.75 11.062 1 15.98 55 SER B O 1
ATOM 3013 N N . THR B 1 56 ? -60.844 40 9.633 1 17.14 56 THR B N 1
ATOM 3014 C CA . THR B 1 56 ? -61.844 39.344 10.484 1 17.14 56 THR B CA 1
ATOM 3015 C C . THR B 1 56 ? -61.344 37.938 10.898 1 17.14 56 THR B C 1
ATOM 3017 O O . THR B 1 56 ? -60.5 37.344 10.234 1 17.14 56 THR B O 1
ATOM 3020 N N . GLY B 1 57 ? -62 37.188 12.039 1 16.31 57 GLY B N 1
ATOM 3021 C CA . GLY B 1 57 ? -61.938 36.5 13.312 1 16.31 57 GLY B CA 1
ATOM 3022 C C . GLY B 1 57 ? -61.75 35 13.172 1 16.31 57 GLY B C 1
ATOM 3023 O O . GLY B 1 57 ? -60.812 34.406 13.75 1 16.31 57 GLY B O 1
ATOM 3024 N N . SER B 1 58 ? -62.844 34.156 12.898 1 17.17 58 SER B N 1
ATOM 3025 C CA . SER B 1 58 ? -63.438 33.312 13.938 1 17.17 58 SER B CA 1
ATOM 3026 C C . SER B 1 58 ? -62.812 31.938 13.977 1 17.17 58 SER B C 1
ATOM 3028 O O . SER B 1 58 ? -62.094 31.547 13.039 1 17.17 58 SER B O 1
ATOM 3030 N N . GLN B 1 59 ? -63.531 30.859 14.773 1 16.86 59 GLN B N 1
ATOM 3031 C CA . GLN B 1 59 ? -63.5 29.938 15.914 1 16.86 59 GLN B CA 1
ATOM 3032 C C . GLN B 1 59 ? -63.312 28.5 15.461 1 16.86 59 GLN B C 1
ATOM 3034 O O . GLN B 1 59 ? -63.188 27.594 16.297 1 16.86 59 GLN B O 1
ATOM 3039 N N . GLN B 1 60 ? -62.938 28.125 14.297 1 16.28 60 GLN B N 1
ATOM 3040 C CA . GLN B 1 60 ? -63.5 26.797 14.102 1 16.28 60 GLN B CA 1
ATOM 3041 C C . GLN B 1 60 ? -62.844 25.766 15.016 1 16.28 60 GLN B C 1
ATOM 3043 O O . GLN B 1 60 ? -61.625 25.656 15.039 1 16.28 60 GLN B O 1
ATOM 3048 N N . ASP B 1 61 ? -63.625 25.141 16.016 1 16.59 61 ASP B N 1
ATOM 3049 C CA . ASP B 1 61 ? -63.531 24.281 17.188 1 16.59 61 ASP B CA 1
ATOM 3050 C C . ASP B 1 61 ? -63.094 22.859 16.797 1 16.59 61 ASP B C 1
ATOM 3052 O O . ASP B 1 61 ? -62.844 22.031 17.672 1 16.59 61 ASP B O 1
ATOM 3056 N N . SER B 1 62 ? -62.844 22.469 15.625 1 17.36 62 SER B N 1
ATOM 3057 C CA . SER B 1 62 ? -63.25 21.062 15.539 1 17.36 62 SER B CA 1
ATOM 3058 C C . SER B 1 62 ? -62.375 20.188 16.422 1 17.36 62 SER B C 1
ATOM 3060 O O . SER B 1 62 ? -61.188 20.375 16.516 1 17.36 62 SER B O 1
ATOM 3062 N N . GLY B 1 63 ? -62.969 19.422 17.484 1 16.23 63 GLY B N 1
ATOM 3063 C CA . GLY B 1 63 ? -62.75 18.578 18.641 1 16.23 63 GLY B CA 1
ATOM 3064 C C . GLY B 1 63 ? -62 17.281 18.297 1 16.23 63 GLY B C 1
ATOM 3065 O O . GLY B 1 63 ? -61.75 16.469 19.188 1 16.23 63 GLY B O 1
ATOM 3066 N N . TYR B 1 64 ? -61.719 16.891 17.109 1 17.08 64 TYR B N 1
ATOM 3067 C CA . TYR B 1 64 ? -61.812 15.43 17.031 1 17.08 64 TYR B CA 1
ATOM 3068 C C . TYR B 1 64 ? -60.812 14.789 18 1 17.08 64 TYR B C 1
ATOM 3070 O O . TYR B 1 64 ? -59.719 15.328 18.25 1 17.08 64 TYR B O 1
ATOM 3078 N N . ALA B 1 65 ? -61.25 13.656 18.609 1 17.45 65 ALA B N 1
ATOM 3079 C CA . ALA B 1 65 ? -61.125 12.703 19.703 1 17.45 65 ALA B CA 1
ATOM 3080 C C . ALA B 1 65 ? -59.781 11.992 19.641 1 17.45 65 ALA B C 1
ATOM 3082 O O . ALA B 1 65 ? -59.125 11.953 18.594 1 17.45 65 ALA B O 1
ATOM 3083 N N . ALA B 1 66 ? -59.438 11.273 20.797 1 18.11 66 ALA B N 1
ATOM 3084 C CA . ALA B 1 66 ? -58.469 10.719 21.734 1 18.11 66 ALA B CA 1
ATOM 3085 C C . ALA B 1 66 ? -57.969 9.352 21.266 1 18.11 66 ALA B C 1
ATOM 3087 O O . ALA B 1 66 ? -57.406 8.578 22.062 1 18.11 66 ALA B O 1
ATOM 3088 N N . GLY B 1 67 ? -57.938 8.961 19.938 1 17.64 67 GLY B N 1
ATOM 3089 C CA . GLY B 1 67 ? -57.875 7.508 19.891 1 17.64 67 GLY B CA 1
ATOM 3090 C C . GLY B 1 67 ? -56.656 6.957 20.609 1 17.64 67 GLY B C 1
ATOM 3091 O O . GLY B 1 67 ? -55.688 7.68 20.859 1 17.64 67 GLY B O 1
ATOM 3092 N N . SER B 1 68 ? -56.781 5.637 21.188 1 19 68 SER B N 1
ATOM 3093 C CA . SER B 1 68 ? -56.312 4.609 22.109 1 19 68 SER B CA 1
ATOM 3094 C C . SER B 1 68 ? -54.938 4.113 21.719 1 19 68 SER B C 1
ATOM 3096 O O . SER B 1 68 ? -54.562 4.172 20.547 1 19 68 SER B O 1
ATOM 3098 N N . GLY B 1 69 ? -53.938 4.023 22.75 1 18.7 69 GLY B N 1
ATOM 3099 C CA . GLY B 1 69 ? -52.562 3.77 23.078 1 18.7 69 GLY B CA 1
ATOM 3100 C C . GLY B 1 69 ? -52.125 2.348 22.781 1 18.7 69 GLY B C 1
ATOM 3101 O O . GLY B 1 69 ? -51.156 1.852 23.375 1 18.7 69 GLY B O 1
ATOM 3102 N N . SER B 1 70 ? -52.625 1.65 21.625 1 19.8 70 SER B N 1
ATOM 3103 C CA . SER B 1 70 ? -52.312 0.232 21.734 1 19.8 70 SER B CA 1
ATOM 3104 C C . SER B 1 70 ? -50.781 0.02 21.891 1 19.8 70 SER B C 1
ATOM 3106 O O . SER B 1 70 ? -50 0.786 21.344 1 19.8 70 SER B O 1
ATOM 3108 N N . SER B 1 71 ? -50.375 -0.821 22.953 1 20.48 71 SER B N 1
ATOM 3109 C CA . SER B 1 71 ? -49.219 -1.359 23.656 1 20.48 71 SER B CA 1
ATOM 3110 C C . SER B 1 71 ? -48.312 -2.162 22.734 1 20.48 71 SER B C 1
ATOM 3112 O O . SER B 1 71 ? -48.344 -3.395 22.734 1 20.48 71 SER B O 1
ATOM 3114 N N . SER B 1 72 ? -48.031 -1.737 21.438 1 20.84 72 SER B N 1
ATOM 3115 C CA . SER B 1 72 ? -47.25 -2.676 20.641 1 20.84 72 SER B CA 1
ATOM 3116 C C . SER B 1 72 ? -45.969 -3.068 21.359 1 20.84 72 SER B C 1
ATOM 3118 O O . SER B 1 72 ? -45.281 -2.215 21.922 1 20.84 72 SER B O 1
ATOM 3120 N N . GLN B 1 73 ? -45.844 -4.402 21.797 1 20.2 73 GLN B N 1
ATOM 3121 C CA . GLN B 1 73 ? -44.812 -5.273 22.375 1 20.2 73 GLN B CA 1
ATOM 3122 C C . GLN B 1 73 ? -43.5 -5.156 21.625 1 20.2 73 GLN B C 1
ATOM 3124 O O . GLN B 1 73 ? -43.438 -5.457 20.422 1 20.2 73 GLN B O 1
ATOM 3129 N N . ARG B 1 74 ? -42.625 -4.281 22.016 1 20.59 74 ARG B N 1
ATOM 3130 C CA . ARG B 1 74 ? -41.219 -4.09 21.625 1 20.59 74 ARG B CA 1
ATOM 3131 C C . ARG B 1 74 ? -40.406 -5.383 21.781 1 20.59 74 ARG B C 1
ATOM 3133 O O . ARG B 1 74 ? -40.094 -5.781 22.891 1 20.59 74 ARG B O 1
ATOM 3140 N N . ARG B 1 75 ? -40.75 -6.512 21.047 1 20.7 75 ARG B N 1
ATOM 3141 C CA . ARG B 1 75 ? -39.844 -7.668 21.078 1 20.7 75 ARG B CA 1
ATOM 3142 C C . ARG B 1 75 ? -38.406 -7.258 20.828 1 20.7 75 ARG B C 1
ATOM 3144 O O . ARG B 1 75 ? -38.125 -6.586 19.828 1 20.7 75 ARG B O 1
ATOM 3151 N N . ALA B 1 76 ? -37.531 -7.266 21.859 1 20.3 76 ALA B N 1
ATOM 3152 C CA . ALA B 1 76 ? -36.094 -7.102 22.016 1 20.3 76 ALA B CA 1
ATOM 3153 C C . ALA B 1 76 ? -35.312 -8.016 21.062 1 20.3 76 ALA B C 1
ATOM 3155 O O . ALA B 1 76 ? -35.375 -9.242 21.188 1 20.3 76 ALA B O 1
ATOM 3156 N N . LEU B 1 77 ? -35.344 -7.789 19.734 1 21.03 77 LEU B N 1
ATOM 3157 C CA . LEU B 1 77 ? -34.438 -8.547 18.906 1 21.03 77 LEU B CA 1
ATOM 3158 C C . LEU B 1 77 ? -33 -8.5 19.469 1 21.03 77 LEU B C 1
ATOM 3160 O O . LEU B 1 77 ? -32.406 -7.43 19.531 1 21.03 77 LEU B O 1
ATOM 3164 N N . ALA B 1 78 ? -32.688 -9.312 20.422 1 20.84 78 ALA B N 1
ATOM 3165 C CA . ALA B 1 78 ? -31.328 -9.562 20.922 1 20.84 78 ALA B CA 1
ATOM 3166 C C . ALA B 1 78 ? -30.391 -9.93 19.766 1 20.84 78 ALA B C 1
ATOM 3168 O O . ALA B 1 78 ? -30.547 -10.977 19.141 1 20.84 78 ALA B O 1
ATOM 3169 N N . VAL B 1 79 ? -30 -9.023 18.953 1 24.36 79 VAL B N 1
ATOM 3170 C CA . VAL B 1 79 ? -28.891 -9.234 18.016 1 24.36 79 VAL B CA 1
ATOM 3171 C C . VAL B 1 79 ? -27.734 -9.906 18.75 1 24.36 79 VAL B C 1
ATOM 3173 O O . VAL B 1 79 ? -27.125 -9.312 19.641 1 24.36 79 VAL B O 1
ATOM 3176 N N . THR B 1 80 ? -27.766 -11.18 19 1 23.81 80 THR B N 1
ATOM 3177 C CA . THR B 1 80 ? -26.562 -11.883 19.406 1 23.81 80 THR B CA 1
ATOM 3178 C C . THR B 1 80 ? -25.406 -11.602 18.438 1 23.81 80 THR B C 1
ATOM 3180 O O . THR B 1 80 ? -25.516 -11.898 17.25 1 23.81 80 THR B O 1
ATOM 3183 N N . ARG B 1 81 ? -24.688 -10.547 18.609 1 26.44 81 ARG B N 1
ATOM 3184 C CA . ARG B 1 81 ? -23.375 -10.297 18.031 1 26.44 81 ARG B CA 1
ATOM 3185 C C . ARG B 1 81 ? -22.453 -11.492 18.219 1 26.44 81 ARG B C 1
ATOM 3187 O O . ARG B 1 81 ? -21.891 -11.695 19.297 1 26.44 81 ARG B O 1
ATOM 3194 N N . ARG B 1 82 ? -22.812 -12.688 17.703 1 28.7 82 ARG B N 1
ATOM 3195 C CA . ARG B 1 82 ? -21.703 -13.633 17.625 1 28.7 82 ARG B CA 1
ATOM 3196 C C . ARG B 1 82 ? -20.438 -12.969 17.109 1 28.7 82 ARG B C 1
ATOM 3198 O O . ARG B 1 82 ? -20.422 -12.445 15.992 1 28.7 82 ARG B O 1
ATOM 3205 N N . GLY B 1 83 ? -19.734 -12.312 17.953 1 29.34 83 GLY B N 1
ATOM 3206 C CA . GLY B 1 83 ? -18.359 -11.906 17.719 1 29.34 83 GLY B CA 1
ATOM 3207 C C . GLY B 1 83 ? -17.578 -12.922 16.906 1 29.34 83 GLY B C 1
ATOM 3208 O O . GLY B 1 83 ? -17.562 -14.109 17.219 1 29.34 83 GLY B O 1
ATOM 3209 N N . GLY B 1 84 ? -17.688 -12.891 15.609 1 29.72 84 GLY B N 1
ATOM 3210 C CA . GLY B 1 84 ? -16.828 -13.719 14.773 1 29.72 84 GLY B CA 1
ATOM 3211 C C . GLY B 1 84 ? -15.469 -13.992 15.391 1 29.72 84 GLY B C 1
ATOM 3212 O O . GLY B 1 84 ? -14.828 -13.086 15.922 1 29.72 84 GLY B O 1
ATOM 3213 N N . ALA B 1 85 ? -15.234 -15.156 15.984 1 30.94 85 ALA B N 1
ATOM 3214 C CA . ALA B 1 85 ? -14.031 -15.805 16.5 1 30.94 85 ALA B CA 1
ATOM 3215 C C . ALA B 1 85 ? -12.836 -15.531 15.602 1 30.94 85 ALA B C 1
ATOM 3217 O O . ALA B 1 85 ? -11.734 -16.016 15.859 1 30.94 85 ALA B O 1
ATOM 3218 N N . GLY B 1 86 ? -13 -15.375 14.305 1 33.59 86 GLY B N 1
ATOM 3219 C CA . GLY B 1 86 ? -11.789 -15.594 13.531 1 33.59 86 GLY B CA 1
ATOM 3220 C C . GLY B 1 86 ? -10.617 -14.766 14.016 1 33.59 86 GLY B C 1
ATOM 3221 O O . GLY B 1 86 ? -9.508 -14.891 13.492 1 33.59 86 GLY B O 1
ATOM 3222 N N . PHE B 1 87 ? -10.844 -13.539 14.367 1 39.88 87 PHE B N 1
ATOM 3223 C CA . PHE B 1 87 ? -9.625 -12.766 14.539 1 39.88 87 PHE B CA 1
ATOM 3224 C C . PHE B 1 87 ? -8.883 -13.195 15.805 1 39.88 87 PHE B C 1
ATOM 3226 O O . PHE B 1 87 ? -9.039 -12.578 16.859 1 39.88 87 PHE B O 1
ATOM 3233 N N . ARG B 1 88 ? -8.875 -14.539 16.188 1 38.88 88 ARG B N 1
ATOM 3234 C CA . ARG B 1 88 ? -8.297 -14.906 17.484 1 38.88 88 ARG B CA 1
ATOM 3235 C C . ARG B 1 88 ? -7.012 -14.133 17.734 1 38.88 88 ARG B C 1
ATOM 3237 O O . ARG B 1 88 ? -6.777 -13.664 18.859 1 38.88 88 ARG B O 1
ATOM 3244 N N . ALA B 1 89 ? -5.785 -14.547 17.078 1 46.38 89 ALA B N 1
ATOM 3245 C CA . ALA B 1 89 ? -4.438 -14.305 17.578 1 46.38 89 ALA B CA 1
ATOM 3246 C C . ALA B 1 89 ? -4.16 -12.805 17.688 1 46.38 89 ALA B C 1
ATOM 3248 O O . ALA B 1 89 ? -4.711 -12.008 16.938 1 46.38 89 ALA B O 1
ATOM 3249 N N . GLY B 1 90 ? -3.801 -12.344 18.953 1 60.62 90 GLY B N 1
ATOM 3250 C CA . GLY B 1 90 ? -3.539 -10.969 19.359 1 60.62 90 GLY B CA 1
ATOM 3251 C C . GLY B 1 90 ? -2.857 -10.156 18.266 1 60.62 90 GLY B C 1
ATOM 3252 O O . GLY B 1 90 ? -1.872 -10.602 17.672 1 60.62 90 GLY B O 1
ATOM 3253 N N . ARG B 1 91 ? -3.535 -9.156 17.75 1 81.38 91 ARG B N 1
ATOM 3254 C CA . ARG B 1 91 ? -2.994 -8.211 16.781 1 81.38 91 ARG B CA 1
ATOM 3255 C C . ARG B 1 91 ? -1.662 -7.641 17.25 1 81.38 91 ARG B C 1
ATOM 3257 O O . ARG B 1 91 ? -1.499 -7.332 18.438 1 81.38 91 ARG B O 1
ATOM 3264 N N . ASN B 1 92 ? -0.678 -7.887 16.391 1 87.75 92 ASN B N 1
ATOM 3265 C CA . ASN B 1 92 ? 0.626 -7.289 16.656 1 87.75 92 ASN B CA 1
ATOM 3266 C C . ASN B 1 92 ? 0.632 -5.797 16.312 1 87.75 92 ASN B C 1
ATOM 3268 O O . ASN B 1 92 ? 0.144 -5.391 15.266 1 87.75 92 ASN B O 1
ATOM 3272 N N . PHE B 1 93 ? 1.055 -4.992 17.312 1 95.88 93 PHE B N 1
ATOM 3273 C CA . PHE B 1 93 ? 1.251 -3.562 17.109 1 95.88 93 PHE B CA 1
ATOM 3274 C C . PHE B 1 93 ? 2.734 -3.229 17.016 1 95.88 93 PHE B C 1
ATOM 3276 O O . PHE B 1 93 ? 3.459 -3.289 18 1 95.88 93 PHE B O 1
ATOM 3283 N N . PRO B 1 94 ? 3.162 -2.754 15.867 1 96.62 94 PRO B N 1
ATOM 3284 C CA . PRO B 1 94 ? 4.586 -2.521 15.609 1 96.62 94 PRO B CA 1
ATOM 3285 C C . PRO B 1 94 ? 5.176 -1.435 16.5 1 96.62 94 PRO B C 1
ATOM 3287 O O . PRO B 1 94 ? 6.379 -1.437 16.766 1 96.62 94 PRO B O 1
ATOM 3290 N N . ALA B 1 95 ? 4.367 -0.472 16.938 1 97.62 95 ALA B N 1
ATOM 3291 C CA . ALA B 1 95 ? 4.859 0.665 17.703 1 97.62 95 ALA B CA 1
ATOM 3292 C C . ALA B 1 95 ? 3.912 1.005 18.844 1 97.62 95 ALA B C 1
ATOM 3294 O O . ALA B 1 95 ? 3.428 2.135 18.953 1 97.62 95 ALA B O 1
ATOM 3295 N N . PRO B 1 96 ? 3.797 0.085 19.75 1 97.75 96 PRO B N 1
ATOM 3296 C CA . PRO B 1 96 ? 2.805 0.268 20.812 1 97.75 96 PRO B CA 1
ATOM 3297 C C . PRO B 1 96 ? 3.201 1.351 21.812 1 97.75 96 PRO B C 1
ATOM 3299 O O . PRO B 1 96 ? 2.361 1.822 22.594 1 97.75 96 PRO B O 1
ATOM 3302 N N . GLN B 1 97 ? 4.43 1.781 21.812 1 97.75 97 GLN B N 1
ATOM 3303 C CA . GLN B 1 97 ? 4.922 2.723 22.812 1 97.75 97 GLN B CA 1
ATOM 3304 C C . GLN B 1 97 ? 4.645 4.164 22.391 1 97.75 97 GLN B C 1
ATOM 3306 O O . GLN B 1 97 ? 4.746 5.082 23.203 1 97.75 97 GLN B O 1
ATOM 3311 N N . LEU B 1 98 ? 4.352 4.406 21.172 1 98.69 98 LEU B N 1
ATOM 3312 C CA . LEU B 1 98 ? 4.215 5.766 20.656 1 98.69 98 LEU B CA 1
ATOM 3313 C C . LEU B 1 98 ? 2.848 6.344 21.016 1 98.69 98 LEU B C 1
ATOM 3315 O O . LEU B 1 98 ? 1.845 5.625 21 1 98.69 98 LEU B O 1
ATOM 3319 N N . LYS B 1 99 ? 2.846 7.664 21.25 1 98.69 99 LYS B N 1
ATOM 3320 C CA . LYS B 1 99 ? 1.65 8.273 21.828 1 98.69 99 LYS B CA 1
ATOM 3321 C C . LYS B 1 99 ? 1.179 9.453 20.984 1 98.69 99 LYS B C 1
ATOM 3323 O O . LYS B 1 99 ? 0.035 9.898 21.125 1 98.69 99 LYS B O 1
ATOM 3328 N N . ASN B 1 100 ? 2.051 10.039 20.25 1 98.88 100 ASN B N 1
ATOM 3329 C CA . ASN B 1 100 ? 1.745 11.242 19.469 1 98.88 100 ASN B CA 1
ATOM 3330 C C . ASN B 1 100 ? 1.923 11 17.969 1 98.88 100 ASN B C 1
ATOM 3332 O O . ASN B 1 100 ? 2.598 10.055 17.562 1 98.88 100 ASN B O 1
ATOM 3336 N N . LEU B 1 101 ? 1.252 11.836 17.188 1 98.94 101 LEU B N 1
ATOM 3337 C CA . LEU B 1 101 ? 1.295 11.695 15.742 1 98.94 101 LEU B CA 1
ATOM 3338 C C . LEU B 1 101 ? 1.866 12.953 15.086 1 98.94 101 LEU B C 1
ATOM 3340 O O . LEU B 1 101 ? 1.407 14.062 15.359 1 98.94 101 LEU B O 1
ATOM 3344 N N . VAL B 1 102 ? 2.91 12.805 14.344 1 98.94 102 VAL B N 1
ATOM 3345 C CA . VAL B 1 102 ? 3.334 13.789 13.352 1 98.94 102 VAL B CA 1
ATOM 3346 C C . VAL B 1 102 ? 2.918 13.328 11.961 1 98.94 102 VAL B C 1
ATOM 3348 O O . VAL B 1 102 ? 3.459 12.359 11.43 1 98.94 102 VAL B O 1
ATOM 3351 N N . LEU B 1 103 ? 1.971 14.031 11.398 1 98.94 103 LEU B N 1
ATOM 3352 C CA . LEU B 1 103 ? 1.395 13.664 10.109 1 98.94 103 LEU B CA 1
ATOM 3353 C C . LEU B 1 103 ? 1.854 14.625 9.016 1 98.94 103 LEU B C 1
ATOM 3355 O O . LEU B 1 103 ? 1.574 15.828 9.086 1 98.94 103 LEU B O 1
ATOM 3359 N N . VAL B 1 104 ? 2.576 14.117 8.055 1 98.94 104 VAL B N 1
ATOM 3360 C CA . VAL B 1 104 ? 2.932 14.898 6.875 1 98.94 104 VAL B CA 1
ATOM 3361 C C . VAL B 1 104 ? 1.936 14.617 5.754 1 98.94 104 VAL B C 1
ATOM 3363 O O . VAL B 1 104 ? 1.848 13.492 5.258 1 98.94 104 VAL B O 1
ATOM 3366 N N . ALA B 1 105 ? 1.177 15.625 5.383 1 98.75 105 ALA B N 1
ATOM 3367 C CA . ALA B 1 105 ? 0.259 15.508 4.254 1 98.75 105 ALA B CA 1
ATOM 3368 C C . ALA B 1 105 ? 1 15.664 2.928 1 98.75 105 ALA B C 1
ATOM 3370 O O . ALA B 1 105 ? 1.394 16.766 2.555 1 98.75 105 ALA B O 1
ATOM 3371 N N . CYS B 1 106 ? 1.1 14.594 2.205 1 97.75 106 CYS B N 1
ATOM 3372 C CA . CYS B 1 106 ? 1.93 14.578 1.007 1 97.75 106 CYS B CA 1
ATOM 3373 C C . CYS B 1 106 ? 1.207 15.234 -0.166 1 97.75 106 CYS B C 1
ATOM 3375 O O . CYS B 1 106 ? -0.021 15.336 -0.164 1 97.75 106 CYS B O 1
ATOM 3377 N N . HIS B 1 107 ? 2.004 15.625 -1.194 1 93.81 107 HIS B N 1
ATOM 3378 C CA . HIS B 1 107 ? 1.431 16.422 -2.27 1 93.81 107 HIS B CA 1
ATOM 3379 C C . HIS B 1 107 ? 1.805 15.867 -3.637 1 93.81 107 HIS B C 1
ATOM 3381 O O . HIS B 1 107 ? 1.285 16.312 -4.66 1 93.81 107 HIS B O 1
ATOM 3387 N N . SER B 1 108 ? 2.719 14.961 -3.66 1 93.56 108 SER B N 1
ATOM 3388 C CA . SER B 1 108 ? 3.16 14.438 -4.949 1 93.56 108 SER B CA 1
ATOM 3389 C C . SER B 1 108 ? 3.777 13.047 -4.797 1 93.56 108 SER B C 1
ATOM 3391 O O . SER B 1 108 ? 4.199 12.664 -3.703 1 93.56 108 SER B O 1
ATOM 3393 N N . VAL B 1 109 ? 3.781 12.367 -5.922 1 94.5 109 VAL B N 1
ATOM 3394 C CA . VAL B 1 109 ? 4.371 11.031 -5.973 1 94.5 109 VAL B CA 1
ATOM 3395 C C . VAL B 1 109 ? 5.836 11.133 -6.398 1 94.5 109 VAL B C 1
ATOM 3397 O O . VAL B 1 109 ? 6.156 11.789 -7.391 1 94.5 109 VAL B O 1
ATOM 3400 N N . TYR B 1 110 ? 6.703 10.562 -5.629 1 92.81 110 TYR B N 1
ATOM 3401 C CA . TYR B 1 110 ? 8.102 10.469 -6.035 1 92.81 110 TYR B CA 1
ATOM 3402 C C . TYR B 1 110 ? 8.273 9.438 -7.145 1 92.81 110 TYR B C 1
ATOM 3404 O O . TYR B 1 110 ? 7.883 8.281 -6.992 1 92.81 110 TYR B O 1
ATOM 3412 N N . THR B 1 111 ? 8.867 9.828 -8.258 1 87.69 111 THR B N 1
ATOM 3413 C CA . THR B 1 111 ? 9.016 8.953 -9.414 1 87.69 111 THR B CA 1
ATOM 3414 C C . THR B 1 111 ? 10.477 8.867 -9.852 1 87.69 111 THR B C 1
ATOM 3416 O O . THR B 1 111 ? 10.773 8.414 -10.953 1 87.69 111 THR B O 1
ATOM 3419 N N . GLY B 1 112 ? 11.32 9.297 -9.062 1 79.81 112 GLY B N 1
ATOM 3420 C CA . GLY B 1 112 ? 12.727 9.32 -9.43 1 79.81 112 GLY B CA 1
ATOM 3421 C C . GLY B 1 112 ? 13.312 7.934 -9.641 1 79.81 112 GLY B C 1
ATOM 3422 O O . GLY B 1 112 ? 12.93 6.98 -8.961 1 79.81 112 GLY B O 1
ATOM 3423 N N . LEU B 1 113 ? 14.25 7.891 -10.578 1 71.12 113 LEU B N 1
ATOM 3424 C CA . LEU B 1 113 ? 14.945 6.645 -10.883 1 71.12 113 LEU B CA 1
ATOM 3425 C C . LEU B 1 113 ? 16.062 6.391 -9.883 1 71.12 113 LEU B C 1
ATOM 3427 O O . LEU B 1 113 ? 16.641 5.297 -9.844 1 71.12 113 LEU B O 1
ATOM 3431 N N . GLY B 1 114 ? 16.344 7.348 -9.18 1 75.69 114 GLY B N 1
ATOM 3432 C CA . GLY B 1 114 ? 17.406 7.242 -8.203 1 75.69 114 GLY B CA 1
ATOM 3433 C C . GLY B 1 114 ? 17.109 7.98 -6.914 1 75.69 114 GLY B C 1
ATOM 3434 O O . GLY B 1 114 ? 16.25 8.852 -6.875 1 75.69 114 GLY B O 1
ATOM 3435 N N . LEU B 1 115 ? 17.812 7.461 -5.879 1 73.56 115 LEU B N 1
ATOM 3436 C CA . LEU B 1 115 ? 17.688 8.086 -4.566 1 73.56 115 LEU B CA 1
ATOM 3437 C C . LEU B 1 115 ? 19.016 8.656 -4.109 1 73.56 115 LEU B C 1
ATOM 3439 O O . LEU B 1 115 ? 19.234 8.875 -2.912 1 73.56 115 LEU B O 1
ATOM 3443 N N . GLN B 1 116 ? 19.844 8.867 -5.113 1 70.19 116 GLN B N 1
ATOM 3444 C CA . GLN B 1 116 ? 21.141 9.453 -4.785 1 70.19 116 GLN B CA 1
ATOM 3445 C C . GLN B 1 116 ? 20.984 10.891 -4.293 1 70.19 116 GLN B C 1
ATOM 3447 O O . GLN B 1 116 ? 19.922 11.484 -4.438 1 70.19 116 GLN B O 1
ATOM 3452 N N . GLU B 1 117 ? 22.062 11.398 -3.805 1 63.94 117 GLU B N 1
ATOM 3453 C CA . GLU B 1 117 ? 22.078 12.727 -3.203 1 63.94 117 GLU B CA 1
ATOM 3454 C C . GLU B 1 117 ? 21.5 13.773 -4.156 1 63.94 117 GLU B C 1
ATOM 3456 O O . GLU B 1 117 ? 21.797 13.758 -5.352 1 63.94 117 GLU B O 1
ATOM 3461 N N . ARG B 1 118 ? 20.625 14.625 -3.85 1 71.62 118 ARG B N 1
ATOM 3462 C CA . ARG B 1 118 ? 20.016 15.781 -4.484 1 71.62 118 ARG B CA 1
ATOM 3463 C C . ARG B 1 118 ? 18.969 15.352 -5.508 1 71.62 118 ARG B C 1
ATOM 3465 O O . ARG B 1 118 ? 18.297 16.188 -6.117 1 71.62 118 ARG B O 1
ATOM 3472 N N . ALA B 1 119 ? 18.875 14.055 -5.738 1 79.31 119 ALA B N 1
ATOM 3473 C CA . ALA B 1 119 ? 17.891 13.594 -6.715 1 79.31 119 ALA B CA 1
ATOM 3474 C C . ALA B 1 119 ? 16.484 14.086 -6.363 1 79.31 119 ALA B C 1
ATOM 3476 O O . ALA B 1 119 ? 15.711 14.453 -7.25 1 79.31 119 ALA B O 1
ATOM 3477 N N . ALA B 1 120 ? 16.266 14.258 -5.145 1 81.69 120 ALA B N 1
ATOM 3478 C CA . ALA B 1 120 ? 14.93 14.602 -4.68 1 81.69 120 ALA B CA 1
ATOM 3479 C C . ALA B 1 120 ? 14.617 16.078 -4.957 1 81.69 120 ALA B C 1
ATOM 3481 O O . ALA B 1 120 ? 13.453 16.484 -4.926 1 81.69 120 ALA B O 1
ATOM 3482 N N . GLU B 1 121 ? 15.562 16.812 -5.219 1 83.25 121 GLU B N 1
ATOM 3483 C CA . GLU B 1 121 ? 15.336 18.234 -5.488 1 83.25 121 GLU B CA 1
ATOM 3484 C C . GLU B 1 121 ? 15.031 18.469 -6.965 1 83.25 121 GLU B C 1
ATOM 3486 O O . GLU B 1 121 ? 14.586 19.562 -7.348 1 83.25 121 GLU B O 1
ATOM 3491 N N . GLU B 1 122 ? 15.273 17.438 -7.711 1 81.31 122 GLU B N 1
ATOM 3492 C CA . GLU B 1 122 ? 15.055 17.562 -9.148 1 81.31 122 GLU B CA 1
ATOM 3493 C C . GLU B 1 122 ? 13.578 17.406 -9.5 1 81.31 122 GLU B C 1
ATOM 3495 O O . GLU B 1 122 ? 12.906 16.5 -9 1 81.31 122 GLU B O 1
ATOM 3500 N N . LYS B 1 123 ? 13.117 18.25 -10.43 1 81.06 123 LYS B N 1
ATOM 3501 C CA . LYS B 1 123 ? 11.727 18.203 -10.875 1 81.06 123 LYS B CA 1
ATOM 3502 C C . LYS B 1 123 ? 11.398 16.859 -11.531 1 81.06 123 LYS B C 1
ATOM 3504 O O . LYS B 1 123 ? 10.281 16.359 -11.391 1 81.06 123 LYS B O 1
ATOM 3509 N N . SER B 1 124 ? 12.359 16.328 -12.164 1 79.38 124 SER B N 1
ATOM 3510 C CA . SER B 1 124 ? 12.141 15.07 -12.883 1 79.38 124 SER B CA 1
ATOM 3511 C C . SER B 1 124 ? 11.961 13.898 -11.922 1 79.38 124 SER B C 1
ATOM 3513 O O . SER B 1 124 ? 11.523 12.82 -12.32 1 79.38 124 SER B O 1
ATOM 3515 N N . SER B 1 125 ? 12.156 14.141 -10.656 1 83.19 125 SER B N 1
ATOM 3516 C CA . SER B 1 125 ? 12.086 13.062 -9.672 1 83.19 125 SER B CA 1
ATOM 3517 C C . SER B 1 125 ? 10.688 12.945 -9.078 1 83.19 125 SER B C 1
ATOM 3519 O O . SER B 1 125 ? 10.43 12.047 -8.266 1 83.19 125 SER B O 1
ATOM 3521 N N . TRP B 1 126 ? 9.875 13.836 -9.516 1 85.25 126 TRP B N 1
ATOM 3522 C CA . TRP B 1 126 ? 8.531 13.875 -8.953 1 85.25 126 TRP B CA 1
ATOM 3523 C C . TRP B 1 126 ? 7.48 13.953 -10.055 1 85.25 126 TRP B C 1
ATOM 3525 O O . TRP B 1 126 ? 7.73 14.539 -11.109 1 85.25 126 TRP B O 1
ATOM 3535 N N . PHE B 1 127 ? 6.352 13.289 -9.82 1 83.81 127 PHE B N 1
ATOM 3536 C CA . PHE B 1 127 ? 5.211 13.516 -10.695 1 83.81 127 PHE B CA 1
ATOM 3537 C C . PHE B 1 127 ? 4.582 14.875 -10.422 1 83.81 127 PHE B C 1
ATOM 3539 O O . PHE B 1 127 ? 4.016 15.102 -9.352 1 83.81 127 PHE B O 1
ATOM 3546 N N . LEU B 1 128 ? 4.715 15.758 -11.398 1 80.19 128 LEU B N 1
ATOM 3547 C CA . LEU B 1 128 ? 4.191 17.109 -11.227 1 80.19 128 LEU B CA 1
ATOM 3548 C C . LEU B 1 128 ? 3.041 17.375 -12.188 1 80.19 128 LEU B C 1
ATOM 3550 O O . LEU B 1 128 ? 3.127 17.031 -13.375 1 80.19 128 LEU B O 1
ATOM 3554 N N . LEU B 1 129 ? 1.986 17.844 -11.641 1 79 129 LEU B N 1
ATOM 3555 C CA . LEU B 1 129 ? 0.924 18.359 -12.5 1 79 129 LEU B CA 1
ATOM 3556 C C . LEU B 1 129 ? 1.397 19.578 -13.273 1 79 129 LEU B C 1
ATOM 3558 O O . LEU B 1 129 ? 2.41 20.188 -12.922 1 79 129 LEU B O 1
ATOM 3562 N N . ASP B 1 130 ? 0.633 19.953 -14.258 1 75.94 130 ASP B N 1
ATOM 3563 C CA . ASP B 1 130 ? 1.034 21.047 -15.133 1 75.94 130 ASP B CA 1
ATOM 3564 C C . ASP B 1 130 ? 1.24 22.328 -14.352 1 75.94 130 ASP B C 1
ATOM 3566 O O . ASP B 1 130 ? 2.248 23.016 -14.523 1 75.94 130 ASP B O 1
ATOM 3570 N N . TYR B 1 131 ? 0.369 22.609 -13.422 1 76.38 131 TYR B N 1
ATOM 3571 C CA . TYR B 1 131 ? 0.49 23.844 -12.672 1 76.38 131 TYR B CA 1
ATOM 3572 C C . TYR B 1 131 ? 1.671 23.797 -11.711 1 76.38 131 TYR B C 1
ATOM 3574 O O . TYR B 1 131 ? 2.264 24.828 -11.383 1 76.38 131 TYR B O 1
ATOM 3582 N N . GLN B 1 132 ? 2.064 22.609 -11.281 1 79.62 132 GLN B N 1
ATOM 3583 C CA . GLN B 1 132 ? 3.184 22.469 -10.352 1 79.62 132 GLN B CA 1
ATOM 3584 C C . GLN B 1 132 ? 4.52 22.656 -11.07 1 79.62 132 GLN B C 1
ATOM 3586 O O . GLN B 1 132 ? 5.484 23.141 -10.477 1 79.62 132 GLN B O 1
ATOM 3591 N N . LYS B 1 133 ? 4.516 22.266 -12.32 1 78.56 133 LYS B N 1
ATOM 3592 C CA . LYS B 1 133 ? 5.746 22.359 -13.102 1 78.56 133 LYS B CA 1
ATOM 3593 C C . LYS B 1 133 ? 6.188 23.812 -13.242 1 78.56 133 LYS B C 1
ATOM 3595 O O . LYS B 1 133 ? 7.387 24.109 -13.312 1 78.56 133 LYS B O 1
ATOM 3600 N N . GLU B 1 134 ? 5.223 24.672 -13.164 1 76.81 134 GLU B N 1
ATOM 3601 C CA . GLU B 1 134 ? 5.477 26.078 -13.422 1 76.81 134 GLU B CA 1
ATOM 3602 C C . GLU B 1 134 ? 5.879 26.812 -12.141 1 76.81 134 GLU B C 1
ATOM 3604 O O . GLU B 1 134 ? 6.348 27.953 -12.188 1 76.81 134 GLU B O 1
ATOM 3609 N N . VAL B 1 135 ? 5.711 26.125 -11.07 1 82.12 135 VAL B N 1
ATOM 3610 C CA . VAL B 1 135 ? 5.969 26.766 -9.781 1 82.12 135 VAL B CA 1
ATOM 3611 C C . VAL B 1 135 ? 7.426 26.547 -9.383 1 82.12 135 VAL B C 1
ATOM 3613 O O . VAL B 1 135 ? 7.848 25.422 -9.133 1 82.12 135 VAL B O 1
ATOM 3616 N N . GLU B 1 136 ? 8.094 27.641 -9.359 1 81.75 136 GLU B N 1
ATOM 3617 C CA . GLU B 1 136 ? 9.484 27.562 -8.922 1 81.75 136 GLU B CA 1
ATOM 3618 C C . GLU B 1 136 ? 9.594 27.094 -7.477 1 81.75 136 GLU B C 1
ATOM 3620 O O . GLU B 1 136 ? 8.844 27.562 -6.609 1 81.75 136 GLU B O 1
ATOM 3625 N N . GLY B 1 137 ? 10.422 26.141 -7.273 1 86 137 GLY B N 1
ATOM 3626 C CA . GLY B 1 137 ? 10.656 25.656 -5.922 1 86 137 GLY B CA 1
ATOM 3627 C C . GLY B 1 137 ? 9.664 24.609 -5.469 1 86 137 GLY B C 1
ATOM 3628 O O . GLY B 1 137 ? 9.656 24.219 -4.301 1 86 137 GLY B O 1
ATOM 3629 N N . GLN B 1 138 ? 8.852 24.172 -6.316 1 85.94 138 GLN B N 1
ATOM 3630 C CA . GLN B 1 138 ? 7.805 23.219 -5.961 1 85.94 138 GLN B CA 1
ATOM 3631 C C . GLN B 1 138 ? 8.398 21.969 -5.328 1 85.94 138 GLN B C 1
ATOM 3633 O O . GLN B 1 138 ? 7.988 21.562 -4.238 1 85.94 138 GLN B O 1
ATOM 3638 N N . THR B 1 139 ? 9.383 21.359 -5.961 1 88.56 139 THR B N 1
ATOM 3639 C CA . THR B 1 139 ? 9.969 20.109 -5.457 1 88.56 139 THR B CA 1
ATOM 3640 C C . THR B 1 139 ? 10.727 20.359 -4.16 1 88.56 139 THR B C 1
ATOM 3642 O O . THR B 1 139 ? 10.727 19.516 -3.26 1 88.56 139 THR B O 1
ATOM 3645 N N . HIS B 1 140 ? 11.297 21.547 -4.109 1 89.81 140 HIS B N 1
ATOM 3646 C CA . HIS B 1 140 ? 11.969 21.938 -2.871 1 89.81 140 HIS B CA 1
ATOM 3647 C C . HIS B 1 140 ? 10.992 21.969 -1.701 1 89.81 140 HIS B C 1
ATOM 3649 O O . HIS B 1 140 ? 11.336 21.562 -0.586 1 89.81 140 HIS B O 1
ATOM 3655 N N . SER B 1 141 ? 9.875 22.391 -1.935 1 92.56 141 SER B N 1
ATOM 3656 C CA . SER B 1 141 ? 8.883 22.484 -0.872 1 92.56 141 SER B CA 1
ATOM 3657 C C . SER B 1 141 ? 8.477 21.094 -0.386 1 92.56 141 SER B C 1
ATOM 3659 O O . SER B 1 141 ? 8.195 20.906 0.799 1 92.56 141 SER B O 1
ATOM 3661 N N . PHE B 1 142 ? 8.445 20.078 -1.312 1 94.25 142 PHE B N 1
ATOM 3662 C CA . PHE B 1 142 ? 8.164 18.703 -0.888 1 94.25 142 PHE B CA 1
ATOM 3663 C C . PHE B 1 142 ? 9.227 18.219 0.091 1 94.25 142 PHE B C 1
ATOM 3665 O O . PHE B 1 142 ? 8.898 17.656 1.137 1 94.25 142 PHE B O 1
ATOM 3672 N N . VAL B 1 143 ? 10.422 18.531 -0.279 1 94.75 143 VAL B N 1
ATOM 3673 C CA . VAL B 1 143 ? 11.539 18.109 0.562 1 94.75 143 VAL B CA 1
ATOM 3674 C C . VAL B 1 143 ? 11.484 18.844 1.898 1 94.75 143 VAL B C 1
ATOM 3676 O O . VAL B 1 143 ? 11.75 18.25 2.949 1 94.75 143 VAL B O 1
ATOM 3679 N N . GLN B 1 144 ? 11.047 20.078 1.891 1 96.19 144 GLN B N 1
ATOM 3680 C CA . GLN B 1 144 ? 10.914 20.859 3.125 1 96.19 144 GLN B CA 1
ATOM 3681 C C . GLN B 1 144 ? 9.852 20.25 4.039 1 96.19 144 GLN B C 1
ATOM 3683 O O . GLN B 1 144 ? 10 20.266 5.262 1 96.19 144 GLN B O 1
ATOM 3688 N N . HIS B 1 145 ? 8.836 19.781 3.467 1 97.94 145 HIS B N 1
ATOM 3689 C CA . HIS B 1 145 ? 7.809 19.125 4.27 1 97.94 145 HIS B CA 1
ATOM 3690 C C . HIS B 1 145 ? 8.359 17.859 4.934 1 97.94 145 HIS B C 1
ATOM 3692 O O . HIS B 1 145 ? 8.07 17.609 6.105 1 97.94 145 HIS B O 1
ATOM 3698 N N . ILE B 1 146 ? 9.102 17.094 4.141 1 98.12 146 ILE B N 1
ATOM 3699 C CA . ILE B 1 146 ? 9.734 15.891 4.684 1 98.12 146 ILE B CA 1
ATOM 3700 C C . ILE B 1 146 ? 10.648 16.281 5.848 1 98.12 146 ILE B C 1
ATOM 3702 O O . ILE B 1 146 ? 10.547 15.703 6.934 1 98.12 146 ILE B O 1
ATOM 3706 N N . GLN B 1 147 ? 11.461 17.281 5.633 1 98 147 GLN B N 1
ATOM 3707 C CA . GLN B 1 147 ? 12.406 17.75 6.645 1 98 147 GLN B CA 1
ATOM 3708 C C . GLN B 1 147 ? 11.688 18.234 7.898 1 98 147 GLN B C 1
ATOM 3710 O O . GLN B 1 147 ? 12.094 17.906 9.016 1 98 147 GLN B O 1
ATOM 3715 N N . LEU B 1 148 ? 10.688 18.984 7.656 1 98.56 148 LEU B N 1
ATOM 3716 C CA . LEU B 1 148 ? 9.93 19.516 8.781 1 98.56 148 LEU B CA 1
ATOM 3717 C C . LEU B 1 148 ? 9.273 18.391 9.57 1 98.56 148 LEU B C 1
ATOM 3719 O O . LEU B 1 148 ? 9.281 18.406 10.805 1 98.56 148 LEU B O 1
ATOM 3723 N N . GLY B 1 149 ? 8.711 17.375 8.891 1 98.81 149 GLY B N 1
ATOM 3724 C CA . GLY B 1 149 ? 8.172 16.203 9.578 1 98.81 149 GLY B CA 1
ATOM 3725 C C . GLY B 1 149 ? 9.211 15.469 10.406 1 98.81 149 GLY B C 1
ATOM 3726 O O . GLY B 1 149 ? 8.953 15.117 11.562 1 98.81 149 GLY B O 1
ATOM 3727 N N . VAL B 1 150 ? 10.344 15.273 9.82 1 98.75 150 VAL B N 1
ATOM 3728 C CA . VAL B 1 150 ? 11.43 14.586 10.508 1 98.75 150 VAL B CA 1
ATOM 3729 C C . VAL B 1 150 ? 11.859 15.391 11.734 1 98.75 150 VAL B C 1
ATOM 3731 O O . VAL B 1 150 ? 12.062 14.836 12.812 1 98.75 150 VAL B O 1
ATOM 3734 N N . ARG B 1 151 ? 11.945 16.719 11.594 1 98.69 151 ARG B N 1
ATOM 3735 C CA . ARG B 1 151 ? 12.336 17.578 12.695 1 98.69 151 ARG B CA 1
ATOM 3736 C C . ARG B 1 151 ? 11.32 17.531 13.828 1 98.69 151 ARG B C 1
ATOM 3738 O O . ARG B 1 151 ? 11.688 17.422 15 1 98.69 151 ARG B O 1
ATOM 3745 N N . GLU B 1 152 ? 10.055 17.641 13.516 1 98.75 152 GLU B N 1
ATOM 3746 C CA . GLU B 1 152 ? 9.008 17.562 14.523 1 98.75 152 GLU B CA 1
ATOM 3747 C C . GLU B 1 152 ? 9.031 16.234 15.258 1 98.75 152 GLU B C 1
ATOM 3749 O O . GLU B 1 152 ? 8.852 16.188 16.484 1 98.75 152 GLU B O 1
ATOM 3754 N N . ALA B 1 153 ? 9.227 15.148 14.539 1 98.81 153 ALA B N 1
ATOM 3755 C CA . ALA B 1 153 ? 9.297 13.828 15.164 1 98.81 153 ALA B CA 1
ATOM 3756 C C . ALA B 1 153 ? 10.539 13.703 16.047 1 98.81 153 ALA B C 1
ATOM 3758 O O . ALA B 1 153 ? 10.484 13.109 17.125 1 98.81 153 ALA B O 1
ATOM 3759 N N . ALA B 1 154 ? 11.617 14.234 15.539 1 98.69 154 ALA B N 1
ATOM 3760 C CA . ALA B 1 154 ? 12.859 14.188 16.312 1 98.69 154 ALA B CA 1
ATOM 3761 C C . ALA B 1 154 ? 12.719 14.922 17.641 1 98.69 154 ALA B C 1
ATOM 3763 O O . ALA B 1 154 ? 13.312 14.523 18.641 1 98.69 154 ALA B O 1
ATOM 3764 N N . ALA B 1 155 ? 11.953 15.969 17.703 1 98.44 155 ALA B N 1
ATOM 3765 C CA . ALA B 1 155 ? 11.758 16.797 18.891 1 98.44 155 ALA B CA 1
ATOM 3766 C C . ALA B 1 155 ? 10.812 16.125 19.875 1 98.44 155 ALA B C 1
ATOM 3768 O O . ALA B 1 155 ? 10.742 16.516 21.047 1 98.44 155 ALA B O 1
ATOM 3769 N N . ASP B 1 156 ? 10.094 15.086 19.469 1 98.31 156 ASP B N 1
ATOM 3770 C CA . ASP B 1 156 ? 9.141 14.352 20.297 1 98.31 156 ASP B CA 1
ATOM 3771 C C . ASP B 1 156 ? 9.391 12.852 20.219 1 98.31 156 ASP B C 1
ATOM 3773 O O . ASP B 1 156 ? 8.836 12.164 19.359 1 98.31 156 ASP B O 1
ATOM 3777 N N . PRO B 1 157 ? 10.102 12.281 21.141 1 97.5 157 PRO B N 1
ATOM 3778 C CA . PRO B 1 157 ? 10.477 10.867 21.078 1 97.5 157 PRO B CA 1
ATOM 3779 C C . PRO B 1 157 ? 9.273 9.93 21.156 1 97.5 157 PRO B C 1
ATOM 3781 O O . PRO B 1 157 ? 9.383 8.742 20.828 1 97.5 157 PRO B O 1
ATOM 3784 N N . ASP B 1 158 ? 8.141 10.43 21.531 1 98.44 158 ASP B N 1
ATOM 3785 C CA . ASP B 1 158 ? 6.934 9.617 21.625 1 98.44 158 ASP B CA 1
ATOM 3786 C C . ASP B 1 158 ? 6.098 9.734 20.359 1 98.44 158 ASP B C 1
ATOM 3788 O O . ASP B 1 158 ? 5 9.18 20.281 1 98.44 158 ASP B O 1
ATOM 3792 N N . ALA B 1 159 ? 6.629 10.383 19.375 1 98.75 159 ALA B N 1
ATOM 3793 C CA . ALA B 1 159 ? 5.828 10.656 18.172 1 98.75 159 ALA B CA 1
ATOM 3794 C C . ALA B 1 159 ? 6.078 9.602 17.094 1 98.75 159 ALA B C 1
ATOM 3796 O O . ALA B 1 159 ? 7.223 9.188 16.875 1 98.75 159 ALA B O 1
ATOM 3797 N N . LEU B 1 160 ? 4.98 9.156 16.547 1 98.88 160 LEU B N 1
ATOM 3798 C CA . LEU B 1 160 ? 4.984 8.422 15.281 1 98.88 160 LEU B CA 1
ATOM 3799 C C . LEU B 1 160 ? 4.977 9.375 14.094 1 98.88 160 LEU B C 1
ATOM 3801 O O . LEU B 1 160 ? 4.117 10.258 14.008 1 98.88 160 LEU B O 1
ATOM 3805 N N . LEU B 1 161 ? 6.031 9.281 13.25 1 98.94 161 LEU B N 1
ATOM 3806 C CA . LEU B 1 161 ? 6.031 10.039 12.008 1 98.94 161 LEU B CA 1
ATOM 3807 C C . LEU B 1 161 ? 5.301 9.281 10.906 1 98.94 161 LEU B C 1
ATOM 3809 O O . LEU B 1 161 ? 5.648 8.141 10.594 1 98.94 161 LEU B O 1
ATOM 3813 N N . LEU B 1 162 ? 4.293 9.914 10.344 1 98.94 162 LEU B N 1
ATOM 3814 C CA . LEU B 1 162 ? 3.469 9.281 9.32 1 98.94 162 LEU B CA 1
ATOM 3815 C C . LEU B 1 162 ? 3.416 10.141 8.055 1 98.94 162 LEU B C 1
ATOM 3817 O O . LEU B 1 162 ? 2.904 11.258 8.086 1 98.94 162 LEU B O 1
ATOM 3821 N N . PHE B 1 163 ? 4.008 9.648 6.957 1 98.94 163 PHE B N 1
ATOM 3822 C CA . PHE B 1 163 ? 3.797 10.25 5.645 1 98.94 163 PHE B CA 1
ATOM 3823 C C . PHE B 1 163 ? 2.516 9.727 5.008 1 98.94 163 PHE B C 1
ATOM 3825 O O . PHE B 1 163 ? 2.369 8.523 4.801 1 98.94 163 PHE B O 1
ATOM 3832 N N . SER B 1 164 ? 1.616 10.672 4.664 1 98.94 164 SER B N 1
ATOM 3833 C CA . SER B 1 164 ? 0.277 10.242 4.273 1 98.94 164 SER B CA 1
ATOM 3834 C C . SER B 1 164 ? -0.064 10.719 2.865 1 98.94 164 SER B C 1
ATOM 3836 O O . SER B 1 164 ? -0.008 11.922 2.58 1 98.94 164 SER B O 1
ATOM 3838 N N . GLY B 1 165 ? -0.424 9.797 1.955 1 98.75 165 GLY B N 1
ATOM 3839 C CA . GLY B 1 165 ? -0.857 10.039 0.587 1 98.75 165 GLY B CA 1
ATOM 3840 C C . GLY B 1 165 ? -0.936 8.773 -0.244 1 98.75 165 GLY B C 1
ATOM 3841 O O . GLY B 1 165 ? -0.034 7.934 -0.195 1 98.75 165 GLY B O 1
ATOM 3842 N N . GLY B 1 166 ? -1.938 8.656 -0.955 1 98.38 166 GLY B N 1
ATOM 3843 C CA . GLY B 1 166 ? -2.217 7.434 -1.69 1 98.38 166 GLY B CA 1
ATOM 3844 C C . GLY B 1 166 ? -1.547 7.391 -3.051 1 98.38 166 GLY B C 1
ATOM 3845 O O . GLY B 1 166 ? -0.578 8.109 -3.295 1 98.38 166 GLY B O 1
ATOM 3846 N N . LYS B 1 167 ? -1.957 6.316 -3.807 1 97.69 167 LYS B N 1
ATOM 3847 C CA . LYS B 1 167 ? -1.536 6.164 -5.195 1 97.69 167 LYS B CA 1
ATOM 3848 C C . LYS B 1 167 ? -2.379 7.031 -6.125 1 97.69 167 LYS B C 1
ATOM 3850 O O . LYS B 1 167 ? -3.227 6.523 -6.859 1 97.69 167 LYS B O 1
ATOM 3855 N N . THR B 1 168 ? -2.088 8.289 -6.199 1 97.12 168 THR B N 1
ATOM 3856 C CA . THR B 1 168 ? -3.057 9.281 -6.641 1 97.12 168 THR B CA 1
ATOM 3857 C C . THR B 1 168 ? -2.879 9.594 -8.125 1 97.12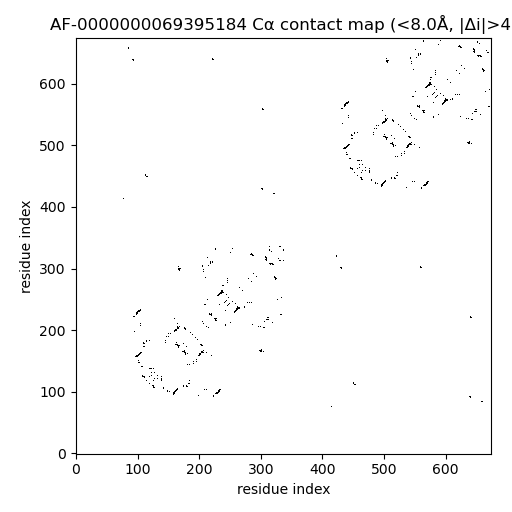 168 THR B C 1
ATOM 3859 O O . THR B 1 168 ? -3.715 10.266 -8.734 1 97.12 168 THR B O 1
ATOM 3862 N N . ARG B 1 169 ? -1.798 9.102 -8.703 1 95.31 169 ARG B N 1
ATOM 3863 C CA . ARG B 1 169 ? -1.497 9.484 -10.078 1 95.31 169 ARG B CA 1
ATOM 3864 C C . ARG B 1 169 ? -1.304 8.25 -10.953 1 95.31 169 ARG B C 1
ATOM 3866 O O . ARG B 1 169 ? -0.372 7.473 -10.742 1 95.31 169 ARG B O 1
ATOM 3873 N N . LYS B 1 170 ? -2.102 8.195 -11.977 1 93.44 170 LYS B N 1
ATOM 3874 C CA . LYS B 1 170 ? -2.08 7.031 -12.852 1 93.44 170 LYS B CA 1
ATOM 3875 C C . LYS B 1 170 ? -0.729 6.895 -13.547 1 93.44 170 LYS B C 1
ATOM 3877 O O . LYS B 1 170 ? -0.133 5.812 -13.547 1 93.44 170 LYS B O 1
ATOM 3882 N N . ASP B 1 171 ? -0.222 7.992 -14.055 1 91.81 171 ASP B N 1
ATOM 3883 C CA . ASP B 1 171 ? 0.966 7.953 -14.906 1 91.81 171 ASP B CA 1
ATOM 3884 C C . ASP B 1 171 ? 2.227 7.723 -14.07 1 91.81 171 ASP B C 1
ATOM 3886 O O . ASP B 1 171 ? 3.281 7.387 -14.617 1 91.81 171 ASP B O 1
ATOM 3890 N N . ALA B 1 172 ? 2.117 7.844 -12.766 1 92.38 172 ALA B N 1
ATOM 3891 C CA . ALA B 1 172 ? 3.271 7.66 -11.891 1 92.38 172 ALA B CA 1
ATOM 3892 C C . ALA B 1 172 ? 3.482 6.188 -11.562 1 92.38 172 ALA B C 1
ATOM 3894 O O . ALA B 1 172 ? 4.504 5.812 -10.977 1 92.38 172 ALA B O 1
ATOM 3895 N N . GLY B 1 173 ? 2.572 5.301 -12.023 1 93.62 173 GLY B N 1
ATOM 3896 C CA . GLY B 1 173 ? 2.613 3.924 -11.562 1 93.62 173 GLY B CA 1
ATOM 3897 C C . GLY B 1 173 ? 1.998 3.732 -10.188 1 93.62 173 GLY B C 1
ATOM 3898 O O . GLY B 1 173 ? 1.517 4.691 -9.578 1 93.62 173 GLY B O 1
ATOM 3899 N N . PRO B 1 174 ? 1.974 2.484 -9.766 1 96.12 174 PRO B N 1
ATOM 3900 C CA . PRO B 1 174 ? 1.341 2.186 -8.484 1 96.12 174 PRO B CA 1
ATOM 3901 C C . PRO B 1 174 ? 2.199 2.604 -7.289 1 96.12 174 PRO B C 1
ATOM 3903 O O . PRO B 1 174 ? 2.428 1.804 -6.379 1 96.12 174 PRO B O 1
ATOM 3906 N N . ARG B 1 175 ? 2.525 3.867 -7.273 1 95.44 175 ARG B N 1
ATOM 3907 C CA . ARG B 1 175 ? 3.346 4.473 -6.23 1 95.44 175 ARG B CA 1
ATOM 3908 C C . ARG B 1 175 ? 2.521 5.414 -5.359 1 95.44 175 ARG B C 1
ATOM 3910 O O . ARG B 1 175 ? 1.814 6.281 -5.871 1 95.44 175 ARG B O 1
ATOM 3917 N N . ALA B 1 176 ? 2.668 5.199 -4.105 1 97.81 176 ALA B N 1
ATOM 3918 C CA . ALA B 1 176 ? 1.969 6.094 -3.188 1 97.81 176 ALA B CA 1
ATOM 3919 C C . ALA B 1 176 ? 2.811 7.328 -2.877 1 97.81 176 ALA B C 1
ATOM 3921 O O . ALA B 1 176 ? 4.039 7.254 -2.836 1 97.81 176 ALA B O 1
ATOM 3922 N N . GLU B 1 177 ? 2.113 8.445 -2.652 1 97.56 177 GLU B N 1
ATOM 3923 C CA . GLU B 1 177 ? 2.797 9.664 -2.227 1 97.56 177 GLU B CA 1
ATOM 3924 C C . GLU B 1 177 ? 3.545 9.445 -0.914 1 97.56 177 GLU B C 1
ATOM 3926 O O . GLU B 1 177 ? 4.719 9.805 -0.793 1 97.56 177 GLU B O 1
ATOM 3931 N N . GLY B 1 178 ? 2.912 8.852 0.059 1 98.38 178 GLY B N 1
ATOM 3932 C CA . GLY B 1 178 ? 3.52 8.625 1.36 1 98.38 178 GLY B CA 1
ATOM 3933 C C . GLY B 1 178 ? 4.809 7.828 1.287 1 98.38 178 GLY B C 1
ATOM 3934 O O . GLY B 1 178 ? 5.801 8.18 1.928 1 98.38 178 GLY B O 1
ATOM 3935 N N . GLU B 1 179 ? 4.773 6.766 0.565 1 96.81 179 GLU B N 1
ATOM 3936 C CA . GLU B 1 179 ? 5.961 5.93 0.419 1 96.81 179 GLU B CA 1
ATOM 3937 C C . GLU B 1 179 ? 7.109 6.711 -0.209 1 96.81 179 GLU B C 1
ATOM 3939 O O . GLU B 1 179 ? 8.266 6.574 0.209 1 96.81 179 GLU B O 1
ATOM 3944 N N . GLY B 1 180 ? 6.801 7.512 -1.195 1 95.31 180 GLY B N 1
ATOM 3945 C CA . GLY B 1 180 ? 7.824 8.336 -1.813 1 95.31 180 GLY B CA 1
ATOM 3946 C C . GLY B 1 180 ? 8.508 9.273 -0.833 1 95.31 180 GLY B C 1
ATOM 3947 O O . GLY B 1 180 ? 9.734 9.406 -0.848 1 95.31 180 GLY B O 1
ATOM 3948 N N . TYR B 1 181 ? 7.727 9.922 -0.023 1 97.19 181 TYR B N 1
ATOM 3949 C CA . TYR B 1 181 ? 8.289 10.82 0.979 1 97.19 181 TYR B CA 1
ATOM 3950 C C . TYR B 1 181 ? 9.195 10.07 1.944 1 97.19 181 TYR B C 1
ATOM 3952 O O . TYR B 1 181 ? 10.273 10.555 2.299 1 97.19 181 TYR B O 1
ATOM 3960 N N . TRP B 1 182 ? 8.789 8.906 2.41 1 97.31 182 TRP B N 1
ATOM 3961 C CA . TRP B 1 182 ? 9.602 8.07 3.283 1 97.31 182 TRP B CA 1
ATOM 3962 C C . TRP B 1 182 ? 10.938 7.73 2.623 1 97.31 182 TRP B C 1
ATOM 3964 O O . TRP B 1 182 ? 11.992 7.828 3.254 1 97.31 182 TRP B O 1
ATOM 3974 N N . LEU B 1 183 ? 10.891 7.375 1.364 1 94.44 183 LEU B N 1
ATOM 3975 C CA . LEU B 1 183 ? 12.094 6.969 0.638 1 94.44 183 LEU B CA 1
ATOM 3976 C C . LEU B 1 183 ? 13.07 8.133 0.513 1 94.44 183 LEU B C 1
ATOM 3978 O O . LEU B 1 183 ? 14.289 7.941 0.611 1 94.44 183 LEU B O 1
ATOM 3982 N N . VAL B 1 184 ? 12.547 9.289 0.24 1 94.25 184 VAL B N 1
ATOM 3983 C CA . VAL B 1 184 ? 13.406 10.469 0.14 1 94.25 184 VAL B CA 1
ATOM 3984 C C . VAL B 1 184 ? 14.086 10.727 1.479 1 94.25 184 VAL B C 1
ATOM 3986 O O . VAL B 1 184 ? 15.289 11 1.527 1 94.25 184 VAL B O 1
ATOM 3989 N N . ALA B 1 185 ? 13.344 10.641 2.574 1 96.19 185 ALA B N 1
ATOM 3990 C CA . ALA B 1 185 ? 13.922 10.812 3.904 1 96.19 185 ALA B CA 1
ATOM 3991 C C . ALA B 1 185 ? 15.008 9.773 4.168 1 96.19 185 ALA B C 1
ATOM 3993 O O . ALA B 1 185 ? 16.078 10.102 4.691 1 96.19 185 ALA B O 1
ATOM 3994 N N . GLU B 1 186 ? 14.711 8.531 3.814 1 93.44 186 GLU B N 1
ATOM 3995 C CA . GLU B 1 186 ? 15.664 7.441 3.996 1 93.44 186 GLU B CA 1
ATOM 3996 C C . GLU B 1 186 ? 16.969 7.711 3.24 1 93.44 186 GLU B C 1
ATOM 3998 O O . GLU B 1 186 ? 18.062 7.527 3.783 1 93.44 186 GLU B O 1
ATOM 4003 N N . ALA B 1 187 ? 16.828 8.125 2.033 1 90.12 187 ALA B N 1
ATOM 4004 C CA . ALA B 1 187 ? 17.984 8.406 1.197 1 90.12 187 ALA B CA 1
ATOM 4005 C C . ALA B 1 187 ? 18.812 9.562 1.772 1 90.12 187 ALA B C 1
ATOM 4007 O O . ALA B 1 187 ? 20.031 9.594 1.618 1 90.12 187 ALA B O 1
ATOM 4008 N N . ALA B 1 188 ? 18.156 10.484 2.371 1 92.75 188 ALA B N 1
ATOM 4009 C CA . ALA B 1 188 ? 18.812 11.648 2.961 1 92.75 188 ALA B CA 1
ATOM 4010 C C . ALA B 1 188 ? 19.312 11.344 4.371 1 92.75 188 ALA B C 1
ATOM 4012 O O . ALA B 1 188 ? 19.688 12.258 5.113 1 92.75 188 ALA B O 1
ATOM 4013 N N . LYS B 1 189 ? 19.203 10.102 4.758 1 93.94 189 LYS B N 1
ATOM 4014 C CA . LYS B 1 189 ? 19.656 9.648 6.074 1 93.94 189 LYS B CA 1
ATOM 4015 C C . LYS B 1 189 ? 18.938 10.406 7.188 1 93.94 189 LYS B C 1
ATOM 4017 O O . LYS B 1 189 ? 19.547 10.82 8.164 1 93.94 189 LYS B O 1
ATOM 4022 N N . TRP B 1 190 ? 17.703 10.727 6.871 1 96.94 190 TRP B N 1
ATOM 4023 C CA . TRP B 1 190 ? 16.766 11.32 7.828 1 96.94 190 TRP B CA 1
ATOM 4024 C C . TRP B 1 190 ? 17.297 12.656 8.344 1 96.94 190 TRP B C 1
ATOM 4026 O O . TRP B 1 190 ? 17.062 13.023 9.492 1 96.94 190 TRP B O 1
ATOM 4036 N N . TYR B 1 191 ? 18.172 13.227 7.539 1 95.88 191 TYR B N 1
ATOM 4037 C CA . TYR B 1 191 ? 18.641 14.594 7.754 1 95.88 191 TYR B CA 1
ATOM 4038 C C . TYR B 1 191 ? 19.281 14.734 9.125 1 95.88 191 TYR B C 1
ATOM 4040 O O . TYR B 1 191 ? 19.047 15.719 9.836 1 95.88 191 TYR B O 1
ATOM 4048 N N . GLY B 1 192 ? 19.906 13.703 9.531 1 96.19 192 GLY B N 1
ATOM 4049 C CA . GLY B 1 192 ? 20.672 13.734 10.758 1 96.19 192 GLY B CA 1
ATOM 4050 C C . GLY B 1 192 ? 19.922 13.164 11.945 1 96.19 192 GLY B C 1
ATOM 4051 O O . GLY B 1 192 ? 20.5 13 13.031 1 96.19 192 GLY B O 1
ATOM 4052 N N . ALA B 1 193 ? 18.672 12.875 11.836 1 97.81 193 ALA B N 1
ATOM 4053 C CA . ALA B 1 193 ? 17.859 12.297 12.906 1 97.81 193 ALA B CA 1
ATOM 4054 C C . ALA B 1 193 ? 17.547 10.828 12.625 1 97.81 193 ALA B C 1
ATOM 4056 O O . ALA B 1 193 ? 16.375 10.438 12.539 1 97.81 193 ALA B O 1
ATOM 4057 N N . GLU B 1 194 ? 18.5 9.969 12.633 1 95.69 194 GLU B N 1
ATOM 4058 C CA . GLU B 1 194 ? 18.391 8.578 12.188 1 95.69 194 GLU B CA 1
ATOM 4059 C C . GLU B 1 194 ? 17.469 7.781 13.109 1 95.69 194 GLU B C 1
ATOM 4061 O O . GLU B 1 194 ? 16.844 6.816 12.672 1 95.69 194 GLU B O 1
ATOM 4066 N N . GLY B 1 195 ? 17.375 8.188 14.32 1 96.06 195 GLY B N 1
ATOM 4067 C CA . GLY B 1 195 ? 16.5 7.512 15.258 1 96.06 195 GLY B CA 1
ATOM 4068 C C . GLY B 1 195 ? 15.031 7.59 14.859 1 96.06 195 GLY B C 1
ATOM 4069 O O . GLY B 1 195 ? 14.219 6.773 15.305 1 96.06 195 GLY B O 1
ATOM 4070 N N . VAL B 1 196 ? 14.648 8.562 14.055 1 98.31 196 VAL B N 1
ATOM 4071 C CA . VAL B 1 196 ? 13.273 8.758 13.617 1 98.31 196 VAL B CA 1
ATOM 4072 C C . VAL B 1 196 ? 12.859 7.613 12.695 1 98.31 196 VAL B C 1
ATOM 4074 O O . VAL B 1 196 ? 11.68 7.262 12.617 1 98.31 196 VAL B O 1
ATOM 4077 N N . ARG B 1 197 ? 13.758 6.973 12.039 1 97.56 197 ARG B N 1
ATOM 4078 C CA . ARG B 1 197 ? 13.492 5.941 11.039 1 97.56 197 ARG B CA 1
ATOM 4079 C C . ARG B 1 197 ? 12.633 4.824 11.617 1 97.56 197 ARG B C 1
ATOM 4081 O O . ARG B 1 197 ? 11.672 4.379 10.984 1 97.56 197 ARG B O 1
ATOM 4088 N N . GLU B 1 198 ? 12.891 4.395 12.812 1 96.56 198 GLU B N 1
ATOM 4089 C CA . GLU B 1 198 ? 12.25 3.236 13.43 1 96.56 198 GLU B CA 1
ATOM 4090 C C . GLU B 1 198 ? 10.797 3.535 13.773 1 96.56 198 GLU B C 1
ATOM 4092 O O . GLU B 1 198 ? 10.016 2.619 14.047 1 96.56 198 GLU B O 1
ATOM 4097 N N . ARG B 1 199 ? 10.469 4.77 13.781 1 98.06 199 ARG B N 1
ATOM 4098 C CA . ARG B 1 199 ? 9.109 5.156 14.133 1 98.06 199 ARG B CA 1
ATOM 4099 C C . ARG B 1 199 ? 8.445 5.922 12.992 1 98.06 199 ARG B C 1
ATOM 4101 O O . ARG B 1 199 ? 7.516 6.695 13.211 1 98.06 199 ARG B O 1
ATOM 4108 N N . ALA B 1 200 ? 9.031 5.836 11.812 1 98.75 200 ALA B N 1
ATOM 4109 C CA . ALA B 1 200 ? 8.469 6.465 10.617 1 98.75 200 ALA B CA 1
ATOM 4110 C C . ALA B 1 200 ? 7.73 5.445 9.758 1 98.75 200 ALA B C 1
ATOM 4112 O O . ALA B 1 200 ? 8.266 4.379 9.453 1 98.75 200 ALA B O 1
ATOM 4113 N N . PHE B 1 201 ? 6.492 5.793 9.43 1 98.81 201 PHE B N 1
ATOM 4114 C CA . PHE B 1 201 ? 5.613 4.91 8.68 1 98.81 201 PHE B CA 1
ATOM 4115 C C . PHE B 1 201 ? 4.895 5.676 7.574 1 98.81 201 PHE B C 1
ATOM 4117 O O . PHE B 1 201 ? 5.133 6.871 7.383 1 98.81 201 PHE B O 1
ATOM 4124 N N . THR B 1 202 ? 4.062 4.898 6.789 1 98.75 202 THR B N 1
ATOM 4125 C CA . THR B 1 202 ? 3.309 5.527 5.707 1 98.75 202 THR B CA 1
ATOM 4126 C C . THR B 1 202 ? 1.825 5.188 5.816 1 98.75 202 THR B C 1
ATOM 4128 O O . THR B 1 202 ? 1.454 4.191 6.434 1 98.75 202 THR B O 1
ATOM 4131 N N . GLU B 1 203 ? 1.009 6.031 5.477 1 98.69 203 GLU B N 1
ATOM 4132 C CA . GLU B 1 203 ? -0.384 5.832 5.086 1 98.69 203 GLU B CA 1
ATOM 4133 C C . GLU B 1 203 ? -0.58 6.074 3.594 1 98.69 203 GLU B C 1
ATOM 4135 O O . GLU B 1 203 ? -0.368 7.188 3.105 1 98.69 203 GLU B O 1
ATOM 4140 N N . ASP B 1 204 ? -1.003 5.043 2.842 1 98 204 ASP B N 1
ATOM 4141 C CA . ASP B 1 204 ? -0.826 5.051 1.394 1 98 204 ASP B CA 1
ATOM 4142 C C . ASP B 1 204 ? -2.174 5.047 0.675 1 98 204 ASP B C 1
ATOM 4144 O O . ASP B 1 204 ? -2.277 4.574 -0.459 1 98 204 ASP B O 1
ATOM 4148 N N . ARG B 1 205 ? -3.225 5.602 1.272 1 97.56 205 ARG B N 1
ATOM 4149 C CA . ARG B 1 205 ? -4.531 5.469 0.637 1 97.56 205 ARG B CA 1
ATOM 4150 C C . ARG B 1 205 ? -5.246 6.812 0.566 1 97.56 205 ARG B C 1
ATOM 4152 O O . ARG B 1 205 ? -6.238 6.961 -0.152 1 97.56 205 ARG B O 1
ATOM 4159 N N . ALA B 1 206 ? -4.797 7.82 1.268 1 98.62 206 ALA B N 1
ATOM 4160 C CA . ALA B 1 206 ? -5.484 9.109 1.338 1 98.62 206 ALA B CA 1
ATOM 4161 C C . ALA B 1 206 ? -5.57 9.758 -0.039 1 98.62 206 ALA B C 1
ATOM 4163 O O . ALA B 1 206 ? -4.594 9.773 -0.789 1 98.62 206 ALA B O 1
ATOM 4164 N N . ARG B 1 207 ? -6.75 10.312 -0.322 1 97.94 207 ARG B N 1
ATOM 4165 C CA . ARG B 1 207 ? -7.004 10.875 -1.642 1 97.94 207 ARG B CA 1
ATOM 4166 C C . ARG B 1 207 ? -7.281 12.375 -1.548 1 97.94 207 ARG B C 1
ATOM 4168 O O . ARG B 1 207 ? -7.465 13.039 -2.568 1 97.94 207 ARG B O 1
ATOM 4175 N N . ASP B 1 208 ? -7.34 12.898 -0.38 1 97.56 208 ASP B N 1
ATOM 4176 C CA . ASP B 1 208 ? -7.441 14.328 -0.112 1 97.56 208 ASP B CA 1
ATOM 4177 C C . ASP B 1 208 ? -6.977 14.656 1.306 1 97.56 208 ASP B C 1
ATOM 4179 O O . ASP B 1 208 ? -6.539 13.766 2.041 1 97.56 208 ASP B O 1
ATOM 4183 N N . SER B 1 209 ? -7.113 15.992 1.623 1 98.06 209 SER B N 1
ATOM 4184 C CA . SER B 1 209 ? -6.59 16.469 2.896 1 98.06 209 SER B CA 1
ATOM 4185 C C . SER B 1 209 ? -7.398 15.93 4.07 1 98.06 209 SER B C 1
ATOM 4187 O O . SER B 1 209 ? -6.848 15.648 5.137 1 98.06 209 SER B O 1
ATOM 4189 N N . PHE B 1 210 ? -8.641 15.805 3.947 1 98.62 210 PHE B N 1
ATOM 4190 C CA . PHE B 1 210 ? -9.445 15.258 5.031 1 98.62 210 PHE B CA 1
ATOM 4191 C C . PHE B 1 210 ? -9.07 13.805 5.309 1 98.62 210 PHE B C 1
ATOM 4193 O O . PHE B 1 210 ? -8.891 13.414 6.461 1 98.62 210 PHE B O 1
ATOM 4200 N N . GLU B 1 211 ? -8.891 13.023 4.242 1 98.44 211 GLU B N 1
ATOM 4201 C CA . GLU B 1 211 ? -8.523 11.617 4.379 1 98.44 211 GLU B CA 1
ATOM 4202 C C . GLU B 1 211 ? -7.113 11.461 4.934 1 98.44 211 GLU B C 1
ATOM 4204 O O . GLU B 1 211 ? -6.82 10.492 5.633 1 98.44 211 GLU B O 1
ATOM 4209 N N . ASN B 1 212 ? -6.211 12.414 4.629 1 98.81 212 ASN B N 1
ATOM 4210 C CA . ASN B 1 212 ? -4.914 12.359 5.297 1 98.81 212 ASN B CA 1
ATOM 4211 C C . ASN B 1 212 ? -5.066 12.234 6.809 1 98.81 212 ASN B C 1
ATOM 4213 O O . ASN B 1 212 ? -4.434 11.383 7.434 1 98.81 212 ASN B O 1
ATOM 4217 N N . LEU B 1 213 ? -5.91 13.086 7.32 1 98.88 213 LEU B N 1
ATOM 4218 C CA . LEU B 1 213 ? -6.098 13.109 8.766 1 98.88 213 LEU B CA 1
ATOM 4219 C C . LEU B 1 213 ? -6.906 11.906 9.234 1 98.88 213 LEU B C 1
ATOM 4221 O O . LEU B 1 213 ? -6.5 11.195 10.156 1 98.88 213 LEU B O 1
ATOM 4225 N N . LEU B 1 214 ? -8.008 11.625 8.602 1 98.69 214 LEU B N 1
ATOM 4226 C CA . LEU B 1 214 ? -8.906 10.531 8.961 1 98.69 214 LEU B CA 1
ATOM 4227 C C . LEU B 1 214 ? -8.18 9.195 8.898 1 98.69 214 LEU B C 1
ATOM 4229 O O . LEU B 1 214 ? -8.195 8.43 9.867 1 98.69 214 LEU B O 1
ATOM 4233 N N . PHE B 1 215 ? -7.562 8.883 7.754 1 98.62 215 PHE B N 1
ATOM 4234 C CA . PHE B 1 215 ? -6.855 7.621 7.586 1 98.62 215 PHE B CA 1
ATOM 4235 C C . PHE B 1 215 ? -5.605 7.582 8.453 1 98.62 215 PHE B C 1
ATOM 4237 O O . PHE B 1 215 ? -5.203 6.516 8.93 1 98.62 215 PHE B O 1
ATOM 4244 N N . GLY B 1 216 ? -5.023 8.773 8.68 1 98.81 216 GLY B N 1
ATOM 4245 C CA . GLY B 1 216 ? -3.885 8.844 9.586 1 98.81 216 GLY B CA 1
ATOM 4246 C C . GLY B 1 216 ? -4.207 8.359 10.992 1 98.81 216 GLY B C 1
ATOM 4247 O O . GLY B 1 216 ? -3.4 7.672 11.609 1 98.81 216 GLY B O 1
ATOM 4248 N N . LEU B 1 217 ? -5.379 8.711 11.469 1 98.75 217 LEU B N 1
ATOM 4249 C CA . LEU B 1 217 ? -5.805 8.266 12.789 1 98.75 217 LEU B CA 1
ATOM 4250 C C . LEU B 1 217 ? -6.008 6.758 12.828 1 98.75 217 LEU B C 1
ATOM 4252 O O . LEU B 1 217 ? -5.594 6.09 13.781 1 98.75 217 LEU B O 1
ATOM 4256 N N . CYS B 1 218 ? -6.598 6.27 11.805 1 98.19 218 CYS B N 1
ATOM 4257 C CA . CYS B 1 218 ? -6.785 4.828 11.719 1 98.19 218 CYS B CA 1
ATOM 4258 C C . CYS B 1 218 ? -5.441 4.109 11.625 1 98.19 218 CYS B C 1
ATOM 4260 O O . CYS B 1 218 ? -5.215 3.119 12.328 1 98.19 218 CYS B O 1
ATOM 4262 N N . ARG B 1 219 ? -4.555 4.629 10.789 1 98.44 219 ARG B N 1
ATOM 4263 C CA . ARG B 1 219 ? -3.23 4.043 10.617 1 98.44 219 ARG B CA 1
ATOM 4264 C C . ARG B 1 219 ? -2.439 4.078 11.922 1 98.44 219 ARG B C 1
ATOM 4266 O O . ARG B 1 219 ? -1.721 3.131 12.242 1 98.44 219 ARG B O 1
ATOM 4273 N N . PHE B 1 220 ? -2.568 5.191 12.695 1 98.81 220 PHE B N 1
ATOM 4274 C CA . PHE B 1 220 ? -1.922 5.277 14 1 98.81 220 PHE B CA 1
ATOM 4275 C C . PHE B 1 220 ? -2.367 4.137 14.906 1 98.81 220 PHE B C 1
ATOM 4277 O O . PHE B 1 220 ? -1.543 3.502 15.57 1 98.81 220 PHE B O 1
ATOM 4284 N N . TYR B 1 221 ? -3.615 3.855 14.906 1 98.44 221 TYR B N 1
ATOM 4285 C CA . TYR B 1 221 ? -4.145 2.762 15.711 1 98.44 221 TYR B CA 1
ATOM 4286 C C . TYR B 1 221 ? -3.602 1.421 15.242 1 98.44 221 TYR B C 1
ATOM 4288 O O . TYR B 1 221 ? -3.223 0.574 16.047 1 98.44 221 TYR B O 1
ATOM 4296 N N . GLU B 1 222 ? -3.582 1.2 13.977 1 97.44 222 GLU B N 1
ATOM 4297 C CA . GLU B 1 222 ? -3.062 -0.049 13.43 1 97.44 222 GLU B CA 1
ATOM 4298 C C . GLU B 1 222 ? -1.634 -0.306 13.898 1 97.44 222 GLU B C 1
ATOM 4300 O O . GLU B 1 222 ? -1.225 -1.458 14.055 1 97.44 222 GLU B O 1
ATOM 4305 N N . LEU B 1 223 ? -0.91 0.77 14.117 1 98.38 223 LEU B N 1
ATOM 4306 C CA . LEU B 1 223 ? 0.515 0.662 14.406 1 98.38 223 LEU B CA 1
ATOM 4307 C C . LEU B 1 223 ? 0.764 0.632 15.914 1 98.38 223 LEU B C 1
ATOM 4309 O O . LEU B 1 223 ? 1.719 0.004 16.375 1 98.38 223 LEU B O 1
ATOM 4313 N N . SER B 1 224 ? -0.123 1.271 16.703 1 98.19 224 SER B N 1
ATOM 4314 C CA . SER B 1 224 ? 0.217 1.469 18.109 1 98.19 224 SER B CA 1
ATOM 4315 C C . SER B 1 224 ? -0.839 0.859 19.031 1 98.19 224 SER B C 1
ATOM 4317 O O . SER B 1 224 ? -0.604 0.684 20.234 1 98.19 224 SER B O 1
ATOM 4319 N N . GLY B 1 225 ? -2.049 0.606 18.516 1 97.25 225 GLY B N 1
ATOM 4320 C CA . GLY B 1 225 ? -3.125 0.058 19.312 1 97.25 225 GLY B CA 1
ATOM 4321 C C . GLY B 1 225 ? -3.891 1.116 20.094 1 97.25 225 GLY B C 1
ATOM 4322 O O . GLY B 1 225 ? -4.812 0.798 20.844 1 97.25 225 GLY B O 1
ATOM 4323 N N . ARG B 1 226 ? -3.516 2.303 19.875 1 96.94 226 ARG B N 1
ATOM 4324 C CA . ARG B 1 226 ? -4.199 3.42 20.516 1 96.94 226 ARG B CA 1
ATOM 4325 C C . ARG B 1 226 ? -4.363 4.59 19.562 1 96.94 226 ARG B C 1
ATOM 4327 O O . ARG B 1 226 ? -3.938 4.516 18.406 1 96.94 226 ARG B O 1
ATOM 4334 N N . TYR B 1 227 ? -5.023 5.629 20 1 98.06 227 TYR B N 1
ATOM 4335 C CA . TYR B 1 227 ? -5.141 6.863 19.219 1 98.06 227 TYR B CA 1
ATOM 4336 C C . TYR B 1 227 ? -4.262 7.961 19.812 1 98.06 227 TYR B C 1
ATOM 4338 O O . TYR B 1 227 ? -3.928 7.926 21 1 98.06 227 TYR B O 1
ATOM 4346 N N . PRO B 1 228 ? -3.83 8.898 19.016 1 98.5 228 PRO B N 1
ATOM 4347 C CA . PRO B 1 228 ? -2.814 9.852 19.484 1 98.5 228 PRO B CA 1
ATOM 4348 C C . PRO B 1 228 ? -3.352 10.828 20.516 1 98.5 228 PRO B C 1
ATOM 4350 O O . PRO B 1 228 ? -4.5 11.266 20.438 1 98.5 228 PRO B O 1
ATOM 4353 N N . ASP B 1 229 ? -2.443 11.164 21.453 1 97.88 229 ASP B N 1
ATOM 4354 C CA . ASP B 1 229 ? -2.732 12.195 22.438 1 97.88 229 ASP B CA 1
ATOM 4355 C C . ASP B 1 229 ? -2.551 13.594 21.859 1 97.88 229 ASP B C 1
ATOM 4357 O O . ASP B 1 229 ? -3.211 14.539 22.281 1 97.88 229 ASP B O 1
ATOM 4361 N N . PHE B 1 230 ? -1.645 13.68 20.984 1 98.62 230 PHE B N 1
ATOM 4362 C CA . PHE B 1 230 ? -1.29 14.945 20.344 1 98.62 230 PHE B CA 1
ATOM 4363 C C . PH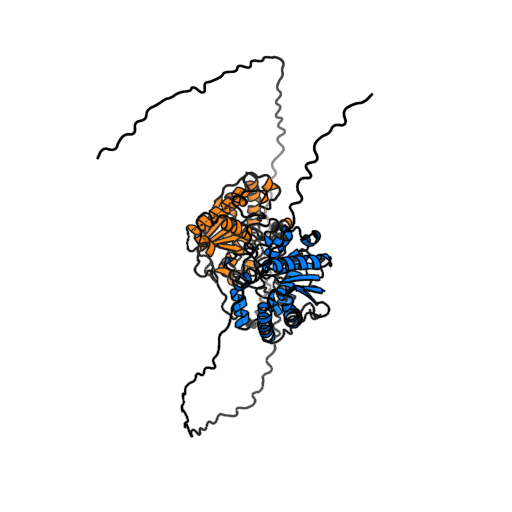E B 1 230 ? -1.008 14.734 18.859 1 98.62 230 PHE B C 1
ATOM 4365 O O . PHE B 1 230 ? -0.375 13.75 18.484 1 98.62 230 PHE B O 1
ATOM 4372 N N . ILE B 1 231 ? -1.499 15.68 18.031 1 98.88 231 ILE B N 1
ATOM 4373 C CA . ILE B 1 231 ? -1.332 15.578 16.578 1 98.88 231 ILE B CA 1
ATOM 4374 C C . ILE B 1 231 ? -0.667 16.844 16.047 1 98.88 231 ILE B C 1
ATOM 4376 O O . ILE B 1 231 ? -1.119 17.953 16.328 1 98.88 231 ILE B O 1
ATOM 4380 N N . THR B 1 232 ? 0.399 16.656 15.367 1 98.94 232 THR B N 1
ATOM 4381 C CA . THR B 1 232 ? 1.012 17.719 14.562 1 98.94 232 THR B CA 1
ATOM 4382 C C . THR B 1 232 ? 0.856 17.422 13.07 1 98.94 232 THR B C 1
ATOM 4384 O O . THR B 1 232 ? 1.269 16.359 12.594 1 98.94 232 THR B O 1
ATOM 4387 N N . VAL B 1 233 ? 0.251 18.328 12.367 1 98.94 233 VAL B N 1
ATOM 4388 C CA . VAL B 1 233 ? 0.125 18.188 10.922 1 98.94 233 VAL B CA 1
ATOM 4389 C C . VAL B 1 233 ? 1.121 19.109 10.219 1 98.94 233 VAL B C 1
ATOM 4391 O O . VAL B 1 233 ? 1.271 20.266 10.602 1 98.94 233 VAL B O 1
ATOM 4394 N N . VAL B 1 234 ? 1.785 18.547 9.234 1 98.88 234 VAL B N 1
ATOM 4395 C CA . VAL B 1 234 ? 2.77 19.297 8.453 1 98.88 234 VAL B CA 1
ATOM 4396 C C . VAL B 1 234 ? 2.264 19.469 7.023 1 98.88 234 VAL B C 1
ATOM 4398 O O . VAL B 1 234 ? 1.82 18.516 6.391 1 98.88 234 VAL B O 1
ATOM 4401 N N . GLY B 1 235 ? 2.303 20.656 6.504 1 97.81 235 GLY B N 1
ATOM 4402 C CA . GLY B 1 235 ? 1.923 21 5.141 1 97.81 235 GLY B CA 1
ATOM 4403 C C . GLY B 1 235 ? 2.234 22.438 4.773 1 97.81 235 GLY B C 1
ATOM 4404 O O . GLY B 1 235 ? 3.236 23 5.223 1 97.81 235 GLY B O 1
ATOM 4405 N N . TYR B 1 236 ? 1.442 22.984 3.863 1 96.38 236 TYR B N 1
ATOM 4406 C CA . TYR B 1 236 ? 1.599 24.391 3.496 1 96.38 236 TYR B CA 1
ATOM 4407 C C . TYR B 1 236 ? 0.84 25.281 4.461 1 96.38 236 TYR B C 1
ATOM 4409 O O . TYR B 1 236 ? -0.278 24.969 4.871 1 96.38 236 TYR B O 1
ATOM 4417 N N . ASP B 1 237 ? 1.379 26.469 4.66 1 95.88 237 ASP B N 1
ATOM 4418 C CA . ASP B 1 237 ? 0.789 27.422 5.582 1 95.88 237 ASP B CA 1
ATOM 4419 C C . ASP B 1 237 ? -0.652 27.75 5.191 1 95.88 237 ASP B C 1
ATOM 4421 O O . ASP B 1 237 ? -1.52 27.891 6.055 1 95.88 237 ASP B O 1
ATOM 4425 N N . PHE B 1 238 ? -0.885 27.812 3.979 1 94.94 238 PHE B N 1
ATOM 4426 C CA . PHE B 1 238 ? -2.188 28.297 3.529 1 94.94 238 PHE B CA 1
ATOM 4427 C C . PHE B 1 238 ? -3.26 27.234 3.754 1 94.94 238 PHE B C 1
ATOM 4429 O O . PHE B 1 238 ? -4.453 27.516 3.613 1 94.94 238 PHE B O 1
ATOM 4436 N N . LYS B 1 239 ? -2.863 26.047 4.156 1 96.75 239 LYS B N 1
ATOM 4437 C CA . LYS B 1 239 ? -3.834 24.984 4.434 1 96.75 239 LYS B CA 1
ATOM 4438 C C . LYS B 1 239 ? -4.137 24.906 5.926 1 96.75 239 LYS B C 1
ATOM 4440 O O . LYS B 1 239 ? -4.965 24.094 6.352 1 96.75 239 LYS B O 1
ATOM 4445 N N . GLN B 1 240 ? -3.557 25.703 6.762 1 97.31 240 GLN B N 1
ATOM 4446 C CA . GLN B 1 240 ? -3.664 25.609 8.219 1 97.31 240 GLN B CA 1
ATOM 4447 C C . GLN B 1 240 ? -5.117 25.734 8.672 1 97.31 240 GLN B C 1
ATOM 4449 O O . GLN B 1 240 ? -5.594 24.922 9.469 1 97.31 240 GLN B O 1
ATOM 4454 N N . ARG B 1 241 ? -5.785 26.688 8.195 1 96.5 241 ARG B N 1
ATOM 4455 C CA . ARG B 1 241 ? -7.164 26.906 8.617 1 96.5 241 ARG B CA 1
ATOM 4456 C C . ARG B 1 241 ? -8.031 25.688 8.297 1 96.5 241 ARG B C 1
ATOM 4458 O O . ARG B 1 241 ? -8.852 25.266 9.125 1 96.5 241 ARG B O 1
ATOM 4465 N N . ARG B 1 242 ? -7.875 25.141 7.125 1 97.88 242 ARG B N 1
ATOM 4466 C CA . ARG B 1 242 ? -8.672 24 6.699 1 97.88 242 ARG B CA 1
ATOM 4467 C C . ARG B 1 242 ? -8.422 22.797 7.598 1 97.88 242 ARG B C 1
ATOM 4469 O O . ARG B 1 242 ? -9.367 22.141 8.055 1 97.88 242 ARG B O 1
ATOM 4476 N N . PHE B 1 243 ? -7.176 22.516 7.945 1 98.62 243 PHE B N 1
ATOM 4477 C CA . PHE B 1 243 ? -6.844 21.391 8.805 1 98.62 243 PHE B CA 1
ATOM 4478 C C . PHE B 1 243 ? -7.285 21.641 10.234 1 98.62 243 PHE B C 1
ATOM 4480 O O . PHE B 1 243 ? -7.926 20.797 10.859 1 98.62 243 PHE B O 1
ATOM 4487 N N . SER B 1 244 ? -7.035 22.844 10.797 1 98.25 244 SER B N 1
ATOM 4488 C CA . SER B 1 244 ? -7.215 23.141 12.219 1 98.25 244 SER B CA 1
ATOM 4489 C C . SER B 1 244 ? -8.68 23.438 12.539 1 98.25 244 SER B C 1
ATOM 4491 O O . SER B 1 244 ? -9.164 23.109 13.625 1 98.25 244 SER B O 1
ATOM 4493 N N . ASN B 1 245 ? -9.375 24.016 11.555 1 97.62 245 ASN B N 1
ATOM 4494 C CA . ASN B 1 245 ? -10.711 24.5 11.883 1 97.62 245 ASN B CA 1
ATOM 4495 C C . ASN B 1 245 ? -11.789 23.641 11.219 1 97.62 245 ASN B C 1
ATOM 4497 O O . ASN B 1 245 ? -12.922 23.578 11.703 1 97.62 245 ASN B O 1
ATOM 4501 N N . LEU B 1 246 ? -11.469 23.031 10.102 1 98.19 246 LEU B N 1
ATOM 4502 C CA . LEU B 1 246 ? -12.5 22.266 9.398 1 98.19 246 LEU B CA 1
ATOM 4503 C C . LEU B 1 246 ? -12.305 20.766 9.602 1 98.19 246 LEU B C 1
ATOM 4505 O O . LEU B 1 246 ? -13.156 20.094 10.195 1 98.19 246 LEU B O 1
ATOM 4509 N N . HIS B 1 247 ? -11.156 20.188 9.195 1 98.69 247 HIS B N 1
ATOM 4510 C CA . HIS B 1 247 ? -10.914 18.75 9.312 1 98.69 247 HIS B CA 1
ATOM 4511 C C . HIS B 1 247 ? -10.898 18.312 10.766 1 98.69 247 HIS B C 1
ATOM 4513 O O . HIS B 1 247 ? -11.562 17.328 11.133 1 98.69 247 HIS B O 1
ATOM 4519 N N . ARG B 1 248 ? -10.102 19.031 11.602 1 98.56 248 ARG B N 1
ATOM 4520 C CA . ARG B 1 248 ? -10.047 18.719 13.023 1 98.56 248 ARG B CA 1
ATOM 4521 C C . ARG B 1 248 ? -11.445 18.734 13.641 1 98.56 248 ARG B C 1
ATOM 4523 O O . ARG B 1 248 ? -11.812 17.828 14.375 1 98.56 248 ARG B O 1
ATOM 4530 N N . ALA B 1 249 ? -12.195 19.75 13.305 1 97.25 249 ALA B N 1
ATOM 4531 C CA . ALA B 1 249 ? -13.539 19.891 13.867 1 97.25 249 ALA B CA 1
ATOM 4532 C C . ALA B 1 249 ? -14.461 18.781 13.383 1 97.25 249 ALA B C 1
ATOM 4534 O O . ALA B 1 249 ? -15.273 18.266 14.156 1 97.25 249 ALA B O 1
ATOM 4535 N N . ALA B 1 250 ? -14.383 18.438 12.125 1 97.94 250 ALA B N 1
ATOM 4536 C CA . ALA B 1 250 ? -15.203 17.375 11.562 1 97.94 250 ALA B CA 1
ATOM 4537 C C . ALA B 1 250 ? -14.953 16.047 12.273 1 97.94 250 ALA B C 1
ATOM 4539 O O . ALA B 1 250 ? -15.852 15.203 12.375 1 97.94 250 ALA B O 1
ATOM 4540 N N . LEU B 1 251 ? -13.758 15.906 12.805 1 98.12 251 LEU B N 1
ATOM 4541 C CA . LEU B 1 251 ? -13.391 14.688 13.516 1 98.12 251 LEU B CA 1
ATOM 4542 C C . LEU B 1 251 ? -13.547 14.867 15.023 1 98.12 251 LEU B C 1
ATOM 4544 O O . LEU B 1 251 ? -13.258 13.953 15.797 1 98.12 251 LEU B O 1
ATOM 4548 N N . ARG B 1 252 ? -13.922 16.031 15.43 1 97.56 252 ARG B N 1
ATOM 4549 C CA . ARG B 1 252 ? -14.125 16.406 16.828 1 97.56 252 ARG B CA 1
ATOM 4550 C C . ARG B 1 252 ? -12.867 16.141 17.656 1 97.56 252 ARG B C 1
ATOM 4552 O O . ARG B 1 252 ? -12.961 15.727 18.812 1 97.56 252 ARG B O 1
ATOM 4559 N N . LEU B 1 253 ? -11.695 16.312 16.969 1 98 253 LEU B N 1
ATOM 4560 C CA . LEU B 1 253 ? -10.43 16.234 17.688 1 98 253 LEU B CA 1
ATOM 4561 C C . LEU B 1 253 ? -10.258 17.438 18.609 1 98 253 LEU B C 1
ATOM 4563 O O . LEU B 1 253 ? -10.578 18.562 18.234 1 98 253 LEU B O 1
ATOM 4567 N N . PRO B 1 254 ? -9.742 17.266 19.797 1 96.19 254 PRO B N 1
ATOM 4568 C CA . PRO B 1 254 ? -9.555 18.391 20.703 1 96.19 254 PRO B CA 1
ATOM 4569 C C . PRO B 1 254 ? -8.562 19.422 20.172 1 96.19 254 PRO B C 1
ATOM 4571 O O . PRO B 1 254 ? -7.535 19.062 19.594 1 96.19 254 PRO B O 1
ATOM 4574 N N . GLU B 1 255 ? -8.875 20.672 20.375 1 96.38 255 GLU B N 1
ATOM 4575 C CA . GLU B 1 255 ? -8.016 21.75 19.891 1 96.38 255 GLU B CA 1
ATOM 4576 C C . GLU B 1 255 ? -6.68 21.766 20.625 1 96.38 255 GLU B C 1
ATOM 4578 O O . GLU B 1 255 ? -5.641 22.047 20.031 1 96.38 255 GLU B O 1
ATOM 4583 N N . GLU B 1 256 ? -6.688 21.469 21.906 1 95.69 256 GLU B N 1
ATOM 4584 C CA . GLU B 1 256 ? -5.492 21.531 22.734 1 95.69 256 GLU B CA 1
ATOM 4585 C C . GLU B 1 256 ? -4.488 20.453 22.344 1 95.69 256 GLU B C 1
ATOM 4587 O O . GLU B 1 256 ? -3.307 20.547 22.688 1 95.69 256 GLU B O 1
ATOM 4592 N N . GLY B 1 257 ? -4.871 19.469 21.656 1 97.06 257 GLY B N 1
ATOM 4593 C CA . GLY B 1 257 ? -3.992 18.375 21.25 1 97.06 257 GLY B CA 1
ATOM 4594 C C . GLY B 1 257 ? -3.664 18.391 19.781 1 97.06 257 GLY B C 1
ATOM 4595 O O . GLY B 1 257 ? -3.285 17.375 19.203 1 97.06 257 GLY B O 1
ATOM 4596 N N . PHE B 1 258 ? -3.885 19.609 19.156 1 98.44 258 PHE B N 1
ATOM 4597 C CA . PHE B 1 258 ? -3.732 19.688 17.703 1 98.44 258 PHE B CA 1
ATOM 4598 C C . PHE B 1 258 ? -2.881 20.906 17.312 1 98.44 258 PHE B C 1
ATOM 4600 O O . PHE B 1 258 ? -3.113 22.016 17.797 1 98.44 258 PHE B O 1
ATOM 4607 N N . ARG B 1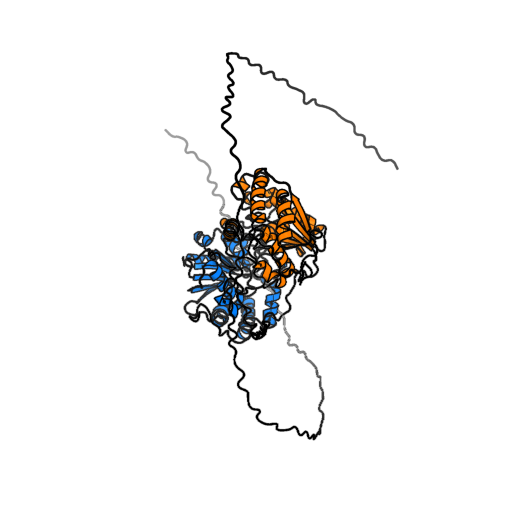 259 ? -1.924 20.641 16.5 1 98.56 259 ARG B N 1
ATOM 4608 C CA . ARG B 1 259 ? -1.046 21.703 16.016 1 98.56 259 ARG B CA 1
ATOM 4609 C C . ARG B 1 259 ? -0.764 21.562 14.523 1 98.56 259 ARG B C 1
ATOM 4611 O O . ARG B 1 259 ? -0.708 20.438 14.008 1 98.56 259 ARG B O 1
ATOM 4618 N N . TYR B 1 260 ? -0.629 22.688 13.852 1 98.69 260 TYR B N 1
ATOM 4619 C CA . TYR B 1 260 ? -0.262 22.703 12.445 1 98.69 260 TYR B CA 1
ATOM 4620 C C . TYR B 1 260 ? 1.063 23.438 12.234 1 98.69 260 TYR B C 1
ATOM 4622 O O . TYR B 1 260 ? 1.3 24.484 12.828 1 98.69 260 TYR B O 1
ATOM 4630 N N . GLU B 1 261 ? 1.944 22.797 11.531 1 98.25 261 GLU B N 1
ATOM 4631 C CA . GLU B 1 261 ? 3.227 23.375 11.133 1 98.25 261 GLU B CA 1
ATOM 4632 C C . GLU B 1 261 ? 3.35 23.453 9.609 1 98.25 261 GLU B C 1
ATOM 4634 O O . GLU B 1 261 ? 3.291 22.438 8.922 1 98.25 261 GLU B O 1
ATOM 4639 N N . GLY B 1 262 ? 3.508 24.625 9.117 1 96.44 262 GLY B N 1
ATOM 4640 C CA . GLY B 1 262 ? 3.475 24.781 7.672 1 96.44 262 GLY B CA 1
ATOM 4641 C C . GLY B 1 262 ? 4.707 25.469 7.113 1 96.44 262 GLY B C 1
ATOM 4642 O O . GLY B 1 262 ? 5.492 26.047 7.863 1 96.44 262 GLY B O 1
ATOM 4643 N N . THR B 1 263 ? 4.926 25.266 5.824 1 95.12 263 THR B N 1
ATOM 4644 C CA . THR B 1 263 ? 5.883 26.031 5.031 1 95.12 263 THR B CA 1
ATOM 4645 C C . THR B 1 263 ? 5.16 27.047 4.156 1 95.12 263 THR B C 1
ATOM 4647 O O . THR B 1 263 ? 3.98 26.891 3.844 1 95.12 263 THR B O 1
ATOM 4650 N N . PRO B 1 264 ? 5.859 28.047 3.758 1 91.88 264 PRO B N 1
ATOM 4651 C CA . PRO B 1 264 ? 5.191 29.109 2.994 1 91.88 264 PRO B CA 1
ATOM 4652 C C . PRO B 1 264 ? 4.727 28.641 1.618 1 91.88 264 PRO B C 1
ATOM 4654 O O . PRO B 1 264 ? 5.301 27.703 1.053 1 91.88 264 PRO B O 1
ATOM 4657 N N . ALA B 1 265 ? 3.689 29.391 1.249 1 83.75 265 ALA B N 1
ATOM 4658 C CA . ALA B 1 265 ? 3.225 29.172 -0.118 1 83.75 265 ALA B CA 1
ATOM 4659 C C . ALA B 1 265 ? 4.289 29.578 -1.132 1 83.75 265 ALA B C 1
ATOM 4661 O O . ALA B 1 265 ? 5.059 30.516 -0.889 1 83.75 265 ALA B O 1
ATOM 4662 N N . LEU B 1 266 ? 4.219 28.953 -2.24 1 82.81 266 LEU B N 1
ATOM 4663 C CA . LEU B 1 266 ? 5.207 29.266 -3.262 1 82.81 266 LEU B CA 1
ATOM 4664 C C . LEU B 1 266 ? 4.676 30.312 -4.23 1 82.81 266 LEU B C 1
ATOM 4666 O O . LEU B 1 266 ? 5.453 30.984 -4.902 1 82.81 266 LEU B O 1
ATOM 4670 N N . ASN B 1 267 ? 3.307 30.375 -4.336 1 82.31 267 ASN B N 1
ATOM 4671 C CA . ASN B 1 267 ? 2.717 31.359 -5.227 1 82.31 267 ASN B CA 1
ATOM 4672 C C . ASN B 1 267 ? 1.313 31.766 -4.773 1 82.31 267 ASN B C 1
ATOM 4674 O O . ASN B 1 267 ? 0.704 31.062 -3.953 1 82.31 267 ASN B O 1
ATOM 4678 N N . ALA B 1 268 ? 0.898 32.812 -5.32 1 83.38 268 ALA B N 1
ATOM 4679 C CA . ALA B 1 268 ? -0.39 33.375 -4.938 1 83.38 268 ALA B CA 1
ATOM 4680 C C . ALA B 1 268 ? -1.544 32.5 -5.414 1 83.38 268 ALA B C 1
ATOM 4682 O O . ALA B 1 268 ? -2.58 32.406 -4.754 1 83.38 268 ALA B O 1
ATOM 4683 N N . ALA B 1 269 ? -1.339 31.891 -6.48 1 82.56 269 ALA B N 1
ATOM 4684 C CA . ALA B 1 269 ? -2.387 31.047 -7.055 1 82.56 269 ALA B CA 1
ATOM 4685 C C . ALA B 1 269 ? -2.754 29.906 -6.109 1 82.56 269 ALA B C 1
ATOM 4687 O O . ALA B 1 269 ? -3.918 29.516 -6.027 1 82.56 269 ALA B O 1
ATOM 4688 N N . ALA B 1 270 ? -1.813 29.453 -5.414 1 85.94 270 ALA B N 1
ATOM 4689 C CA . ALA B 1 270 ? -2.055 28.375 -4.449 1 85.94 270 ALA B CA 1
ATOM 4690 C C . ALA B 1 270 ? -2.959 28.844 -3.316 1 85.94 270 ALA B C 1
ATOM 4692 O O . ALA B 1 270 ? -3.838 28.109 -2.865 1 85.94 270 ALA B O 1
ATOM 4693 N N . VAL B 1 271 ? -2.822 30.062 -2.934 1 87.94 271 VAL B N 1
ATOM 4694 C CA . VAL B 1 271 ? -3.617 30.625 -1.852 1 87.94 271 VAL B CA 1
ATOM 4695 C C . VAL B 1 271 ? -5.059 30.828 -2.314 1 87.94 271 VAL B C 1
ATOM 4697 O O . VAL B 1 271 ? -6 30.531 -1.574 1 87.94 271 VAL B O 1
ATOM 4700 N N . GLU B 1 272 ? -5.18 31.25 -3.516 1 87.69 272 GLU B N 1
ATOM 4701 C CA . GLU B 1 272 ? -6.516 31.422 -4.078 1 87.69 272 GLU B CA 1
ATOM 4702 C C . GLU B 1 272 ? -7.23 30.078 -4.227 1 87.69 272 GLU B C 1
ATOM 4704 O O . GLU B 1 272 ? -8.422 29.969 -3.934 1 87.69 272 GLU B O 1
ATOM 4709 N N . GLY B 1 273 ? -6.531 29.125 -4.707 1 89.56 273 GLY B N 1
ATOM 4710 C CA . GLY B 1 273 ? -7.098 27.797 -4.836 1 89.56 273 GLY B CA 1
ATOM 4711 C C . GLY B 1 273 ? -7.52 27.188 -3.508 1 89.56 273 GLY B C 1
ATOM 4712 O O . GLY B 1 273 ? -8.523 26.484 -3.432 1 89.56 273 GLY B O 1
ATOM 4713 N N . GLU B 1 274 ? -6.852 27.594 -2.516 1 93.5 274 GLU B N 1
ATOM 4714 C CA . GLU B 1 274 ? -7.145 27.094 -1.176 1 93.5 274 GLU B CA 1
ATOM 4715 C C . GLU B 1 274 ? -8.492 27.609 -0.682 1 93.5 274 GLU B C 1
ATOM 4717 O O . GLU B 1 274 ? -9.242 26.891 -0.034 1 93.5 274 GLU B O 1
ATOM 4722 N N . GLU B 1 275 ? -8.805 28.828 -0.905 1 92.94 275 GLU B N 1
ATOM 4723 C CA . GLU B 1 275 ? -10.07 29.391 -0.452 1 92.94 275 GLU B CA 1
ATOM 4724 C C . GLU B 1 275 ? -11.258 28.609 -1.016 1 92.94 275 GLU B C 1
ATOM 4726 O O . GLU B 1 275 ? -12.211 28.312 -0.296 1 92.94 275 GLU B O 1
ATOM 4731 N N . ALA B 1 276 ? -11.156 28.266 -2.252 1 93.06 276 ALA B N 1
ATOM 4732 C CA . ALA B 1 276 ? -12.219 27.5 -2.881 1 93.06 276 ALA B CA 1
ATOM 4733 C C . ALA B 1 276 ? -12.32 26.109 -2.264 1 93.06 276 ALA B C 1
ATOM 4735 O O . ALA B 1 276 ? -13.422 25.609 -2.006 1 93.06 276 ALA B O 1
ATOM 4736 N N . THR B 1 277 ? -11.203 25.5 -2.045 1 94.81 277 THR B N 1
ATOM 4737 C CA . THR B 1 277 ? -11.172 24.172 -1.451 1 94.81 277 THR B CA 1
ATOM 4738 C C . THR B 1 277 ? -11.711 24.203 -0.023 1 94.81 277 THR B C 1
ATOM 4740 O O . THR B 1 277 ? -12.5 23.328 0.368 1 94.81 277 THR B O 1
ATOM 4743 N N . ALA B 1 278 ? -11.328 25.203 0.707 1 96.38 278 ALA B N 1
ATOM 4744 C CA . ALA B 1 278 ? -11.805 25.359 2.08 1 96.38 278 ALA B CA 1
ATOM 4745 C C . ALA B 1 278 ? -13.312 25.547 2.119 1 96.38 278 ALA B C 1
ATOM 4747 O O . ALA B 1 278 ? -14 24.953 2.955 1 96.38 278 ALA B O 1
ATOM 4748 N N . ALA B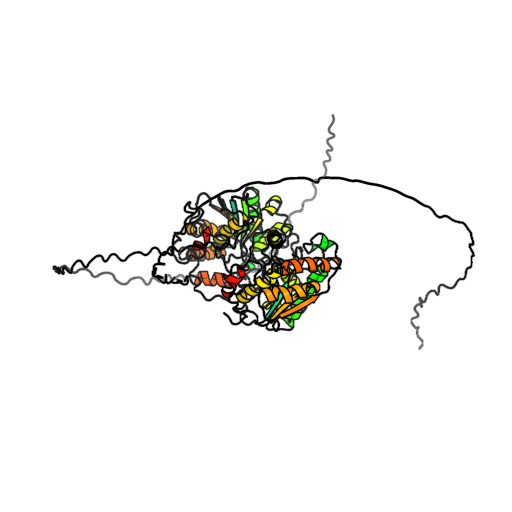 1 279 ? -13.805 26.328 1.232 1 95.88 279 ALA B N 1
ATOM 4749 C CA . ALA B 1 279 ? -15.25 26.547 1.162 1 95.88 279 ALA B CA 1
ATOM 4750 C C . ALA B 1 279 ? -16 25.266 0.848 1 95.88 279 ALA B C 1
ATOM 4752 O O . ALA B 1 279 ? -17.062 25.016 1.399 1 95.88 279 ALA B O 1
ATOM 4753 N N . ALA B 1 280 ? -15.461 24.5 -0.026 1 95.94 280 ALA B N 1
ATOM 4754 C CA . ALA B 1 280 ? -16.078 23.219 -0.385 1 95.94 280 ALA B CA 1
ATOM 4755 C C . ALA B 1 280 ? -16.156 22.297 0.822 1 95.94 280 ALA B C 1
ATOM 4757 O O . ALA B 1 280 ? -17.188 21.672 1.059 1 95.94 280 ALA B O 1
ATOM 4758 N N . PHE B 1 281 ? -15.117 22.25 1.643 1 97.25 281 PHE B N 1
ATOM 4759 C CA . PHE B 1 281 ? -15.102 21.375 2.809 1 97.25 281 PHE B CA 1
ATOM 4760 C C . PHE B 1 281 ? -15.953 21.953 3.934 1 97.25 281 PHE B C 1
ATOM 4762 O O . PHE B 1 281 ? -16.453 21.219 4.785 1 97.25 281 PHE B O 1
ATOM 4769 N N . GLU B 1 282 ? -16.047 23.266 3.982 1 96.5 282 GLU B N 1
ATOM 4770 C CA . GLU B 1 282 ? -16.953 23.859 4.957 1 96.5 282 GLU B CA 1
ATOM 4771 C C . GLU B 1 282 ? -18.391 23.438 4.711 1 96.5 282 GLU B C 1
ATOM 4773 O O . GLU B 1 282 ? -19.125 23.156 5.66 1 96.5 282 GLU B O 1
ATOM 4778 N N . ALA B 1 283 ? -18.766 23.328 3.441 1 95.75 283 ALA B N 1
ATOM 4779 C CA . ALA B 1 283 ? -20.125 22.922 3.055 1 95.75 283 ALA B CA 1
ATOM 4780 C C . ALA B 1 283 ? -20.281 21.422 3.121 1 95.75 283 ALA B C 1
ATOM 4782 O O . ALA B 1 283 ? -21.406 20.922 3.309 1 95.75 283 ALA B O 1
ATOM 4783 N N . ASP B 1 284 ? -19.25 20.688 2.984 1 96.56 284 ASP B N 1
ATOM 4784 C CA . ASP B 1 284 ? -19.219 19.234 2.92 1 96.56 284 ASP B CA 1
ATOM 4785 C C . ASP B 1 284 ? -18.031 18.656 3.691 1 96.56 284 ASP B C 1
ATOM 4787 O O . ASP B 1 284 ? -17.078 18.172 3.092 1 96.56 284 ASP B O 1
ATOM 4791 N N . PRO B 1 285 ? -18.188 18.672 5.004 1 97.69 285 PRO B N 1
ATOM 4792 C CA . PRO B 1 285 ? -17.031 18.391 5.859 1 97.69 285 PRO B CA 1
ATOM 4793 C C . PRO B 1 285 ? -16.422 17.016 5.59 1 97.69 285 PRO B C 1
ATOM 4795 O O . PRO B 1 285 ? -15.234 16.797 5.855 1 97.69 285 PRO B O 1
ATOM 4798 N N . TYR B 1 286 ? -17.156 16.156 5.051 1 98.06 286 TYR B N 1
ATOM 4799 C CA . TYR B 1 286 ? -16.656 14.789 4.879 1 98.06 286 TYR B CA 1
ATOM 4800 C C . TYR B 1 286 ? -16.391 14.484 3.41 1 98.06 286 TYR B C 1
ATOM 4802 O O . TYR B 1 286 ? -16.078 13.352 3.053 1 98.06 286 TYR B O 1
ATOM 4810 N N . GLY B 1 287 ? -16.547 15.492 2.527 1 95.88 287 GLY B N 1
ATOM 4811 C CA . GLY B 1 287 ? -16.156 15.406 1.127 1 95.88 287 GLY B CA 1
ATOM 4812 C C . GLY B 1 287 ? -17 14.422 0.338 1 95.88 287 GLY B C 1
ATOM 4813 O O . GLY B 1 287 ? -16.5 13.758 -0.571 1 95.88 287 GLY B O 1
ATOM 4814 N N . CYS B 1 288 ? -18.219 14.336 0.606 1 93.56 288 CYS B N 1
ATOM 4815 C CA . CYS B 1 288 ? -19.094 13.336 0.01 1 93.56 288 CYS B CA 1
ATOM 4816 C C . CYS B 1 288 ? -19.922 13.93 -1.127 1 93.56 288 CYS B C 1
ATOM 4818 O O . CYS B 1 288 ? -20.531 13.203 -1.902 1 93.56 288 CYS B O 1
ATOM 4820 N N . GLY B 1 289 ? -19.938 15.148 -1.193 1 92.25 289 GLY B N 1
ATOM 4821 C CA . GLY B 1 289 ? -20.641 15.797 -2.289 1 92.25 289 GLY B CA 1
ATOM 4822 C C . GLY B 1 289 ? -20.031 15.5 -3.648 1 92.25 289 GLY B C 1
ATOM 4823 O O . GLY B 1 289 ? -18.922 14.961 -3.736 1 92.25 289 GLY B O 1
ATOM 4824 N N . PRO B 1 290 ? -20.719 15.867 -4.668 1 91.88 290 PRO B N 1
ATOM 4825 C CA . PRO B 1 290 ? -20.328 15.445 -6.012 1 91.88 290 PRO B CA 1
ATOM 4826 C C . PRO B 1 290 ? -18.938 15.938 -6.406 1 91.88 290 PRO B C 1
ATOM 4828 O O . PRO B 1 290 ? -18.125 15.172 -6.934 1 91.88 290 PRO B O 1
ATOM 4831 N N . ALA B 1 291 ? -18.656 17.219 -6.129 1 92.69 291 ALA B N 1
ATOM 4832 C CA . ALA B 1 291 ? -17.375 17.781 -6.566 1 92.69 291 ALA B CA 1
ATOM 4833 C C . ALA B 1 291 ? -16.203 17.141 -5.828 1 92.69 291 ALA B C 1
ATOM 4835 O O . ALA B 1 291 ? -15.242 16.703 -6.453 1 92.69 291 ALA B O 1
ATOM 4836 N N . LEU B 1 292 ? -16.281 17.094 -4.539 1 95.44 292 LEU B N 1
ATOM 4837 C CA . LEU B 1 292 ? -15.195 16.562 -3.734 1 95.44 292 LEU B CA 1
ATOM 4838 C C . LEU B 1 292 ? -15.062 15.047 -3.93 1 95.44 292 LEU B C 1
ATOM 4840 O O . LEU B 1 292 ? -13.945 14.523 -3.977 1 95.44 292 LEU B O 1
ATOM 4844 N N . SER B 1 293 ? -16.172 14.352 -4.121 1 94.44 293 SER B N 1
ATOM 4845 C CA . SER B 1 293 ? -16.109 12.914 -4.344 1 94.44 293 SER B CA 1
ATOM 4846 C C . SER B 1 293 ? -15.516 12.586 -5.711 1 94.44 293 SER B C 1
ATOM 4848 O O . SER B 1 293 ? -14.805 11.594 -5.859 1 94.44 293 SER B O 1
ATOM 4850 N N . ALA B 1 294 ? -15.836 13.391 -6.691 1 94.75 294 ALA B N 1
ATOM 4851 C CA . ALA B 1 294 ? -15.258 13.188 -8.016 1 94.75 294 ALA B CA 1
ATOM 4852 C C . ALA B 1 294 ? -13.742 13.359 -7.988 1 94.75 294 ALA B C 1
ATOM 4854 O O . ALA B 1 294 ? -13.008 12.586 -8.617 1 94.75 294 ALA B O 1
ATOM 4855 N N . LYS B 1 295 ? -13.305 14.328 -7.27 1 94.25 295 LYS B N 1
ATOM 4856 C CA . LYS B 1 295 ? -11.867 14.547 -7.109 1 94.25 295 LYS B CA 1
ATOM 4857 C C . LYS B 1 295 ? -11.203 13.359 -6.414 1 94.25 295 LYS B C 1
ATOM 4859 O O . LYS B 1 295 ? -10.125 12.922 -6.816 1 94.25 295 LYS B O 1
ATOM 4864 N N . ARG B 1 296 ? -11.852 12.883 -5.438 1 95.38 296 ARG B N 1
ATOM 4865 C CA . ARG B 1 296 ? -11.359 11.711 -4.715 1 95.38 296 ARG B CA 1
ATOM 4866 C C . ARG B 1 296 ? -11.258 10.5 -5.637 1 95.38 296 ARG B C 1
ATOM 4868 O O . ARG B 1 296 ? -10.258 9.781 -5.617 1 95.38 296 ARG B O 1
ATOM 4875 N N . GLU B 1 297 ? -12.211 10.289 -6.414 1 94.88 297 GLU B N 1
ATOM 4876 C CA . GLU B 1 297 ? -12.234 9.156 -7.332 1 94.88 297 GLU B CA 1
ATOM 4877 C C . GLU B 1 297 ? -11.133 9.266 -8.375 1 94.88 297 GLU B C 1
ATOM 4879 O O . GLU B 1 297 ? -10.492 8.266 -8.711 1 94.88 297 GLU B O 1
ATOM 4884 N N . ALA B 1 298 ? -10.922 10.445 -8.836 1 95.38 298 ALA B N 1
ATOM 4885 C CA . ALA B 1 298 ? -9.891 10.672 -9.836 1 95.38 298 ALA B CA 1
ATOM 4886 C C . ALA B 1 298 ? -8.5 10.406 -9.266 1 95.38 298 ALA B C 1
ATOM 4888 O O . ALA B 1 298 ? -7.555 10.133 -10.008 1 95.38 298 ALA B O 1
ATOM 4889 N N . ARG B 1 299 ? -8.445 10.492 -7.93 1 96.62 299 ARG B N 1
ATOM 4890 C CA . ARG B 1 299 ? -7.164 10.312 -7.25 1 96.62 299 ARG B CA 1
ATOM 4891 C C . ARG B 1 299 ? -7.023 8.891 -6.719 1 96.62 299 ARG B C 1
ATOM 4893 O O . ARG B 1 299 ? -6.223 8.633 -5.816 1 96.62 299 ARG B O 1
ATOM 4900 N N . ASP B 1 300 ? -7.781 7.969 -7.273 1 97 300 ASP B N 1
ATOM 4901 C CA . ASP B 1 300 ? -7.676 6.551 -6.945 1 97 300 ASP B CA 1
ATOM 4902 C C . ASP B 1 300 ? -7.59 5.699 -8.211 1 97 300 ASP B C 1
ATOM 4904 O O . ASP B 1 300 ? -8.352 4.742 -8.375 1 97 300 ASP B O 1
ATOM 4908 N N . PRO B 1 301 ? -6.656 6.043 -9.094 1 96.5 301 PRO B N 1
ATOM 4909 C CA . PRO B 1 301 ? -6.594 5.34 -10.375 1 96.5 301 PRO B CA 1
ATOM 4910 C C . PRO B 1 301 ? -6.254 3.861 -10.219 1 96.5 301 PRO B C 1
ATOM 4912 O O . PRO B 1 301 ? -6.418 3.084 -11.164 1 96.5 301 PRO B O 1
ATOM 4915 N N . TYR B 1 302 ? -5.82 3.42 -9.102 1 97.06 302 TYR B N 1
ATOM 4916 C CA . TYR B 1 302 ? -5.438 2.027 -8.906 1 97.06 302 TYR B CA 1
ATOM 4917 C C . TYR B 1 302 ? -6.438 1.308 -8.008 1 97.06 302 TYR B C 1
ATOM 4919 O O . TYR B 1 302 ? -6.18 0.191 -7.555 1 97.06 302 TYR B O 1
ATOM 4927 N N . ALA B 1 303 ? -7.52 1.938 -7.648 1 96.56 303 ALA B N 1
ATOM 4928 C CA . ALA B 1 303 ? -8.625 1.336 -6.906 1 96.56 303 ALA B CA 1
ATOM 4929 C C . ALA B 1 303 ? -8.148 0.769 -5.574 1 96.56 303 ALA B C 1
ATOM 4931 O O . ALA B 1 303 ? -8.477 -0.364 -5.219 1 96.56 303 ALA B O 1
ATOM 4932 N N . GLU B 1 304 ? -7.285 1.517 -4.914 1 95.44 304 GLU B N 1
ATOM 4933 C CA . GLU B 1 304 ? -6.883 1.134 -3.564 1 95.44 304 GLU B CA 1
ATOM 4934 C C . GLU B 1 304 ? -8.039 1.273 -2.58 1 95.44 304 GLU B C 1
ATOM 4936 O O . GLU B 1 304 ? -8.125 0.523 -1.606 1 95.44 304 GLU B O 1
ATOM 4941 N N . GLY B 1 305 ? -8.922 2.242 -2.852 1 92.56 305 GLY B N 1
ATOM 4942 C CA . GLY B 1 305 ? -10.039 2.512 -1.961 1 92.56 305 GLY B CA 1
ATOM 4943 C C . GLY B 1 305 ? -9.617 3.119 -0.638 1 92.56 305 GLY B C 1
ATOM 4944 O O . GLY B 1 305 ? -8.438 3.4 -0.428 1 92.56 305 GLY B O 1
ATOM 4945 N N . GLY B 1 306 ? -10.625 3.379 0.218 1 91.88 306 GLY B N 1
ATOM 4946 C CA . GLY B 1 306 ? -10.375 3.932 1.54 1 91.88 306 GLY B CA 1
ATOM 4947 C C . GLY B 1 306 ? -10.367 2.881 2.633 1 91.88 306 GLY B C 1
ATOM 4948 O O . GLY B 1 306 ? -10.25 1.685 2.352 1 91.88 306 GLY B O 1
ATOM 4949 N N . TYR B 1 307 ? -10.336 3.385 3.85 1 92.75 307 TYR B N 1
ATOM 4950 C CA . TYR B 1 307 ? -10.406 2.523 5.023 1 92.75 307 TYR B CA 1
ATOM 4951 C C . TYR B 1 307 ? -11.852 2.16 5.352 1 92.75 307 TYR B C 1
ATOM 4953 O O . TYR B 1 307 ? -12.766 2.955 5.121 1 92.75 307 TYR B O 1
ATOM 4961 N N . THR B 1 308 ? -12.117 0.959 5.902 1 88.5 308 THR B N 1
ATOM 4962 C CA . THR B 1 308 ? -13.469 0.542 6.27 1 88.5 308 THR B CA 1
ATOM 4963 C C . THR B 1 308 ? -13.57 0.302 7.773 1 88.5 308 THR B C 1
ATOM 4965 O O . THR B 1 308 ? -14.648 -0.01 8.289 1 88.5 308 THR B O 1
ATOM 4968 N N . GLY B 1 309 ? -12.625 0.353 8.523 1 90.25 309 GLY B N 1
ATOM 4969 C CA . GLY B 1 309 ? -12.664 0.241 9.977 1 90.25 309 GLY B CA 1
ATOM 4970 C C . GLY B 1 309 ? -12.32 -1.149 10.477 1 90.25 309 GLY B C 1
ATOM 4971 O O . GLY B 1 309 ? -12.375 -1.413 11.68 1 90.25 309 GLY B O 1
ATOM 4972 N N . ASP B 1 310 ? -12.008 -2.066 9.641 1 88 310 ASP B N 1
ATOM 4973 C CA . ASP B 1 310 ? -11.688 -3.432 10.047 1 88 310 ASP B CA 1
ATOM 4974 C C . ASP B 1 310 ? -10.492 -3.455 10.992 1 88 310 ASP B C 1
ATOM 4976 O O . ASP B 1 310 ? -10.445 -4.27 11.922 1 88 310 ASP B O 1
ATOM 4980 N N . ARG B 1 311 ? -9.609 -2.568 10.75 1 91.69 311 ARG B N 1
ATOM 4981 C CA . ARG B 1 311 ? -8.398 -2.578 11.562 1 91.69 311 ARG B CA 1
ATOM 4982 C C . ARG B 1 311 ? -8.344 -1.363 12.484 1 91.69 311 ARG B C 1
ATOM 4984 O O . ARG B 1 311 ? -7.305 -1.07 13.078 1 91.69 311 ARG B O 1
ATOM 4991 N N . CYS B 1 312 ? -9.289 -0.583 12.531 1 96 312 CYS B N 1
ATOM 4992 C CA . CYS B 1 312 ? -9.547 0.481 13.492 1 96 312 CYS B CA 1
ATOM 4993 C C . CYS B 1 312 ? -11.031 0.557 13.836 1 96 312 CYS B C 1
ATOM 4995 O O . CYS B 1 312 ? -11.695 1.557 13.539 1 96 312 CYS B O 1
ATOM 4997 N N . PRO B 1 313 ? -11.508 -0.421 14.539 1 94.56 313 PRO B N 1
ATOM 4998 C CA . PRO B 1 313 ? -12.953 -0.648 14.664 1 94.56 313 PRO B CA 1
ATOM 4999 C C . PRO B 1 313 ? -13.672 0.513 15.344 1 94.56 313 PRO B C 1
ATOM 5001 O O . PRO B 1 313 ? -14.836 0.791 15.023 1 94.56 313 PRO B O 1
ATOM 5004 N N . ALA B 1 314 ? -13.047 1.198 16.266 1 96.38 314 ALA B N 1
ATOM 5005 C CA . ALA B 1 314 ? -13.695 2.312 16.953 1 96.38 314 ALA B CA 1
ATOM 5006 C C . ALA B 1 314 ? -14.031 3.441 15.984 1 96.38 314 ALA B C 1
ATOM 5008 O O . ALA B 1 314 ? -14.82 4.332 16.312 1 96.38 314 ALA B O 1
ATOM 5009 N N . MET B 1 315 ? -13.445 3.389 14.773 1 97.19 315 MET B N 1
ATOM 5010 C CA . MET B 1 315 ? -13.656 4.441 13.781 1 97.19 315 MET B CA 1
ATOM 5011 C C . MET B 1 315 ? -14.562 3.953 12.656 1 97.19 315 MET B C 1
ATOM 5013 O O . MET B 1 315 ? -14.773 4.664 11.672 1 97.19 315 MET B O 1
ATOM 5017 N N . ALA B 1 316 ? -15.094 2.758 12.719 1 95.88 316 ALA B N 1
ATOM 5018 C CA . ALA B 1 316 ? -15.852 2.148 11.625 1 95.88 316 ALA B CA 1
ATOM 5019 C C . ALA B 1 316 ? -17 3.047 11.188 1 95.88 316 ALA B C 1
ATOM 5021 O O . ALA B 1 316 ? -17.234 3.242 9.992 1 95.88 316 ALA B O 1
ATOM 5022 N N . GLU B 1 317 ? -17.688 3.646 12.141 1 96.31 317 GLU B N 1
ATOM 5023 C CA . GLU B 1 317 ? -18.875 4.434 11.812 1 96.31 317 GLU B CA 1
ATOM 5024 C C . GLU B 1 317 ? -18.5 5.762 11.164 1 96.31 317 GLU B C 1
ATOM 5026 O O . GLU B 1 317 ? -19.125 6.184 10.195 1 96.31 317 GLU B O 1
ATOM 5031 N N . ILE B 1 318 ? -17.5 6.406 11.633 1 97.25 318 ILE B N 1
ATOM 5032 C CA . ILE B 1 318 ? -17.156 7.703 11.07 1 97.25 318 ILE B CA 1
ATOM 5033 C C . ILE B 1 318 ? -16.531 7.516 9.688 1 97.25 318 ILE B C 1
ATOM 5035 O O . ILE B 1 318 ? -16.672 8.375 8.812 1 97.25 318 ILE B O 1
ATOM 5039 N N . LEU B 1 319 ? -15.844 6.41 9.453 1 96.56 319 LEU B N 1
ATOM 5040 C CA . LEU B 1 319 ? -15.25 6.117 8.148 1 96.56 319 LEU B CA 1
ATOM 5041 C C . LEU B 1 319 ? -16.328 5.961 7.086 1 96.56 319 LEU B C 1
ATOM 5043 O O . LEU B 1 319 ? -16.047 6.102 5.891 1 96.56 319 LEU B O 1
ATOM 5047 N N . GLN B 1 320 ? -17.531 5.723 7.574 1 93.62 320 GLN B N 1
ATOM 5048 C CA . GLN B 1 320 ? -18.641 5.531 6.648 1 93.62 320 GLN B CA 1
ATOM 5049 C C . GLN B 1 320 ? -19.578 6.742 6.641 1 93.62 320 GLN B C 1
ATOM 5051 O O . GLN B 1 320 ? -20.516 6.797 5.859 1 93.62 320 GLN B O 1
ATOM 5056 N N . HIS B 1 321 ? -19.297 7.695 7.465 1 95.88 321 HIS B N 1
ATOM 5057 C CA . HIS B 1 321 ? -20.172 8.852 7.594 1 95.88 321 HIS B CA 1
ATOM 5058 C C . HIS B 1 321 ? -20.078 9.766 6.375 1 95.88 321 HIS B C 1
ATOM 5060 O O . HIS B 1 321 ? -18.969 10.062 5.91 1 95.88 321 HIS B O 1
ATOM 5066 N N . CYS B 1 322 ? -21.266 10.094 5.871 1 92.81 322 CYS B N 1
ATOM 5067 C CA . CYS B 1 322 ? -21.328 10.984 4.719 1 92.81 322 CYS B CA 1
ATOM 5068 C C . CYS B 1 322 ? -22.5 11.945 4.848 1 92.81 322 CYS B C 1
ATOM 5070 O O . CYS B 1 322 ? -23.609 11.539 5.219 1 92.81 322 CYS B O 1
ATOM 5072 N N . GLY B 1 323 ? -22.281 13.219 4.543 1 88.75 323 GLY B N 1
ATOM 5073 C CA . GLY B 1 323 ? -23.297 14.266 4.609 1 88.75 323 GLY B CA 1
ATOM 5074 C C . GLY B 1 323 ? -22.781 15.555 5.211 1 88.75 323 GLY B C 1
ATOM 5075 O O . GLY B 1 323 ? -21.625 15.625 5.664 1 88.75 323 GLY B O 1
ATOM 5076 N N . PRO B 1 324 ? -23.562 16.562 5.172 1 91.25 324 PRO B N 1
ATOM 5077 C CA . PRO B 1 324 ? -23.141 17.875 5.672 1 91.25 324 PRO B CA 1
ATOM 5078 C C . PRO B 1 324 ? -23.172 17.969 7.195 1 91.25 324 PRO B C 1
ATOM 5080 O O . PRO B 1 324 ? -22.594 18.875 7.777 1 91.25 324 PRO B O 1
ATOM 5083 N N . GLU B 1 325 ? -23.828 16.969 7.824 1 94.25 325 GLU B N 1
ATOM 5084 C CA . GLU B 1 325 ? -23.938 17 9.281 1 94.25 325 GLU B CA 1
ATOM 5085 C C . GLU B 1 325 ? -22.719 16.375 9.938 1 94.25 325 GLU B C 1
ATOM 5087 O O . GLU B 1 325 ? -22.203 15.352 9.461 1 94.25 325 GLU B O 1
ATOM 5092 N N . LEU B 1 326 ? -22.328 16.969 10.984 1 96.06 326 LEU B N 1
ATOM 5093 C CA . LEU B 1 326 ? -21.203 16.438 11.734 1 96.06 326 LEU B CA 1
ATOM 5094 C C . LEU B 1 326 ? -21.562 15.094 12.367 1 96.06 326 LEU B C 1
ATOM 5096 O O . LEU B 1 326 ? -22.672 14.914 12.875 1 96.06 326 LEU B O 1
ATOM 5100 N N . PHE B 1 327 ? -20.609 14.234 12.258 1 97.38 327 PHE B N 1
ATOM 5101 C CA . PHE B 1 327 ? -20.766 12.922 12.867 1 97.38 327 PHE B CA 1
ATOM 5102 C C . PHE B 1 327 ? -20.969 13.047 14.375 1 97.38 327 PHE B C 1
ATOM 5104 O O . PHE B 1 327 ? -20.188 13.711 15.055 1 97.38 327 PHE B O 1
ATOM 5111 N N . ASP B 1 328 ? -22 12.391 14.852 1 95.06 328 ASP B N 1
ATOM 5112 C CA . ASP B 1 328 ? -22.328 12.539 16.266 1 95.06 328 ASP B CA 1
ATOM 5113 C C . ASP B 1 328 ? -22.172 11.211 17 1 95.06 328 ASP B C 1
ATOM 5115 O O . ASP B 1 328 ? -22.531 11.109 18.172 1 95.06 328 ASP B O 1
ATOM 5119 N N . GLY B 1 329 ? -21.688 10.188 16.312 1 95.81 329 GLY B N 1
ATOM 5120 C CA . GLY B 1 329 ? -21.438 8.914 16.969 1 95.81 329 GLY B CA 1
ATOM 5121 C C . GLY B 1 329 ? -20.203 8.93 17.844 1 95.81 329 GLY B C 1
ATOM 5122 O O . GLY B 1 329 ? -19.516 9.953 17.953 1 95.81 329 GLY B O 1
ATOM 5123 N N . PRO B 1 330 ? -19.938 7.84 18.484 1 95.75 330 PRO B N 1
ATOM 5124 C CA . PRO B 1 330 ? -18.781 7.77 19.391 1 95.75 330 PRO B CA 1
ATOM 5125 C C . PRO B 1 330 ? -17.453 7.816 18.672 1 95.75 330 PRO B C 1
ATOM 5127 O O . PRO B 1 330 ? -17.312 7.25 17.578 1 95.75 330 PRO B O 1
ATOM 5130 N N . LEU B 1 331 ? -16.562 8.562 19.266 1 96.75 331 LEU B N 1
ATOM 5131 C CA . LEU B 1 331 ? -15.18 8.633 18.781 1 96.75 331 LEU B CA 1
ATOM 5132 C C . LEU B 1 331 ? -14.195 8.336 19.906 1 96.75 331 LEU B C 1
ATOM 5134 O O . LEU B 1 331 ? -14.406 8.75 21.062 1 96.75 331 LEU B O 1
ATOM 5138 N N . PRO B 1 332 ? -13.148 7.672 19.594 1 94.94 332 PRO B N 1
ATOM 5139 C CA . PRO B 1 332 ? -12.227 7.203 20.625 1 94.94 332 PRO B CA 1
ATOM 5140 C C . PRO B 1 332 ? -11.555 8.344 21.375 1 94.94 332 PRO B C 1
ATOM 5142 O O . PRO B 1 332 ? -11.094 8.156 22.516 1 94.94 332 PRO B O 1
ATOM 5145 N N . TRP B 1 333 ? -11.477 9.523 20.906 1 94.62 333 TRP B N 1
ATOM 5146 C CA . TRP B 1 333 ? -10.75 10.625 21.547 1 94.62 333 TRP B CA 1
ATOM 5147 C C . TRP B 1 333 ? -11.711 11.594 22.219 1 94.62 333 TRP B C 1
ATOM 5149 O O . TRP B 1 333 ? -11.289 12.609 22.781 1 94.62 333 TRP B O 1
ATOM 5159 N N . ASP B 1 334 ? -12.906 11.312 22.141 1 87.38 334 ASP B N 1
ATOM 5160 C CA . ASP B 1 334 ? -13.836 12.25 22.766 1 87.38 334 ASP B CA 1
ATOM 5161 C C . ASP B 1 334 ? -14.445 11.648 24.031 1 87.38 334 ASP B C 1
ATOM 5163 O O . ASP B 1 334 ? -15.391 12.203 24.609 1 87.38 334 ASP B O 1
ATOM 5167 N N . GLY B 1 335 ? -13.898 10.594 24.609 1 77.25 335 GLY B N 1
ATOM 5168 C CA . GLY B 1 335 ? -14.32 9.992 25.859 1 77.25 335 GLY B CA 1
ATOM 5169 C C . GLY B 1 335 ? -15.594 9.172 25.734 1 77.25 335 GLY B C 1
ATOM 5170 O O . GLY B 1 335 ? -16.141 8.703 26.75 1 77.25 335 GLY B O 1
ATOM 5171 N N . THR B 1 336 ? -16.016 9.055 24.578 1 64.25 336 THR B N 1
ATOM 5172 C CA . THR B 1 336 ? -17.312 8.383 24.406 1 64.25 336 THR B CA 1
ATOM 5173 C C . THR B 1 336 ? -17.109 6.918 24.031 1 64.25 336 THR B C 1
ATOM 5175 O O . THR B 1 336 ? -18.078 6.176 23.875 1 64.25 336 THR B O 1
ATOM 5178 N N . VAL B 1 337 ? -15.938 6.512 23.703 1 72.5 337 VAL B N 1
ATOM 5179 C CA . VAL B 1 337 ? -15.633 5.113 23.438 1 72.5 337 VAL B CA 1
ATOM 5180 C C . VAL B 1 337 ? -14.953 4.48 24.641 1 72.5 337 VAL B C 1
ATOM 5182 O O . VAL B 1 337 ? -14.203 5.145 25.359 1 72.5 337 VAL B O 1
#

Solvent-accessible surface area (backbone atoms only — not comparable to full-atom values): 40752 Å² total; per-residue (Å²): 138,85,80,83,77,86,69,85,87,82,84,68,79,88,75,90,89,82,95,83,93,85,92,76,98,75,92,92,85,89,92,91,95,83,92,82,95,83,85,86,92,82,95,86,93,80,98,78,90,80,97,90,78,84,91,82,86,79,88,76,88,79,78,81,75,82,77,79,82,74,80,79,78,78,73,77,77,72,73,73,74,71,71,74,67,67,80,61,78,78,82,70,44,74,41,54,83,46,43,25,34,31,37,27,56,51,88,45,32,55,54,42,56,45,46,52,90,68,35,69,57,36,65,82,19,36,57,62,54,78,75,49,68,70,38,75,61,47,41,47,50,55,52,47,44,49,50,50,42,51,48,57,26,60,76,31,88,42,31,33,28,31,26,20,13,9,33,41,41,66,91,65,40,91,40,25,12,4,49,29,50,52,50,53,36,56,56,53,48,41,77,79,43,58,79,45,58,86,42,49,49,64,37,56,48,26,47,47,76,58,37,29,53,56,52,43,50,39,51,44,22,32,30,22,72,46,72,64,68,34,41,38,39,31,41,47,44,74,47,41,61,44,47,66,61,43,43,32,50,55,67,57,51,60,69,92,34,52,46,75,49,53,42,76,71,81,51,69,66,59,52,57,53,38,54,56,53,42,52,51,37,70,64,20,58,58,41,60,47,70,71,49,35,50,51,34,53,64,21,33,50,70,42,74,56,78,74,71,21,86,69,30,59,71,42,28,66,66,62,57,54,70,47,68,65,72,76,80,69,63,37,71,82,66,73,63,93,135,86,77,82,73,85,68,91,73,88,86,84,75,89,79,86,76,76,87,72,86,65,88,69,87,75,86,80,82,86,88,84,87,90,82,93,84,91,78,90,74,99,85,82,91,99,92,87,96,92,85,92,96,83,87,93,86,86,74,88,68,86,72,86,81,77,86,81,77,81,78,79,78,79,75,78,78,74,74,74,75,74,70,74,67,70,79,62,77,77,80,70,44,74,41,54,81,44,44,27,34,32,37,28,55,52,88,47,32,55,54,43,57,42,46,52,89,68,36,69,58,37,65,81,20,37,54,63,54,76,74,48,67,72,37,73,60,48,41,47,50,54,52,47,43,49,50,49,41,51,51,58,26,61,77,31,87,42,30,33,28,33,26,20,13,10,33,42,40,66,92,65,42,92,42,25,12,6,48,28,51,51,49,53,37,57,56,54,49,40,77,77,43,58,78,45,58,86,41,49,50,64,38,56,46,26,48,48,76,58,36,29,54,56,51,43,51,36,49,44,22,32,30,22,72,44,70,63,68,33,38,36,39,30,40,49,43,74,48,41,62,45,48,67,62,43,42,30,49,53,67,57,50,61,68,92,34,52,45,73,48,54,43,78,71,81,49,68,65,59,51,57,53,38,54,57,53,42,51,51,36,70,65,21,58,59,41,58,46,71,70,51,35,50,51,34,55,63,22,33,50,70,44,73,56,78,74,70,24,88,68,30,58,71,44,27,65,65,61,57,53,71,49,68,67,71,74,80,70,64,36,70,85,65,74,63,94

Organism: Chlorella vulgaris (NCBI:txid3077)